Protein AF-A0A940R1S7-F1 (afdb_monomer)

Mean predicted aligned error: 17.96 Å

Secondary structure (DSSP, 8-state):
-PEEEEEE-TT--EEEES-GGGS-GGGGGG-EEEETT-----PPPPPP-----------S-S-PPPPSSPP--BHHHHHHHHHHHTTS---SSHHHHHHHHHHTT-S-TT---TTSB--HHHHHHHHHHHHHHHHTT-SSS-HHHHHHHHHHHHHHTT--EEE---------TT--PPPHHHHHHHHHHT---SEESSPPPTTTGGGEEEEEEEEEETTEEEEEEEEESS-EEEEEETTTEEEEEESEEE-TTT--EEE--TTTGGGT-------S-------SSHHHHHHHHHHHHHHHHHHHHS-------------------------------------------------------------------------------------------------------------

Structure (mmCIF, N/CA/C/O backbone):
data_AF-A0A940R1S7-F1
#
_entry.id   AF-A0A940R1S7-F1
#
loop_
_atom_site.group_PDB
_atom_site.id
_atom_site.type_symbol
_atom_site.label_atom_id
_atom_site.label_alt_id
_atom_site.label_comp_id
_atom_site.label_asym_id
_atom_site.label_entity_id
_atom_site.label_seq_id
_atom_site.pdbx_PDB_ins_code
_atom_site.Cartn_x
_atom_site.Cartn_y
_atom_site.Cartn_z
_atom_site.occupancy
_atom_site.B_iso_or_equiv
_atom_site.auth_seq_id
_atom_site.auth_comp_id
_atom_site.auth_asym_id
_atom_site.auth_atom_id
_atom_site.pdbx_PDB_model_num
ATOM 1 N N . SER A 1 1 ? 12.625 7.498 -39.202 1.00 64.38 1 SER A N 1
ATOM 2 C CA . SER A 1 1 ? 12.743 7.818 -37.768 1.00 64.38 1 SER A CA 1
ATOM 3 C C . SER A 1 1 ? 12.506 9.302 -37.598 1.00 64.38 1 SER A C 1
ATOM 5 O O . SER A 1 1 ? 13.060 10.049 -38.393 1.00 64.38 1 SER A O 1
ATOM 7 N N . ALA A 1 2 ? 11.648 9.717 -36.664 1.00 83.19 2 ALA A N 1
ATOM 8 C CA . ALA A 1 2 ? 11.456 11.137 -36.363 1.00 83.19 2 ALA A CA 1
ATOM 9 C C . ALA A 1 2 ? 12.654 11.660 -35.552 1.00 83.19 2 ALA A C 1
ATOM 11 O O . ALA A 1 2 ? 13.192 10.926 -34.719 1.00 83.19 2 ALA A O 1
ATOM 12 N N . ALA A 1 3 ? 13.099 12.883 -35.837 1.00 92.44 3 ALA A N 1
ATOM 13 C CA . ALA A 1 3 ? 14.117 13.566 -35.046 1.00 92.44 3 ALA A CA 1
ATOM 14 C C . ALA A 1 3 ? 13.487 14.053 -33.731 1.00 92.44 3 ALA A C 1
ATOM 16 O O . ALA A 1 3 ? 12.384 14.591 -33.754 1.00 92.44 3 ALA A O 1
ATOM 17 N N . ILE A 1 4 ? 14.166 13.857 -32.596 1.00 93.62 4 ILE A N 1
ATOM 18 C CA . ILE A 1 4 ? 13.761 14.451 -31.316 1.00 93.62 4 ILE A CA 1
ATOM 19 C C . ILE A 1 4 ? 14.668 15.650 -31.059 1.00 93.62 4 ILE A C 1
ATOM 21 O O . ILE A 1 4 ? 15.890 15.517 -31.023 1.00 93.62 4 ILE A O 1
ATOM 25 N N . TYR A 1 5 ? 14.074 16.821 -30.879 1.00 95.50 5 TYR A N 1
ATOM 26 C CA . TYR A 1 5 ? 14.761 18.073 -30.600 1.00 95.50 5 TYR A CA 1
ATOM 27 C C . TYR A 1 5 ? 14.784 18.315 -29.093 1.00 95.50 5 TYR A C 1
ATOM 29 O O . TYR A 1 5 ? 13.734 18.327 -28.451 1.00 95.50 5 TYR A O 1
ATOM 37 N N . LYS A 1 6 ? 15.976 18.523 -28.536 1.00 95.94 6 LYS A N 1
ATOM 38 C CA . LYS A 1 6 ? 16.219 18.826 -27.121 1.00 95.94 6 LYS A CA 1
ATOM 39 C C . LYS A 1 6 ? 16.739 20.257 -26.982 1.00 95.94 6 LYS A C 1
ATOM 41 O O . LYS A 1 6 ? 17.629 20.650 -27.732 1.00 95.94 6 LYS A O 1
ATOM 46 N N . TRP A 1 7 ? 16.236 21.036 -26.028 1.00 97.56 7 TRP A N 1
ATOM 47 C CA . TRP A 1 7 ? 16.788 22.360 -25.695 1.00 97.56 7 TRP A CA 1
ATOM 48 C C . TRP A 1 7 ? 16.700 22.646 -24.197 1.00 97.56 7 TRP A C 1
ATOM 50 O O . TRP A 1 7 ? 15.928 22.009 -23.487 1.00 97.56 7 TRP A O 1
ATOM 60 N N . VAL A 1 8 ? 17.495 23.603 -23.718 1.00 95.06 8 VAL A N 1
ATOM 61 C CA . VAL A 1 8 ? 17.467 24.078 -22.327 1.00 95.06 8 VAL A CA 1
ATOM 62 C C . VAL A 1 8 ? 16.943 25.508 -22.320 1.00 95.06 8 VAL A C 1
ATOM 64 O O . VAL A 1 8 ? 17.440 26.344 -23.083 1.00 95.06 8 VAL A O 1
ATOM 67 N N . ASP A 1 9 ? 15.918 25.785 -21.517 1.00 93.81 9 ASP A N 1
ATOM 68 C CA . ASP A 1 9 ? 15.365 27.134 -21.398 1.00 93.81 9 ASP A CA 1
ATOM 69 C C . ASP A 1 9 ? 16.216 28.046 -20.493 1.00 93.81 9 ASP A C 1
ATOM 71 O O . ASP A 1 9 ? 17.330 27.706 -20.088 1.00 93.81 9 ASP A O 1
ATOM 75 N N . LYS A 1 10 ? 15.742 29.273 -20.247 1.00 92.12 10 LYS A N 1
ATOM 76 C CA . LYS A 1 10 ? 16.499 30.265 -19.463 1.00 92.12 10 LYS A CA 1
ATOM 77 C C . LYS A 1 10 ? 16.500 29.931 -17.963 1.00 92.12 10 LYS A C 1
ATOM 79 O O . LYS A 1 10 ? 17.351 30.442 -17.242 1.00 92.12 10 LYS A O 1
ATOM 84 N N . GLU A 1 11 ? 15.579 29.082 -17.518 1.00 87.69 11 GLU A N 1
ATOM 85 C CA . GLU A 1 11 ? 15.464 28.543 -16.166 1.00 87.69 11 GLU A CA 1
ATOM 86 C C . GLU A 1 11 ? 16.314 27.276 -15.962 1.00 87.69 11 GLU A C 1
ATOM 88 O O . GLU A 1 11 ? 16.427 26.792 -14.839 1.00 87.69 11 GLU A O 1
ATOM 93 N N . GLY A 1 12 ? 16.946 26.756 -17.021 1.00 87.06 12 GLY A N 1
ATOM 94 C CA . GLY A 1 12 ? 17.761 25.543 -16.964 1.00 87.06 12 GLY A CA 1
ATOM 95 C C . GLY A 1 12 ? 16.967 24.249 -17.161 1.00 87.06 12 GLY A C 1
ATOM 96 O O . GLY A 1 12 ? 17.533 23.168 -17.002 1.00 87.06 12 GLY A O 1
ATOM 97 N N . VAL A 1 13 ? 15.685 24.322 -17.527 1.00 81.38 13 VAL A N 1
ATOM 98 C CA . VAL A 1 13 ? 14.833 23.145 -17.728 1.00 81.38 13 VAL A CA 1
ATOM 99 C C . VAL A 1 13 ? 15.082 22.552 -19.112 1.00 81.38 13 VAL A C 1
ATOM 101 O O . VAL A 1 13 ? 15.040 23.243 -20.136 1.00 81.38 13 VAL A O 1
ATOM 104 N N . VAL A 1 14 ? 15.337 21.242 -19.150 1.00 87.56 14 VAL A N 1
ATOM 105 C CA . VAL A 1 14 ? 15.517 20.484 -20.394 1.00 87.56 14 VAL A CA 1
ATOM 106 C C . VAL A 1 14 ? 14.151 20.124 -20.975 1.00 87.56 14 VAL A C 1
ATOM 108 O O . VAL A 1 14 ? 13.344 19.458 -20.332 1.00 87.56 14 VAL A O 1
ATOM 111 N N . ASN A 1 15 ? 13.912 20.528 -22.215 1.00 92.75 15 ASN A N 1
ATOM 112 C CA . ASN A 1 15 ? 12.675 20.304 -22.949 1.00 92.75 15 ASN A CA 1
ATOM 113 C C . ASN A 1 15 ? 12.929 19.415 -24.178 1.00 92.75 15 ASN A C 1
ATOM 115 O O . ASN A 1 15 ? 14.012 19.465 -24.766 1.00 92.75 15 ASN A O 1
ATOM 119 N N . PHE A 1 16 ? 11.923 18.628 -24.577 1.00 95.00 16 PHE A N 1
ATOM 120 C CA . PHE A 1 16 ? 11.973 17.727 -25.734 1.00 95.00 16 PHE A CA 1
ATOM 121 C C . PHE A 1 16 ? 10.726 17.890 -26.615 1.00 95.00 16 PHE A C 1
ATOM 123 O O . PHE A 1 16 ? 9.620 18.051 -26.103 1.00 95.00 16 PHE A O 1
ATOM 130 N N . THR A 1 17 ? 10.884 17.815 -27.935 1.00 93.94 17 THR A N 1
ATOM 131 C CA . THR A 1 17 ? 9.775 17.793 -28.905 1.00 93.94 17 THR A CA 1
ATOM 132 C C . THR A 1 17 ? 10.160 16.968 -30.129 1.00 93.94 17 THR A C 1
ATOM 134 O O . THR A 1 17 ? 11.325 16.942 -30.516 1.00 93.94 17 THR A O 1
ATOM 137 N N . ASP A 1 18 ? 9.201 16.296 -30.752 1.00 94.31 18 ASP A N 1
ATOM 138 C CA . ASP A 1 18 ? 9.349 15.635 -32.056 1.00 94.31 18 ASP A CA 1
ATOM 139 C C . ASP A 1 18 ? 8.996 16.563 -33.237 1.00 94.31 18 ASP A C 1
ATOM 141 O O . ASP A 1 18 ? 9.161 16.195 -34.399 1.00 94.31 18 ASP A O 1
ATOM 145 N N . ASP A 1 19 ? 8.551 17.786 -32.938 1.00 95.44 19 ASP A N 1
ATOM 146 C CA . ASP A 1 19 ? 8.187 18.831 -33.894 1.00 95.44 19 ASP A CA 1
ATOM 147 C C . ASP A 1 19 ? 9.028 20.095 -33.653 1.00 95.44 19 ASP A C 1
ATOM 149 O O . ASP A 1 19 ? 8.842 20.800 -32.655 1.00 95.44 19 ASP A O 1
ATOM 153 N N . GLU A 1 20 ? 9.944 20.397 -34.581 1.00 96.69 20 GLU A N 1
ATOM 154 C CA . GLU A 1 20 ? 10.841 21.562 -34.530 1.00 96.69 20 GLU A CA 1
ATOM 155 C C . GLU A 1 20 ? 10.083 22.888 -34.423 1.00 96.69 20 GLU A C 1
ATOM 157 O O . GLU A 1 20 ? 10.556 23.848 -33.807 1.00 96.69 20 GLU A O 1
ATOM 162 N N . SER A 1 21 ? 8.877 22.957 -34.995 1.00 96.25 21 SER A N 1
ATOM 163 C CA . SER A 1 21 ? 8.082 24.182 -34.996 1.00 96.25 21 SER A CA 1
ATOM 164 C C . SER A 1 21 ? 7.643 24.587 -33.586 1.00 96.25 21 SER A C 1
ATOM 166 O O . SER A 1 21 ? 7.491 25.784 -33.324 1.00 96.25 21 SER A O 1
ATOM 168 N N . ARG A 1 22 ? 7.542 23.618 -32.665 1.00 95.56 22 ARG A N 1
ATOM 169 C CA . ARG A 1 22 ? 7.209 23.828 -31.248 1.00 95.56 22 ARG A CA 1
ATOM 170 C C . ARG A 1 22 ? 8.381 24.338 -30.416 1.00 95.56 22 ARG A C 1
ATOM 172 O O . ARG A 1 22 ? 8.152 24.811 -29.306 1.00 95.5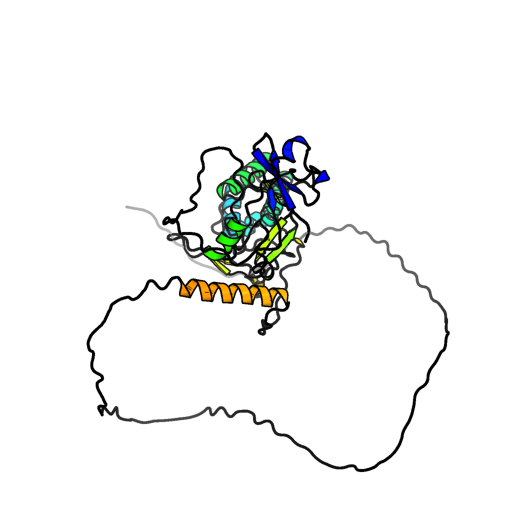6 22 ARG A O 1
ATOM 179 N N . VAL A 1 23 ? 9.613 24.289 -30.930 1.00 96.31 23 VAL A N 1
ATOM 180 C CA . VAL A 1 23 ? 10.763 24.896 -30.249 1.00 96.31 23 VAL A CA 1
ATOM 181 C C . VAL A 1 23 ? 10.624 26.421 -30.327 1.00 96.31 23 VAL A C 1
ATOM 183 O O . VAL A 1 23 ? 10.573 26.968 -31.442 1.00 96.31 23 VAL A O 1
ATOM 186 N N . PRO A 1 24 ? 10.597 27.140 -29.186 1.00 97.06 24 PRO A N 1
ATOM 187 C CA . PRO A 1 24 ? 10.529 28.594 -29.203 1.00 97.06 24 PRO A CA 1
ATOM 188 C C . PRO A 1 24 ? 11.715 29.174 -29.976 1.00 97.06 24 PRO A C 1
ATOM 190 O O . PRO A 1 24 ? 12.848 28.709 -29.845 1.00 97.06 24 PRO A O 1
ATOM 193 N N . SER A 1 25 ? 11.467 30.210 -30.778 1.00 96.88 25 SER A N 1
ATOM 194 C CA . SER A 1 25 ? 12.464 30.782 -31.698 1.00 96.88 25 SER A CA 1
ATOM 195 C C . SER A 1 25 ? 13.781 31.169 -31.013 1.00 96.88 25 SER A C 1
ATOM 197 O O . SER A 1 25 ? 14.843 30.978 -31.599 1.00 96.88 25 SER A O 1
ATOM 199 N N . ALA A 1 26 ? 13.725 31.619 -29.755 1.00 97.19 26 ALA A N 1
ATOM 200 C CA . ALA A 1 26 ? 14.891 31.965 -28.939 1.00 97.19 26 ALA A CA 1
ATOM 201 C C . ALA A 1 26 ? 15.851 30.788 -28.658 1.00 97.19 26 ALA A C 1
ATOM 203 O O . ALA A 1 26 ? 17.020 31.020 -28.348 1.00 97.19 26 ALA A O 1
ATOM 204 N N . TYR A 1 27 ? 15.379 29.542 -28.771 1.00 97.25 27 TYR A N 1
ATOM 205 C CA . TYR A 1 27 ? 16.156 28.332 -28.485 1.00 97.25 27 TYR A CA 1
ATOM 206 C C . TYR A 1 27 ? 16.488 27.511 -29.731 1.00 97.25 27 TYR A C 1
ATOM 208 O O . TYR A 1 27 ? 17.293 26.591 -29.636 1.00 97.25 27 TYR A O 1
ATOM 216 N N . ARG A 1 28 ? 15.944 27.854 -30.908 1.00 96.62 28 ARG A N 1
ATOM 217 C CA . ARG A 1 28 ? 16.184 27.102 -32.156 1.00 96.62 28 ARG A CA 1
ATOM 218 C C . ARG A 1 28 ? 17.660 27.033 -32.556 1.00 96.62 28 ARG A C 1
ATOM 220 O O . ARG A 1 28 ? 18.083 26.045 -33.136 1.00 96.62 28 ARG A O 1
ATOM 227 N N . SER A 1 29 ? 18.465 28.034 -32.202 1.00 95.81 29 SER A N 1
ATOM 228 C CA . SER A 1 29 ? 19.920 28.022 -32.429 1.00 95.81 29 SER A CA 1
ATOM 229 C C . SER A 1 29 ? 20.711 27.187 -31.412 1.00 95.81 29 SER A C 1
ATOM 231 O O . SER A 1 29 ? 21.921 27.038 -31.560 1.00 95.81 29 SER A O 1
ATOM 233 N N . LYS A 1 30 ? 20.047 26.662 -30.376 1.00 95.94 30 LYS A N 1
ATOM 234 C CA . LYS A 1 30 ? 20.634 25.896 -29.265 1.00 95.94 30 LYS A CA 1
ATOM 235 C C . LYS A 1 30 ? 20.020 24.496 -29.129 1.00 95.94 30 LYS A C 1
ATOM 237 O O . LYS A 1 30 ? 20.126 23.890 -28.065 1.00 95.94 30 LYS A O 1
ATOM 242 N N . ILE A 1 31 ? 19.348 24.005 -30.171 1.00 96.19 31 ILE A N 1
ATOM 243 C CA . ILE A 1 31 ? 18.761 22.663 -30.167 1.00 96.19 31 ILE A CA 1
ATOM 244 C C . ILE A 1 31 ? 19.835 21.596 -30.376 1.00 96.19 31 ILE A C 1
ATOM 246 O O . ILE A 1 31 ? 20.718 21.730 -31.221 1.00 96.19 31 ILE A O 1
ATOM 250 N N . GLU A 1 32 ? 19.715 20.507 -29.631 1.00 96.31 32 GLU A N 1
ATOM 251 C CA . GLU A 1 32 ? 20.452 19.266 -29.830 1.00 96.31 32 GLU A CA 1
ATOM 252 C C . GLU A 1 32 ? 19.500 18.254 -30.486 1.00 96.31 32 GLU A C 1
ATOM 254 O O . GLU A 1 32 ? 18.430 17.959 -29.949 1.00 96.31 32 GLU A O 1
ATOM 259 N N . ILE A 1 33 ? 19.855 17.743 -31.670 1.00 94.38 33 ILE A N 1
ATOM 260 C CA . ILE A 1 33 ? 19.050 16.735 -32.373 1.00 94.38 33 ILE A CA 1
ATOM 261 C C . ILE A 1 33 ? 19.456 15.349 -31.872 1.00 94.38 33 ILE A C 1
ATOM 263 O O . ILE A 1 33 ? 20.546 14.857 -32.166 1.00 94.38 33 ILE A O 1
ATOM 267 N N . VAL A 1 34 ? 18.554 14.696 -31.147 1.00 91.69 34 VAL A N 1
ATOM 268 C CA . VAL A 1 34 ? 18.724 13.335 -30.643 1.00 91.69 34 VAL A CA 1
ATOM 269 C C . VAL A 1 34 ? 18.133 12.368 -31.670 1.00 91.69 34 VAL A C 1
ATOM 271 O O . VAL A 1 34 ? 16.926 12.128 -31.727 1.00 91.69 34 VAL A O 1
ATOM 274 N N . ASN A 1 35 ? 18.987 11.818 -32.534 1.00 81.69 35 ASN A N 1
ATOM 275 C CA . ASN A 1 35 ? 18.565 10.831 -33.526 1.00 81.69 35 ASN A CA 1
ATOM 276 C C . ASN A 1 35 ? 18.336 9.468 -32.856 1.00 81.69 35 ASN A C 1
ATOM 278 O O . ASN A 1 35 ? 19.285 8.761 -32.523 1.00 81.69 35 ASN A O 1
ATOM 282 N N . GLY A 1 36 ? 17.072 9.055 -32.725 1.00 57.25 36 GLY A N 1
ATOM 283 C CA . GLY A 1 36 ? 16.658 7.779 -32.117 1.00 57.25 36 GLY A CA 1
ATOM 284 C C . GLY A 1 36 ? 17.054 6.500 -32.877 1.00 57.25 36 GLY A C 1
ATOM 285 O O . GLY A 1 36 ? 16.431 5.463 -32.679 1.00 57.25 36 GLY A O 1
ATOM 286 N N . ALA A 1 37 ? 18.048 6.546 -33.771 1.00 45.53 37 ALA A N 1
ATOM 287 C CA . ALA A 1 37 ? 18.448 5.424 -34.625 1.00 45.53 37 ALA A CA 1
ATOM 288 C C . ALA A 1 37 ? 19.779 4.757 -34.230 1.00 45.53 37 ALA A C 1
ATOM 290 O O . ALA A 1 37 ? 20.223 3.846 -34.926 1.00 45.53 37 ALA A O 1
ATOM 291 N N . GLN A 1 38 ? 20.415 5.148 -33.121 1.00 41.28 38 GLN A N 1
ATOM 292 C CA . GLN A 1 38 ? 21.671 4.521 -32.697 1.00 41.28 38 GLN A CA 1
ATOM 293 C C . GLN A 1 38 ? 21.779 4.364 -31.173 1.00 41.28 38 GLN A C 1
ATOM 295 O O . GLN A 1 38 ? 22.704 4.859 -30.542 1.00 41.28 38 GLN A O 1
ATOM 300 N N . MET A 1 39 ? 20.865 3.591 -30.576 1.00 38.31 39 MET A N 1
ATOM 301 C CA . MET A 1 39 ? 21.194 2.838 -29.356 1.00 38.31 39 MET A CA 1
ATOM 302 C C . MET A 1 39 ? 21.985 1.582 -29.763 1.00 38.31 39 MET A C 1
ATOM 304 O O . MET A 1 39 ? 21.460 0.471 -29.798 1.00 38.31 39 MET A O 1
ATOM 308 N N . GLY A 1 40 ? 23.240 1.783 -30.176 1.00 38.50 40 GLY A N 1
ATOM 309 C CA . GLY A 1 40 ? 24.247 0.718 -30.216 1.00 38.50 40 GLY A CA 1
ATOM 310 C C . GLY A 1 40 ? 24.702 0.366 -28.793 1.00 38.50 40 GLY A C 1
ATOM 311 O O . GLY A 1 40 ? 24.428 1.136 -27.872 1.00 38.50 40 GLY A O 1
ATOM 312 N N . PRO A 1 41 ? 25.357 -0.791 -28.583 1.00 37.25 41 PRO A N 1
ATOM 313 C CA . PRO A 1 41 ? 25.673 -1.290 -27.251 1.00 37.25 41 PRO A CA 1
ATOM 314 C C . PRO A 1 41 ? 26.508 -0.265 -26.487 1.00 37.25 41 PRO A C 1
ATOM 316 O O . PRO A 1 41 ? 27.511 0.241 -26.989 1.00 37.25 41 PRO A O 1
ATOM 319 N N . SER A 1 42 ? 26.048 0.027 -25.279 1.00 33.25 42 SER A N 1
ATOM 320 C CA . SER A 1 42 ? 26.663 0.909 -24.302 1.00 33.25 42 SER A CA 1
ATOM 321 C C . SER A 1 42 ? 28.178 0.705 -24.260 1.00 33.25 42 SER A C 1
ATOM 323 O O . SER A 1 42 ? 28.660 -0.405 -24.025 1.00 33.25 42 SER A O 1
ATOM 325 N N . ILE A 1 43 ? 28.930 1.785 -24.464 1.00 30.56 43 ILE A N 1
ATOM 326 C CA . ILE A 1 43 ? 30.335 1.855 -24.057 1.00 30.56 43 ILE A CA 1
ATOM 327 C C . ILE A 1 43 ? 30.365 1.545 -22.548 1.00 30.56 43 ILE A C 1
ATOM 329 O O . ILE A 1 43 ? 29.539 2.101 -21.818 1.00 30.56 43 ILE A O 1
ATOM 333 N N . PRO A 1 44 ? 31.244 0.648 -22.063 1.00 32.81 44 PRO A N 1
ATOM 334 C CA . PRO A 1 44 ? 31.298 0.306 -20.650 1.00 32.81 44 PRO A CA 1
ATOM 335 C C . PRO A 1 44 ? 31.621 1.562 -19.844 1.00 32.81 44 PRO A C 1
ATOM 337 O O . PRO A 1 44 ? 32.678 2.173 -20.011 1.00 32.81 44 PRO A O 1
ATOM 340 N N . SER A 1 45 ? 30.673 1.940 -18.989 1.00 33.34 45 SER A N 1
ATOM 341 C CA . SER A 1 45 ? 30.846 2.981 -17.987 1.00 33.34 45 SER A CA 1
ATOM 342 C C . SER A 1 45 ? 32.070 2.632 -17.142 1.00 33.34 45 SER A C 1
ATOM 344 O O . SER A 1 45 ? 32.144 1.548 -16.556 1.00 33.34 45 SER A O 1
ATOM 346 N N . GLN A 1 46 ? 33.064 3.519 -17.140 1.00 32.69 46 GLN A N 1
ATOM 347 C CA . GLN A 1 46 ? 34.191 3.422 -16.225 1.00 32.69 46 GLN A CA 1
ATOM 348 C C . GLN A 1 46 ? 33.645 3.445 -14.799 1.00 32.69 46 GLN A C 1
ATOM 350 O O . GLN A 1 46 ? 32.923 4.358 -14.411 1.00 32.69 46 GLN A O 1
ATOM 355 N N . THR A 1 47 ? 33.980 2.410 -14.038 1.00 32.16 47 THR A N 1
ATOM 356 C CA . THR A 1 47 ? 33.555 2.210 -12.655 1.00 32.16 47 THR A CA 1
ATOM 357 C C . THR A 1 47 ? 34.106 3.327 -11.762 1.00 32.16 47 THR A C 1
ATOM 359 O O . THR A 1 47 ? 35.329 3.425 -11.627 1.00 32.16 47 THR A O 1
ATOM 362 N N . PRO A 1 48 ? 33.269 4.133 -11.084 1.00 36.75 48 PRO A N 1
ATOM 363 C CA . PRO A 1 48 ? 33.717 4.855 -9.906 1.00 36.75 48 PRO A CA 1
ATOM 364 C C . PRO A 1 48 ? 33.856 3.836 -8.763 1.00 36.75 48 PRO A C 1
ATOM 366 O O . PRO A 1 48 ? 32.916 3.082 -8.492 1.00 36.75 48 PRO A O 1
ATOM 369 N N . PRO A 1 49 ? 35.001 3.765 -8.069 1.00 36.28 49 PRO A N 1
ATOM 370 C CA . PRO A 1 49 ? 35.125 2.935 -6.887 1.00 36.28 49 PRO A CA 1
ATOM 371 C C . PRO A 1 49 ? 34.441 3.658 -5.728 1.00 36.28 49 PRO A C 1
ATOM 373 O O . PRO A 1 49 ? 34.978 4.603 -5.158 1.00 36.28 49 PRO A O 1
ATOM 376 N N . GLY A 1 50 ? 33.244 3.213 -5.367 1.00 32.03 50 GLY A N 1
ATOM 377 C CA . GLY A 1 50 ? 32.585 3.701 -4.166 1.00 32.03 50 GLY A CA 1
ATOM 378 C C . GLY A 1 50 ? 31.187 3.139 -4.032 1.00 32.03 50 GLY A C 1
ATOM 379 O O . GLY A 1 50 ? 30.273 3.594 -4.705 1.00 32.03 50 GLY A O 1
ATOM 380 N N . LYS A 1 51 ? 31.017 2.163 -3.134 1.00 43.28 51 LYS A N 1
ATOM 381 C CA . LYS A 1 51 ? 29.707 1.816 -2.581 1.00 43.28 51 LYS A CA 1
ATOM 382 C C . LYS A 1 51 ? 29.131 3.073 -1.936 1.00 43.28 51 LYS A C 1
ATOM 384 O O . LYS A 1 51 ? 29.491 3.398 -0.805 1.00 43.28 51 LYS A O 1
ATOM 389 N N . VAL A 1 52 ? 28.265 3.784 -2.646 1.00 33.19 52 VAL A N 1
ATOM 390 C CA . VAL A 1 52 ? 27.429 4.803 -2.026 1.00 33.19 52 VAL A CA 1
ATOM 391 C C . VAL A 1 52 ? 26.271 4.042 -1.404 1.00 33.19 52 VAL A C 1
ATOM 393 O O . VAL A 1 52 ? 25.342 3.626 -2.086 1.00 33.19 52 VAL A O 1
ATOM 396 N N . ALA A 1 53 ? 26.367 3.793 -0.100 1.00 35.81 53 ALA A N 1
ATOM 397 C CA . ALA A 1 53 ? 25.177 3.513 0.678 1.00 35.81 53 ALA A CA 1
ATOM 398 C C . ALA A 1 53 ? 24.241 4.710 0.476 1.00 35.81 53 ALA A C 1
ATOM 400 O O . ALA A 1 53 ? 24.568 5.824 0.889 1.00 35.81 53 ALA A O 1
ATOM 401 N N . VAL A 1 54 ? 23.113 4.489 -0.199 1.00 39.66 54 VAL A N 1
ATOM 402 C CA . VAL A 1 54 ? 21.999 5.438 -0.248 1.00 39.66 54 VAL A CA 1
ATOM 403 C C . VAL A 1 54 ? 21.414 5.479 1.160 1.00 39.66 54 VAL A C 1
ATOM 405 O O . VAL A 1 54 ? 20.466 4.775 1.488 1.00 39.66 54 VAL A O 1
ATOM 408 N N . ASN A 1 55 ? 22.062 6.245 2.033 1.00 34.91 55 ASN A N 1
ATOM 409 C CA . ASN A 1 55 ? 21.585 6.549 3.368 1.00 34.91 55 ASN A CA 1
ATOM 410 C C . ASN A 1 55 ? 21.042 7.978 3.345 1.00 34.91 55 ASN A C 1
ATOM 412 O O . ASN A 1 55 ? 21.791 8.944 3.223 1.00 34.91 55 ASN A O 1
ATOM 416 N N . THR A 1 56 ? 19.717 8.054 3.410 1.00 43.59 56 THR A N 1
ATOM 417 C CA . THR A 1 56 ? 18.888 9.070 4.067 1.00 43.59 56 THR A CA 1
ATOM 418 C C . THR A 1 56 ? 19.611 10.367 4.456 1.00 43.59 56 THR A C 1
ATOM 420 O O . THR A 1 56 ? 20.023 10.546 5.601 1.00 43.59 56 THR A O 1
ATOM 423 N N . GLN A 1 57 ? 19.712 11.314 3.521 1.00 35.50 57 GLN A N 1
ATOM 424 C CA . GLN A 1 57 ? 19.979 12.716 3.848 1.00 35.50 57 GLN A CA 1
ATOM 425 C C . GLN A 1 57 ? 18.656 13.408 4.198 1.00 35.50 57 GLN A C 1
ATOM 427 O O . GLN A 1 57 ? 17.964 13.950 3.344 1.00 35.50 57 GLN A O 1
ATOM 432 N N . GLN A 1 58 ? 18.303 13.390 5.484 1.00 42.44 58 GLN A N 1
ATOM 433 C CA . GLN A 1 58 ? 17.382 14.371 6.059 1.00 42.44 58 GLN A CA 1
ATOM 434 C C . GLN A 1 58 ? 18.162 15.672 6.281 1.00 42.44 58 GLN A C 1
ATOM 436 O O . GLN A 1 58 ? 18.849 15.819 7.288 1.00 42.44 58 GLN A O 1
ATOM 441 N N . GLY A 1 59 ? 18.100 16.604 5.329 1.00 38.28 59 GLY A N 1
ATOM 442 C CA . GLY A 1 59 ? 18.785 17.887 5.482 1.00 38.28 59 GLY A CA 1
ATOM 443 C C . GLY A 1 59 ? 18.774 18.762 4.238 1.00 38.28 59 GLY A C 1
ATOM 444 O O . GLY A 1 59 ? 19.830 18.992 3.677 1.00 38.28 59 GLY A O 1
ATOM 445 N N . GLU A 1 60 ? 17.580 19.184 3.820 1.00 41.41 60 GLU A N 1
ATOM 446 C CA . GLU A 1 60 ? 17.215 20.410 3.079 1.00 41.41 60 GLU A CA 1
ATOM 447 C C . GLU A 1 60 ? 15.939 20.108 2.288 1.00 41.41 60 GLU A C 1
ATOM 449 O O . GLU A 1 60 ? 15.845 19.116 1.572 1.00 41.41 60 GLU A O 1
ATOM 454 N N . THR A 1 61 ? 14.910 20.935 2.472 1.00 45.97 61 THR A N 1
ATOM 455 C CA . THR A 1 61 ? 13.529 20.738 1.996 1.00 45.97 61 THR A CA 1
ATOM 456 C C . THR A 1 61 ? 13.375 20.957 0.485 1.00 45.97 61 THR A C 1
ATOM 458 O O . THR A 1 61 ? 12.473 21.661 0.034 1.00 45.97 61 THR A O 1
ATOM 461 N N . GLY A 1 62 ? 14.256 20.365 -0.318 1.00 57.66 62 GLY A N 1
ATOM 462 C CA . GLY A 1 62 ? 13.939 20.014 -1.694 1.00 57.66 62 GLY A CA 1
ATOM 463 C C . GLY A 1 62 ? 12.958 18.843 -1.681 1.00 57.66 62 GLY A C 1
ATOM 464 O O . GLY A 1 62 ? 13.046 17.960 -0.828 1.00 57.66 62 GLY A O 1
ATOM 465 N N . LYS A 1 63 ? 11.988 18.831 -2.598 1.00 69.81 63 LYS A N 1
ATOM 466 C CA . LYS A 1 63 ? 11.093 17.681 -2.791 1.00 69.81 63 LYS A CA 1
ATOM 467 C C . LYS A 1 63 ? 11.919 16.495 -3.299 1.00 69.81 63 LYS A C 1
ATOM 469 O O . LYS A 1 63 ? 12.017 16.287 -4.504 1.00 69.81 63 LYS A O 1
ATOM 474 N N . GLN A 1 64 ? 12.558 15.751 -2.400 1.00 80.25 64 GLN A N 1
ATOM 475 C CA . GLN A 1 64 ? 13.266 14.531 -2.764 1.00 80.25 64 GLN A CA 1
ATOM 476 C C . GLN A 1 64 ? 12.243 13.525 -3.295 1.00 80.25 64 GLN A C 1
ATOM 478 O O . GLN A 1 64 ? 11.217 13.275 -2.654 1.00 80.25 64 GLN A O 1
ATOM 483 N N . ALA A 1 65 ? 12.511 12.979 -4.481 1.00 84.00 65 ALA A N 1
ATOM 484 C CA . ALA A 1 65 ? 11.670 11.949 -5.070 1.00 84.00 65 ALA A CA 1
ATOM 485 C C . ALA A 1 65 ? 11.538 10.758 -4.098 1.00 84.00 65 ALA A C 1
ATOM 487 O O . ALA A 1 65 ? 12.526 10.397 -3.446 1.00 84.00 65 ALA A O 1
ATOM 488 N N . PRO A 1 66 ? 10.349 10.137 -3.981 1.00 88.44 66 PRO A N 1
ATOM 489 C CA . PRO A 1 66 ? 10.185 8.925 -3.188 1.00 88.44 66 PRO A CA 1
ATOM 490 C C . PRO A 1 66 ? 11.181 7.844 -3.608 1.00 88.44 66 PRO A C 1
ATOM 492 O O . PRO A 1 66 ? 11.520 7.731 -4.789 1.00 88.44 66 PRO A O 1
ATOM 495 N N . SER A 1 67 ? 11.620 7.025 -2.655 1.00 91.81 67 SER A N 1
ATOM 496 C CA . SER A 1 67 ? 12.483 5.879 -2.939 1.00 91.81 67 SER A CA 1
ATOM 497 C C . SER A 1 67 ? 11.841 4.932 -3.960 1.00 91.81 67 SER A C 1
ATOM 499 O O . SER A 1 67 ? 10.619 4.778 -4.008 1.00 91.81 67 SER A O 1
ATOM 501 N N . ILE A 1 68 ? 12.670 4.279 -4.784 1.00 92.62 68 ILE A N 1
ATOM 502 C CA . ILE A 1 68 ? 12.189 3.335 -5.810 1.00 92.62 68 ILE A CA 1
ATOM 503 C C . ILE A 1 68 ? 11.462 2.154 -5.161 1.00 92.62 68 ILE A C 1
ATOM 505 O O . ILE A 1 68 ? 10.390 1.765 -5.626 1.00 92.62 68 ILE A O 1
ATOM 509 N N . ALA A 1 69 ? 12.013 1.620 -4.071 1.00 93.62 69 ALA A N 1
ATOM 510 C CA . ALA A 1 69 ? 11.338 0.651 -3.222 1.00 93.62 69 ALA A CA 1
ATOM 511 C C . ALA A 1 69 ? 10.670 1.341 -2.039 1.00 93.62 69 ALA A C 1
ATOM 513 O O . ALA A 1 69 ? 11.297 2.134 -1.331 1.00 93.62 69 ALA A O 1
ATOM 514 N N . GLN A 1 70 ? 9.406 1.005 -1.803 1.00 93.38 70 GLN A N 1
ATOM 515 C CA . GLN A 1 70 ? 8.710 1.417 -0.593 1.00 93.38 70 GLN A CA 1
ATOM 516 C C . GLN A 1 70 ? 9.260 0.649 0.618 1.00 93.38 70 GLN A C 1
ATOM 518 O O . GLN A 1 70 ? 9.533 -0.550 0.528 1.00 93.38 70 GLN A O 1
ATOM 523 N N . THR A 1 71 ? 9.351 1.315 1.771 1.00 93.25 71 THR A N 1
ATOM 524 C CA . THR A 1 71 ? 9.561 0.641 3.057 1.00 93.25 71 THR A CA 1
ATOM 525 C C . THR A 1 71 ? 8.474 -0.412 3.270 1.00 93.25 71 THR A C 1
ATOM 527 O O . THR A 1 71 ? 7.279 -0.107 3.238 1.00 93.25 71 THR A O 1
ATOM 530 N N . LEU A 1 72 ? 8.882 -1.664 3.478 1.00 94.75 72 LEU A N 1
ATOM 531 C CA . LEU A 1 72 ? 7.956 -2.777 3.657 1.00 94.75 72 LEU A CA 1
ATOM 532 C C . LEU A 1 72 ? 7.638 -2.958 5.138 1.00 94.75 72 LEU A C 1
ATOM 534 O O . LEU A 1 72 ? 8.434 -3.514 5.889 1.00 94.75 72 LEU A O 1
ATOM 538 N N . ILE A 1 73 ? 6.452 -2.505 5.534 1.00 95.75 73 ILE A N 1
ATOM 539 C CA . ILE A 1 73 ? 5.900 -2.706 6.875 1.00 95.75 73 ILE A CA 1
ATOM 540 C C . ILE A 1 73 ? 4.763 -3.713 6.782 1.00 95.75 73 ILE A C 1
ATOM 542 O O . ILE A 1 73 ? 3.897 -3.577 5.917 1.00 95.75 73 ILE A O 1
ATOM 546 N N . ARG A 1 74 ? 4.763 -4.717 7.658 1.00 96.44 74 ARG A N 1
ATOM 547 C CA . ARG A 1 74 ? 3.676 -5.694 7.765 1.00 96.44 74 ARG A CA 1
ATOM 548 C C . ARG A 1 74 ? 2.412 -5.046 8.317 1.00 96.44 74 ARG A C 1
ATOM 550 O O . ARG A 1 74 ? 2.476 -4.195 9.203 1.00 96.44 74 ARG A O 1
ATOM 557 N N . GLU A 1 75 ? 1.260 -5.480 7.826 1.00 96.94 75 GLU A N 1
ATOM 558 C CA . GLU A 1 75 ? -0.041 -5.078 8.359 1.00 96.94 75 GLU A CA 1
ATOM 559 C C . GLU A 1 75 ? -0.171 -5.390 9.853 1.00 96.94 75 GLU A C 1
ATOM 561 O O . GLU A 1 75 ? -0.697 -4.553 10.580 1.00 96.94 75 GLU A O 1
ATOM 566 N N . GLY A 1 76 ? 0.349 -6.532 10.317 1.00 96.81 76 GLY A N 1
ATOM 567 C CA . GLY A 1 76 ? 0.287 -6.930 11.729 1.00 96.81 76 GLY A CA 1
ATOM 568 C C . GLY A 1 76 ? 1.080 -5.990 12.643 1.00 96.81 76 GLY A C 1
ATOM 569 O O . GLY A 1 76 ? 0.558 -5.510 13.651 1.00 96.81 76 GLY A O 1
ATOM 570 N N . ASP A 1 77 ? 2.309 -5.639 12.242 1.00 96.75 77 ASP A N 1
ATOM 571 C CA . ASP A 1 77 ? 3.160 -4.682 12.968 1.00 96.75 77 ASP A CA 1
ATOM 572 C C . ASP A 1 77 ? 2.505 -3.291 13.022 1.00 96.75 77 ASP A C 1
ATOM 574 O O . ASP A 1 77 ? 2.476 -2.631 14.067 1.00 96.75 77 ASP A O 1
ATOM 578 N N . PHE A 1 78 ? 1.923 -2.859 11.899 1.00 97.81 78 PHE A N 1
ATOM 579 C CA . PHE A 1 78 ? 1.207 -1.591 11.817 1.00 97.81 78 PHE A CA 1
ATOM 580 C C . PHE A 1 78 ? -0.061 -1.595 12.678 1.00 97.81 78 PHE A C 1
ATOM 582 O O . PHE A 1 78 ? -0.306 -0.635 13.407 1.00 97.81 78 PHE A O 1
ATOM 589 N N . ALA A 1 79 ? -0.854 -2.669 12.639 1.00 98.12 79 ALA A N 1
ATOM 590 C CA . ALA A 1 79 ? -2.059 -2.834 13.448 1.00 98.12 79 ALA A CA 1
ATOM 591 C C . ALA A 1 79 ? -1.734 -2.802 14.947 1.00 98.12 79 ALA A C 1
ATOM 593 O O . ALA A 1 79 ? -2.412 -2.115 15.713 1.00 98.12 79 ALA A O 1
ATOM 594 N N . PHE A 1 80 ? -0.658 -3.474 15.364 1.00 97.50 80 PHE A N 1
ATOM 595 C CA . PHE A 1 80 ? -0.195 -3.459 16.749 1.00 97.50 80 PHE A CA 1
ATOM 596 C C . PHE A 1 80 ? 0.070 -2.036 17.252 1.00 97.50 80 PHE A C 1
ATOM 598 O O . PHE A 1 80 ? -0.469 -1.627 18.283 1.00 97.50 80 PHE A O 1
ATOM 605 N N . LYS A 1 81 ? 0.825 -1.242 16.483 1.00 97.81 81 LYS A N 1
ATOM 606 C CA . LYS A 1 81 ? 1.121 0.152 16.836 1.00 97.81 81 LYS A CA 1
ATOM 607 C C . LYS A 1 81 ? -0.075 1.085 16.710 1.00 97.81 81 LYS A C 1
ATOM 609 O O . LYS A 1 81 ? -0.241 1.988 17.528 1.00 97.81 81 LYS A O 1
ATOM 614 N N . LEU A 1 82 ? -0.950 0.847 15.739 1.00 98.31 82 LEU A N 1
ATOM 615 C CA . LEU A 1 82 ? -2.160 1.638 15.569 1.00 98.31 82 LEU A CA 1
ATOM 616 C C . LEU A 1 82 ? -3.114 1.483 16.759 1.00 98.31 82 LEU A C 1
ATOM 618 O O . LEU A 1 82 ? -3.679 2.476 17.215 1.00 98.31 82 LEU A O 1
ATOM 622 N N . ALA A 1 83 ? -3.276 0.271 17.295 1.00 98.31 83 ALA A N 1
ATOM 623 C CA . ALA A 1 83 ? -4.117 0.034 18.468 1.00 98.31 83 ALA A CA 1
ATOM 624 C C . ALA A 1 83 ? -3.626 0.808 19.708 1.00 98.31 83 ALA A C 1
ATOM 626 O O . ALA A 1 83 ? -4.442 1.379 20.440 1.00 98.31 83 ALA A O 1
ATOM 627 N N . GLU A 1 84 ? -2.302 0.861 19.900 1.00 97.88 84 GLU A N 1
ATOM 628 C CA . GLU A 1 84 ? -1.630 1.624 20.960 1.00 97.88 84 GLU A CA 1
ATOM 629 C C . GLU A 1 84 ? -1.900 3.130 20.806 1.00 97.88 84 GLU A C 1
ATOM 631 O O . GLU A 1 84 ? -2.420 3.774 21.720 1.00 97.88 84 GLU A O 1
ATOM 636 N N . VAL A 1 85 ? -1.625 3.679 19.619 1.00 98.12 85 VAL A N 1
ATOM 637 C CA . VAL A 1 85 ? -1.763 5.113 19.315 1.00 98.12 85 VAL A CA 1
ATOM 638 C C . VAL A 1 85 ? -3.218 5.590 19.397 1.00 98.12 85 VAL A C 1
ATOM 640 O O . VAL A 1 85 ? -3.477 6.689 19.887 1.00 98.12 85 VAL A O 1
ATOM 643 N N . LEU A 1 86 ? -4.183 4.760 18.991 1.00 98.38 86 LEU A N 1
ATOM 644 C CA . LEU A 1 86 ? -5.616 5.067 19.085 1.00 98.38 86 LEU A CA 1
ATOM 645 C C . LEU A 1 86 ? -6.212 4.832 20.482 1.00 98.38 86 LEU A C 1
ATOM 647 O O . LEU A 1 86 ? -7.413 5.038 20.668 1.00 98.38 86 LEU A O 1
ATOM 651 N N . LYS A 1 87 ? -5.407 4.413 21.469 1.00 97.94 87 LYS A N 1
ATOM 652 C CA . LYS A 1 87 ? -5.838 4.171 22.858 1.00 97.94 87 LYS A CA 1
ATOM 653 C C . LYS A 1 87 ? -7.037 3.209 22.953 1.00 97.94 87 LYS A C 1
ATOM 655 O O . LYS A 1 87 ? -7.904 3.383 23.809 1.00 97.94 87 LYS A O 1
ATOM 660 N N . ILE A 1 88 ? -7.099 2.200 22.077 1.00 97.31 88 ILE A N 1
ATOM 661 C CA . ILE A 1 88 ? -8.173 1.182 22.083 1.00 97.31 88 ILE A CA 1
ATOM 662 C C . ILE A 1 88 ? -7.946 0.173 23.224 1.00 97.31 88 ILE A C 1
ATOM 664 O O . ILE A 1 88 ? -8.889 -0.418 23.746 1.00 97.31 88 ILE A O 1
ATOM 668 N N . GLY A 1 89 ? -6.691 0.017 23.651 1.00 95.62 89 GLY A N 1
ATOM 669 C CA . GLY A 1 89 ? -6.253 -0.772 24.799 1.00 95.62 89 GLY A CA 1
ATOM 670 C C . GLY A 1 89 ? -4.825 -1.279 24.588 1.00 95.62 89 GLY A C 1
ATOM 671 O O . GLY A 1 89 ? -4.166 -0.890 23.625 1.00 95.62 89 GLY A O 1
ATOM 672 N N . GLN A 1 90 ? -4.338 -2.143 25.480 1.00 96.00 90 GLN A N 1
ATOM 673 C CA . GLN A 1 90 ? -3.018 -2.764 25.339 1.00 96.00 90 GLN A CA 1
ATOM 674 C C . GLN A 1 90 ? -3.152 -4.190 24.809 1.00 96.00 90 GLN A C 1
ATOM 676 O O . GLN A 1 90 ? -3.491 -5.104 25.558 1.00 96.00 90 GLN A O 1
ATOM 681 N N . ALA A 1 91 ? -2.887 -4.365 23.515 1.00 97.19 91 ALA A N 1
ATOM 682 C CA . ALA A 1 91 ? -2.804 -5.681 22.899 1.00 97.19 91 ALA A CA 1
ATOM 683 C C . ALA A 1 91 ? -1.509 -6.394 23.321 1.00 97.19 91 ALA A C 1
ATOM 685 O O . ALA A 1 91 ? -0.453 -5.770 23.431 1.00 97.19 91 ALA A O 1
ATOM 686 N N . LYS A 1 92 ? -1.561 -7.713 23.516 1.00 97.19 92 LYS A N 1
ATOM 687 C CA . LYS A 1 92 ? -0.387 -8.551 23.819 1.00 97.19 92 LYS A CA 1
ATOM 688 C C . LYS A 1 92 ? 0.337 -9.038 22.563 1.00 97.19 92 LYS A C 1
ATOM 690 O O . LYS A 1 92 ? 1.413 -9.617 22.676 1.00 97.19 92 LYS A O 1
ATOM 695 N N . GLY A 1 93 ? -0.245 -8.829 21.383 1.00 96.31 93 GLY A N 1
ATOM 696 C CA . GLY A 1 93 ? 0.355 -9.180 20.098 1.00 96.31 93 GLY A CA 1
ATOM 697 C C . GLY A 1 93 ? -0.486 -8.736 18.902 1.00 96.31 93 GLY A C 1
ATOM 698 O O . GLY A 1 93 ? -1.586 -8.209 19.071 1.00 96.31 93 GLY A O 1
ATOM 699 N N . GLU A 1 94 ? 0.039 -8.977 17.698 1.00 96.06 94 GLU A N 1
ATOM 700 C CA . GLU A 1 94 ? -0.542 -8.551 16.412 1.00 96.06 94 GLU A CA 1
ATOM 701 C C . GLU A 1 94 ? -2.003 -9.005 16.260 1.00 96.06 94 GLU A C 1
ATOM 703 O O . GLU A 1 94 ? -2.891 -8.177 16.091 1.00 96.06 94 GLU A O 1
ATOM 708 N N . ALA A 1 95 ? -2.283 -10.300 16.443 1.00 96.00 95 ALA A N 1
ATOM 709 C CA . ALA A 1 95 ? -3.633 -10.852 16.282 1.00 96.00 95 ALA A CA 1
ATOM 710 C C . ALA A 1 95 ? -4.669 -10.247 17.253 1.00 96.00 95 ALA A C 1
ATOM 712 O O . ALA A 1 95 ? -5.836 -10.067 16.899 1.00 96.00 95 ALA A O 1
ATOM 713 N N . GLU A 1 96 ? -4.258 -9.921 18.484 1.00 97.56 96 GLU A N 1
ATOM 714 C CA . GLU A 1 96 ? -5.140 -9.256 19.449 1.00 97.56 96 GLU A CA 1
ATOM 715 C C . GLU A 1 96 ? -5.397 -7.804 19.030 1.00 97.56 96 GLU A C 1
ATOM 717 O O . GLU A 1 96 ? -6.546 -7.364 19.039 1.00 97.56 96 GLU A O 1
ATOM 722 N N . ALA A 1 97 ? -4.362 -7.087 18.580 1.00 98.00 97 ALA A N 1
ATOM 723 C CA . ALA A 1 97 ? -4.495 -5.721 18.083 1.00 98.00 97 ALA A CA 1
ATOM 724 C C . ALA A 1 97 ? -5.406 -5.637 16.850 1.00 98.00 97 ALA A C 1
ATOM 726 O O . ALA A 1 97 ? -6.302 -4.795 16.805 1.00 98.00 97 ALA A O 1
ATOM 727 N N . GLU A 1 98 ? -5.233 -6.543 15.884 1.00 97.44 98 GLU A N 1
ATOM 728 C CA . GLU A 1 98 ? -6.090 -6.665 14.701 1.00 97.44 98 GLU A CA 1
ATOM 729 C C . GLU A 1 98 ? -7.559 -6.881 15.094 1.00 97.44 98 GLU A C 1
ATOM 731 O O . GLU A 1 98 ? -8.450 -6.208 14.570 1.00 97.44 98 GLU A O 1
ATOM 736 N N . SER A 1 99 ? -7.821 -7.772 16.058 1.00 97.38 99 SER A N 1
ATOM 737 C CA . SER A 1 99 ? -9.172 -8.038 16.566 1.00 97.38 99 SER A CA 1
ATOM 738 C C . SER A 1 99 ? -9.769 -6.829 17.296 1.00 97.38 99 SER A C 1
ATOM 740 O O . SER A 1 99 ? -10.954 -6.523 17.126 1.00 97.38 99 SER A O 1
ATOM 742 N N . MET A 1 100 ? -8.976 -6.122 18.104 1.00 98.06 100 MET A N 1
ATOM 743 C CA . MET A 1 100 ? -9.409 -4.912 18.813 1.00 98.06 100 MET A CA 1
ATOM 744 C C . MET A 1 100 ? -9.761 -3.787 17.834 1.00 98.06 100 MET A C 1
ATOM 746 O O . MET A 1 100 ? -10.832 -3.187 17.940 1.00 98.06 100 MET A O 1
ATOM 750 N N . LEU A 1 101 ? -8.906 -3.549 16.838 1.00 98.44 101 LEU A N 1
ATOM 751 C CA . LEU A 1 101 ? -9.139 -2.577 15.770 1.00 98.44 101 LEU A CA 1
ATOM 752 C C . LEU A 1 101 ? -10.383 -2.936 14.949 1.00 98.44 101 LEU A C 1
ATOM 754 O O . LEU A 1 101 ? -11.256 -2.091 14.741 1.00 98.44 101 LEU A O 1
ATOM 758 N N . ALA A 1 102 ? -10.533 -4.202 14.558 1.00 97.56 102 ALA A N 1
ATOM 759 C CA . ALA A 1 102 ? -11.716 -4.669 13.840 1.00 97.56 102 ALA A CA 1
ATOM 760 C C . ALA A 1 102 ? -13.009 -4.474 14.655 1.00 97.56 102 ALA A C 1
ATOM 762 O O . ALA A 1 102 ? -14.031 -4.080 14.092 1.00 97.56 102 ALA A O 1
ATOM 763 N N . THR A 1 103 ? -12.962 -4.665 15.979 1.00 98.06 103 THR A N 1
ATOM 764 C CA . THR A 1 103 ? -14.115 -4.475 16.883 1.00 98.06 103 THR A CA 1
ATOM 765 C C . THR A 1 103 ? -14.630 -3.033 16.866 1.00 98.06 103 THR A C 1
ATOM 767 O O . THR A 1 103 ? -15.841 -2.804 16.874 1.00 98.06 103 THR A O 1
ATOM 770 N N . VAL A 1 104 ? -13.734 -2.047 16.770 1.00 98.19 104 VAL A N 1
ATOM 771 C CA . VAL A 1 104 ? -14.114 -0.628 16.637 1.00 98.19 104 VAL A CA 1
ATOM 772 C C . VAL A 1 104 ? -14.386 -0.208 15.187 1.00 98.19 104 VAL A C 1
ATOM 774 O O . VAL A 1 104 ? -14.736 0.942 14.929 1.00 98.19 104 VAL A O 1
ATOM 777 N N . GLY A 1 105 ? -14.308 -1.139 14.233 1.00 97.75 105 GLY A N 1
ATOM 778 C CA . GLY A 1 105 ? -14.541 -0.891 12.811 1.00 97.75 105 GLY A CA 1
ATOM 779 C C . GLY A 1 105 ? -13.339 -0.308 12.067 1.00 97.75 105 GLY A C 1
ATOM 780 O O . GLY A 1 105 ? -13.516 0.223 10.975 1.00 97.75 105 GLY A O 1
ATOM 781 N N . VAL A 1 106 ? -12.134 -0.403 12.632 1.00 98.31 106 VAL A N 1
ATOM 782 C CA . VAL A 1 106 ? -10.879 0.011 11.996 1.00 98.31 106 VAL A CA 1
ATOM 783 C C . VAL A 1 106 ? -10.212 -1.215 11.376 1.00 98.31 106 VAL A C 1
ATOM 785 O O . VAL A 1 106 ? -9.466 -1.943 12.021 1.00 98.31 106 VAL A O 1
ATOM 788 N N . ALA A 1 107 ? -10.503 -1.478 10.107 1.00 97.38 107 ALA A N 1
ATOM 789 C CA . ALA A 1 107 ? -9.855 -2.547 9.352 1.00 97.38 107 ALA A CA 1
ATOM 790 C C . ALA A 1 107 ? -9.864 -2.232 7.849 1.00 97.38 107 ALA A C 1
ATOM 792 O O . ALA A 1 107 ? -10.755 -1.514 7.376 1.00 97.38 107 ALA A O 1
ATOM 793 N N . PRO A 1 108 ? -8.921 -2.791 7.068 1.00 96.06 108 PRO A N 1
ATOM 794 C CA . PRO A 1 108 ? -9.052 -2.837 5.617 1.00 96.06 108 PRO A CA 1
ATOM 795 C C . PRO A 1 108 ? -10.353 -3.544 5.211 1.00 96.06 108 PRO A C 1
ATOM 797 O O . PRO A 1 108 ? -10.878 -4.386 5.941 1.00 96.06 108 PRO A O 1
ATOM 800 N N . LYS A 1 109 ? -10.865 -3.264 4.007 1.00 92.62 109 LYS A N 1
ATOM 801 C CA . LYS A 1 109 ? -12.136 -3.846 3.524 1.00 92.62 109 LYS A CA 1
ATOM 802 C C . LYS A 1 109 ? -12.135 -5.376 3.494 1.00 92.62 109 LYS A C 1
ATOM 804 O O . LYS A 1 109 ? -13.190 -5.991 3.587 1.00 92.62 109 LYS A O 1
ATOM 809 N N . ASN A 1 110 ? -10.963 -5.977 3.315 1.00 90.81 110 ASN A N 1
ATOM 810 C CA . ASN A 1 110 ? -10.765 -7.420 3.261 1.00 90.81 110 ASN A CA 1
ATOM 811 C C . ASN A 1 110 ? -10.261 -8.012 4.590 1.00 90.81 110 ASN A C 1
ATOM 813 O O . ASN A 1 110 ? -9.833 -9.164 4.602 1.00 90.81 110 ASN A O 1
ATOM 817 N N . GLY A 1 111 ? -10.290 -7.234 5.675 1.00 94.31 111 GLY A N 1
ATOM 818 C CA . GLY A 1 111 ? -9.673 -7.589 6.947 1.00 94.31 111 GLY A CA 1
ATOM 819 C C . GLY A 1 111 ? -8.155 -7.403 6.952 1.00 94.31 111 GLY A C 1
ATOM 820 O O . GLY A 1 111 ? -7.543 -7.053 5.938 1.00 94.31 111 GLY A O 1
ATOM 821 N N . TRP A 1 112 ? -7.576 -7.623 8.128 1.00 96.00 112 TRP A N 1
ATOM 822 C CA . TRP A 1 112 ? -6.134 -7.619 8.351 1.00 96.00 112 TRP A CA 1
ATOM 823 C C . TRP A 1 112 ? -5.501 -8.907 7.819 1.00 96.00 112 TRP A C 1
ATOM 825 O O . TRP A 1 112 ? -6.060 -9.995 7.975 1.00 96.00 112 TRP A O 1
ATOM 835 N N . ILE A 1 113 ? -4.343 -8.781 7.171 1.00 95.00 113 ILE A N 1
ATOM 836 C CA . ILE A 1 113 ? -3.507 -9.907 6.748 1.00 95.00 113 ILE A CA 1
ATOM 837 C C . ILE A 1 113 ? -2.095 -9.644 7.264 1.00 95.00 113 ILE A C 1
ATOM 839 O O . ILE A 1 113 ? -1.314 -9.010 6.562 1.00 95.00 113 ILE A O 1
ATOM 843 N N . ALA A 1 114 ? -1.783 -10.129 8.471 1.00 95.38 114 ALA A N 1
ATOM 844 C CA . ALA A 1 114 ? -0.573 -9.793 9.227 1.00 95.38 114 ALA A CA 1
ATOM 845 C C . ALA A 1 114 ? 0.710 -9.708 8.378 1.00 95.38 114 ALA A C 1
ATOM 847 O O . ALA A 1 114 ? 1.388 -8.686 8.396 1.00 95.38 114 ALA A O 1
ATOM 848 N N . ASP A 1 115 ? 1.001 -10.733 7.571 1.00 95.38 115 ASP A N 1
ATOM 849 C CA . ASP A 1 115 ? 2.239 -10.831 6.783 1.00 95.38 115 ASP A CA 1
ATOM 850 C C . ASP A 1 115 ? 2.216 -10.064 5.447 1.00 95.38 115 ASP A C 1
ATOM 852 O O . ASP A 1 115 ? 3.170 -10.124 4.670 1.00 95.38 115 ASP A O 1
ATOM 856 N N . TYR A 1 116 ? 1.149 -9.333 5.141 1.00 96.06 116 TYR A N 1
ATOM 857 C CA . TYR A 1 116 ? 1.041 -8.559 3.908 1.00 96.06 116 TYR A CA 1
ATOM 858 C C . TYR A 1 116 ? 1.568 -7.126 4.104 1.00 96.06 116 TYR A C 1
ATOM 860 O O . TYR A 1 116 ? 1.448 -6.571 5.197 1.00 96.06 116 TYR A O 1
ATOM 868 N N . PRO A 1 117 ? 2.164 -6.490 3.076 1.00 96.81 117 PRO A N 1
ATOM 869 C CA . PRO A 1 117 ? 2.700 -5.138 3.215 1.00 96.81 117 PRO A CA 1
ATOM 870 C C . PRO A 1 117 ? 1.613 -4.052 3.297 1.00 96.81 117 PRO A C 1
ATOM 872 O O . PRO A 1 117 ? 0.617 -4.080 2.570 1.00 96.81 117 PRO A O 1
ATOM 875 N N . MET A 1 118 ? 1.872 -3.009 4.087 1.00 97.12 118 MET A N 1
ATOM 876 C CA . MET A 1 118 ? 1.097 -1.765 4.143 1.00 97.12 118 MET A CA 1
ATOM 877 C C . MET A 1 118 ? 1.235 -0.957 2.841 1.00 97.12 118 MET A C 1
ATOM 879 O O . MET A 1 118 ? 2.032 -0.028 2.715 1.00 97.12 118 MET A O 1
ATOM 883 N N . THR A 1 119 ? 0.441 -1.326 1.838 1.00 96.69 119 THR A N 1
ATOM 884 C CA . THR A 1 119 ? 0.383 -0.630 0.539 1.00 96.69 119 THR A CA 1
ATOM 885 C C . THR A 1 119 ? -0.380 0.704 0.621 1.00 96.69 119 THR A C 1
ATOM 887 O O . THR A 1 119 ? -1.232 0.865 1.503 1.00 96.69 119 THR A O 1
ATOM 890 N N . PRO A 1 120 ? -0.178 1.638 -0.336 1.00 96.19 120 PRO A N 1
ATOM 891 C CA . PRO A 1 120 ? -0.885 2.925 -0.372 1.00 96.19 120 PRO A CA 1
ATOM 892 C C . PRO A 1 120 ? -2.408 2.809 -0.245 1.00 96.19 120 PRO A C 1
ATOM 894 O O . PRO A 1 120 ? -3.056 3.585 0.461 1.00 96.19 120 PRO A O 1
ATOM 897 N N . ILE A 1 121 ? -2.993 1.800 -0.893 1.00 95.06 121 ILE A N 1
ATOM 898 C CA . ILE A 1 121 ? -4.440 1.594 -0.870 1.00 95.06 121 ILE A CA 1
ATOM 899 C C . ILE A 1 121 ? -4.951 1.081 0.484 1.00 95.06 121 ILE A C 1
ATOM 901 O O . ILE A 1 121 ? -6.058 1.431 0.889 1.00 95.06 121 ILE A O 1
ATOM 905 N N . ILE A 1 122 ? -4.154 0.284 1.202 1.00 96.06 122 ILE A N 1
ATOM 906 C CA . ILE A 1 122 ? -4.487 -0.188 2.553 1.00 96.06 122 ILE A CA 1
ATOM 907 C C . ILE A 1 122 ? -4.415 0.981 3.532 1.00 96.06 122 ILE A C 1
ATOM 909 O O . ILE A 1 122 ? -5.358 1.186 4.291 1.00 96.06 122 ILE A O 1
ATOM 913 N N . ILE A 1 123 ? -3.364 1.801 3.446 1.00 96.81 123 ILE A N 1
ATOM 914 C CA . ILE A 1 123 ? -3.204 3.019 4.256 1.00 96.81 123 ILE A CA 1
ATOM 915 C C . ILE A 1 123 ? -4.435 3.921 4.104 1.00 96.81 123 ILE A C 1
ATOM 917 O O . ILE A 1 123 ? -5.029 4.331 5.099 1.00 96.81 123 ILE A O 1
ATOM 921 N N . GLY A 1 124 ? -4.889 4.159 2.871 1.00 95.38 124 GLY A N 1
ATOM 922 C CA . GLY A 1 124 ? -6.098 4.943 2.618 1.00 95.38 124 GLY A CA 1
ATOM 923 C C . GLY A 1 124 ? -7.381 4.342 3.195 1.00 95.38 124 GLY A C 1
ATOM 924 O O . GLY A 1 124 ? -8.219 5.068 3.729 1.00 95.38 124 GLY A O 1
ATOM 925 N N . GLN A 1 125 ? -7.546 3.018 3.117 1.00 95.44 125 GLN A N 1
ATOM 926 C CA . GLN A 1 125 ? -8.700 2.338 3.713 1.00 95.44 125 GLN A CA 1
ATOM 927 C C . GLN A 1 125 ? -8.704 2.459 5.235 1.00 95.44 125 GLN A C 1
ATOM 929 O O . GLN A 1 125 ? -9.738 2.797 5.808 1.00 95.44 125 GLN A O 1
ATOM 934 N N . VAL A 1 126 ? -7.557 2.226 5.875 1.00 97.44 126 VAL A N 1
ATOM 935 C CA . VAL A 1 126 ? -7.424 2.320 7.331 1.00 97.44 126 VAL A CA 1
ATOM 936 C C . VAL A 1 126 ? -7.641 3.761 7.789 1.00 97.44 126 VAL A C 1
ATOM 938 O O . VAL A 1 126 ? -8.416 3.967 8.716 1.00 97.44 126 VAL A O 1
ATOM 941 N N . ARG A 1 127 ? -7.084 4.763 7.094 1.00 97.38 127 ARG A N 1
ATOM 942 C CA . ARG A 1 127 ? -7.336 6.191 7.369 1.00 97.38 127 ARG A CA 1
ATOM 943 C C . ARG A 1 127 ? -8.830 6.507 7.414 1.00 97.38 127 ARG A C 1
ATOM 945 O O . ARG A 1 127 ? -9.320 7.081 8.383 1.00 97.38 127 ARG A O 1
ATOM 952 N N . ASN A 1 128 ? -9.564 6.095 6.380 1.00 96.31 128 ASN A N 1
ATOM 953 C CA . ASN A 1 128 ? -11.007 6.323 6.298 1.00 96.31 128 ASN A CA 1
ATOM 954 C C . ASN A 1 128 ? -11.765 5.577 7.408 1.00 96.31 128 ASN A C 1
ATOM 956 O O . ASN A 1 128 ? -12.731 6.107 7.952 1.00 96.31 128 ASN A O 1
ATOM 960 N N . ALA A 1 129 ? -11.325 4.367 7.761 1.00 97.69 129 ALA A N 1
ATOM 961 C CA . ALA A 1 129 ? -11.917 3.583 8.839 1.00 97.69 129 ALA A CA 1
ATOM 962 C C . ALA A 1 129 ? -11.676 4.216 10.223 1.00 97.69 129 ALA A C 1
ATOM 964 O O . ALA A 1 129 ? -12.593 4.243 11.040 1.00 97.69 129 ALA A O 1
ATOM 965 N N . VAL A 1 130 ? -10.490 4.787 10.470 1.00 98.25 130 VAL A N 1
ATOM 966 C CA . VAL A 1 130 ? -10.164 5.542 11.695 1.00 98.25 130 VAL A CA 1
ATOM 967 C C . VAL A 1 130 ? -11.067 6.764 11.836 1.00 98.25 130 VAL A C 1
ATOM 969 O O . VAL A 1 130 ? -11.707 6.931 12.874 1.00 98.25 130 VAL A O 1
ATOM 972 N N . VAL A 1 131 ? -11.182 7.570 10.777 1.00 97.94 131 VAL A N 1
ATOM 973 C CA . VAL A 1 131 ? -12.072 8.742 10.736 1.00 97.94 131 VAL A CA 1
ATOM 974 C C . VAL A 1 131 ? -13.521 8.332 11.017 1.00 97.94 131 VAL A C 1
ATOM 976 O O . VAL A 1 131 ? -14.171 8.895 11.896 1.00 97.94 131 VAL A O 1
ATOM 979 N N . ALA A 1 132 ? -14.014 7.287 10.346 1.00 98.06 132 ALA A N 1
ATOM 980 C CA . ALA A 1 132 ? -15.373 6.792 10.548 1.00 98.06 132 ALA A CA 1
ATOM 981 C C . ALA A 1 132 ? -15.616 6.260 11.974 1.00 98.06 132 ALA A C 1
ATOM 983 O O . ALA A 1 132 ? -16.689 6.484 12.544 1.00 98.06 132 ALA A O 1
ATOM 984 N N . ALA A 1 133 ? -14.640 5.570 12.570 1.00 98.31 133 ALA A N 1
ATOM 985 C CA . ALA A 1 133 ? -14.724 5.065 13.938 1.00 98.31 133 ALA A CA 1
ATOM 986 C C . ALA A 1 133 ? -14.743 6.206 14.970 1.00 98.31 133 ALA A C 1
ATOM 988 O O . ALA A 1 133 ? -15.553 6.166 15.901 1.00 98.31 133 ALA A O 1
ATOM 989 N N . ALA A 1 134 ? -13.921 7.242 14.774 1.00 98.44 134 ALA A N 1
ATOM 990 C CA . ALA A 1 134 ? -13.913 8.444 15.605 1.00 98.44 134 ALA A CA 1
ATOM 991 C C . ALA A 1 134 ? -15.242 9.209 15.511 1.00 98.44 134 ALA A C 1
ATOM 993 O O . ALA A 1 134 ? -15.873 9.480 16.534 1.00 98.44 134 ALA A O 1
ATOM 994 N N . ALA A 1 135 ? -15.733 9.465 14.293 1.00 98.00 135 ALA A N 1
ATOM 995 C CA . ALA A 1 135 ? -17.020 10.125 14.057 1.00 98.00 135 ALA A CA 1
ATOM 996 C C . ALA A 1 135 ? -18.197 9.350 14.681 1.00 98.00 135 ALA A C 1
ATOM 998 O O . ALA A 1 135 ? -19.147 9.936 15.201 1.00 98.00 135 ALA A O 1
ATOM 999 N N . SER A 1 136 ? -18.105 8.017 14.701 1.00 98.19 136 SER A N 1
ATOM 1000 C CA . SER A 1 136 ? -19.090 7.129 15.331 1.00 98.19 136 SER A CA 1
ATOM 1001 C C . SER A 1 136 ? -18.927 6.992 16.852 1.00 98.19 136 SER A C 1
ATOM 1003 O O . SER A 1 136 ? -19.625 6.176 17.454 1.00 98.19 136 SER A O 1
ATOM 1005 N N . LYS A 1 137 ? -18.003 7.735 17.483 1.00 98.00 137 LYS A N 1
ATOM 1006 C CA . LYS A 1 137 ? -17.666 7.649 18.918 1.00 98.00 137 LYS A CA 1
ATOM 1007 C C . LYS A 1 137 ? -17.277 6.237 19.377 1.00 98.00 137 LYS A C 1
ATOM 1009 O O . LYS A 1 137 ? -17.489 5.873 20.531 1.00 98.00 137 LYS A O 1
ATOM 1014 N N . LYS A 1 138 ? -16.728 5.425 18.468 1.00 98.25 138 LYS A N 1
ATOM 1015 C CA . LYS A 1 138 ? -16.166 4.101 18.787 1.00 98.25 138 LYS A CA 1
ATOM 1016 C C . LYS A 1 138 ? -14.728 4.194 19.295 1.00 98.25 138 LYS A C 1
ATOM 1018 O O . LYS A 1 138 ? -14.228 3.234 19.870 1.00 98.25 138 LYS A O 1
ATOM 1023 N N . LEU A 1 139 ? -14.079 5.337 19.077 1.00 98.50 139 LEU A N 1
ATOM 1024 C CA . LEU A 1 139 ? -12.788 5.688 19.658 1.00 98.50 139 LEU A CA 1
ATOM 1025 C C . LEU A 1 139 ? -12.997 6.663 20.823 1.00 98.50 139 LEU A C 1
ATOM 1027 O O . LEU A 1 139 ? -13.956 7.434 20.834 1.00 98.50 139 LEU A O 1
ATOM 1031 N N . SER A 1 140 ? -12.089 6.633 21.798 1.00 97.81 140 SER A N 1
ATOM 1032 C CA . SER A 1 140 ? -12.101 7.535 22.961 1.00 97.81 140 SER A CA 1
ATOM 1033 C C . SER A 1 140 ? -11.677 8.972 22.625 1.00 97.81 140 SER A C 1
ATOM 1035 O O . SER A 1 140 ? -11.841 9.870 23.449 1.00 97.81 140 SER A O 1
ATOM 1037 N N . MET A 1 141 ? -11.147 9.181 21.420 1.00 98.25 141 MET A N 1
ATOM 1038 C CA . MET A 1 141 ? -10.655 10.452 20.894 1.00 98.25 141 MET A CA 1
ATOM 1039 C C . MET A 1 141 ? -11.535 10.971 19.749 1.00 98.25 141 MET A C 1
ATOM 1041 O O . MET A 1 141 ? -12.239 10.202 19.091 1.00 98.25 141 MET A O 1
ATOM 1045 N N . GLY A 1 142 ? -11.490 12.286 19.518 1.00 98.19 142 GLY A N 1
ATOM 1046 C CA . GLY A 1 142 ? -12.213 12.941 18.422 1.00 98.19 142 GLY A CA 1
ATOM 1047 C C . GLY A 1 142 ? -11.604 12.664 17.043 1.00 98.19 142 GLY A C 1
ATOM 1048 O O . GLY A 1 142 ? -10.494 12.148 16.939 1.00 98.19 142 GLY A O 1
ATOM 1049 N N . GLU A 1 143 ? -12.321 13.040 15.981 1.00 98.31 143 GLU A N 1
ATOM 1050 C CA . GLU A 1 143 ? -11.910 12.811 14.585 1.00 98.31 143 GLU A CA 1
ATOM 1051 C C . GLU A 1 143 ? -10.538 13.419 14.257 1.00 98.31 143 GLU A C 1
ATOM 1053 O O . GLU A 1 143 ? -9.660 12.707 13.771 1.00 98.31 143 GLU A O 1
ATOM 1058 N N . ASP A 1 144 ? -10.314 14.689 14.607 1.00 97.88 144 ASP A N 1
ATOM 1059 C CA . ASP A 1 144 ? -9.044 15.383 14.347 1.00 97.88 144 ASP A CA 1
ATOM 1060 C C . ASP A 1 144 ? -7.864 14.781 15.126 1.00 97.88 144 ASP A C 1
ATOM 1062 O O . ASP A 1 144 ? -6.749 14.695 14.608 1.00 97.88 144 ASP A O 1
ATOM 1066 N N . GLU A 1 145 ? -8.094 14.362 16.377 1.00 98.31 145 GLU A N 1
ATOM 1067 C CA . GLU A 1 145 ? -7.068 13.707 17.199 1.00 98.31 145 GLU A CA 1
ATOM 1068 C C . GLU A 1 145 ? -6.729 12.329 16.619 1.00 98.31 145 GLU A C 1
ATOM 1070 O O . GLU A 1 145 ? -5.551 12.028 16.435 1.00 98.31 145 GLU A O 1
ATOM 1075 N N . ALA A 1 146 ? -7.740 11.533 16.255 1.00 98.19 146 ALA A N 1
ATOM 1076 C CA . ALA A 1 146 ? -7.560 10.215 15.652 1.00 98.19 146 ALA A CA 1
ATOM 1077 C C . ALA A 1 146 ? -6.820 10.290 14.314 1.00 98.19 146 ALA A C 1
ATOM 1079 O O . ALA A 1 146 ? -5.905 9.503 14.061 1.00 98.19 146 ALA A O 1
ATOM 1080 N N . LEU A 1 147 ? -7.185 11.257 13.469 1.00 97.56 147 LEU A N 1
ATOM 1081 C CA . LEU A 1 147 ? -6.538 11.464 12.183 1.00 97.56 147 LEU A CA 1
ATOM 1082 C C . LEU A 1 147 ? -5.078 11.892 12.356 1.00 97.56 147 LEU A C 1
ATOM 1084 O O . LEU A 1 147 ? -4.202 11.314 11.719 1.00 97.56 147 LEU A O 1
ATOM 1088 N N . ARG A 1 148 ? -4.796 12.840 13.258 1.00 97.69 148 ARG A N 1
ATOM 1089 C CA . ARG A 1 148 ? -3.423 1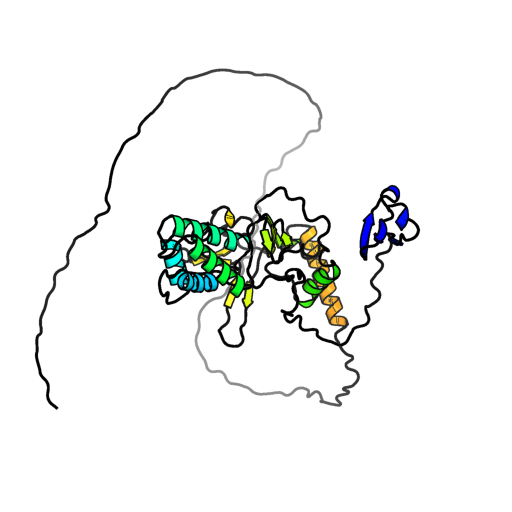3.274 13.553 1.00 97.69 148 ARG A CA 1
ATOM 1090 C C . ARG A 1 148 ? -2.572 12.138 14.114 1.00 97.69 148 ARG A C 1
ATOM 1092 O O . ARG A 1 148 ? -1.404 12.018 13.757 1.00 97.69 148 ARG A O 1
ATOM 1099 N N . ALA A 1 149 ? -3.151 11.308 14.977 1.00 98.00 149 ALA A N 1
ATOM 1100 C CA . ALA A 1 149 ? -2.483 10.151 15.557 1.00 98.00 149 ALA A CA 1
ATOM 1101 C C . ALA A 1 149 ? -2.140 9.108 14.475 1.00 98.00 149 ALA A C 1
ATOM 1103 O O . ALA A 1 149 ? -1.008 8.629 14.407 1.00 98.00 149 ALA A O 1
ATOM 1104 N N . PHE A 1 150 ? -3.080 8.829 13.565 1.00 97.69 150 PHE A N 1
ATOM 1105 C CA . PHE A 1 150 ? -2.848 7.973 12.400 1.00 97.69 150 PHE A CA 1
ATOM 1106 C C . PHE A 1 150 ? -1.768 8.541 11.465 1.00 97.69 150 PHE A C 1
ATOM 1108 O O . PHE A 1 150 ? -0.851 7.822 11.075 1.00 97.69 150 PHE A O 1
ATOM 1115 N N . GLU A 1 151 ? -1.845 9.827 11.118 1.00 96.12 151 GLU A N 1
ATOM 1116 C CA . GLU A 1 151 ? -0.882 10.482 10.225 1.00 96.12 151 GLU A CA 1
ATOM 1117 C C . GLU A 1 151 ? 0.526 10.500 10.839 1.00 96.12 151 GLU A C 1
ATOM 1119 O O . GLU A 1 151 ? 1.494 10.170 10.151 1.00 96.12 151 GLU A O 1
ATOM 1124 N N . GLY A 1 152 ? 0.637 10.764 12.146 1.00 96.75 152 GLY A N 1
ATOM 1125 C CA . GLY A 1 152 ? 1.889 10.653 12.896 1.00 96.75 152 GLY A CA 1
ATOM 1126 C C . GLY A 1 152 ? 2.502 9.254 12.816 1.00 96.75 152 GLY A C 1
ATOM 1127 O O . GLY A 1 152 ? 3.685 9.127 12.506 1.00 96.75 152 GLY A O 1
ATOM 1128 N N . LEU A 1 153 ? 1.688 8.207 12.985 1.00 97.06 153 LEU A N 1
ATOM 1129 C CA . LEU A 1 153 ? 2.146 6.822 12.859 1.00 97.06 153 LEU A CA 1
ATOM 1130 C C . LEU A 1 153 ? 2.602 6.488 11.431 1.00 97.06 153 LEU A C 1
ATOM 1132 O O . LEU A 1 153 ? 3.636 5.854 11.232 1.00 97.06 153 LEU A O 1
ATOM 1136 N N . THR A 1 154 ? 1.863 6.927 10.407 1.00 95.81 154 THR A N 1
ATOM 1137 C CA . THR A 1 154 ? 2.297 6.710 9.017 1.00 95.81 154 THR A CA 1
ATOM 1138 C C . THR A 1 154 ? 3.604 7.434 8.707 1.00 95.81 154 THR A C 1
ATOM 1140 O O . THR A 1 154 ? 4.436 6.885 7.991 1.00 95.81 154 THR A O 1
ATOM 1143 N N . ALA A 1 155 ? 3.824 8.627 9.265 1.00 94.31 155 ALA A N 1
ATOM 1144 C CA . ALA A 1 155 ? 5.078 9.354 9.111 1.00 94.31 155 ALA A CA 1
ATOM 1145 C C . ALA A 1 155 ? 6.246 8.641 9.809 1.00 94.31 155 ALA A C 1
ATOM 1147 O O . ALA A 1 155 ? 7.314 8.530 9.211 1.00 94.31 155 ALA A O 1
ATOM 1148 N N . GLU A 1 156 ? 6.030 8.100 11.013 1.00 95.06 156 GLU A N 1
ATOM 1149 C CA . GLU A 1 156 ? 7.021 7.300 11.752 1.00 95.06 156 GLU A CA 1
ATOM 1150 C C . GLU A 1 156 ? 7.514 6.101 10.929 1.00 95.06 156 GLU A C 1
ATOM 1152 O O . GLU A 1 156 ? 8.713 5.842 10.856 1.00 95.06 156 GLU A O 1
ATOM 1157 N N . PHE A 1 157 ? 6.606 5.423 10.226 1.00 94.75 157 PHE A N 1
ATOM 1158 C CA . PHE A 1 157 ? 6.945 4.299 9.351 1.00 94.75 157 PHE A CA 1
ATOM 1159 C C . PHE A 1 157 ? 7.481 4.700 7.962 1.00 94.75 157 PHE A C 1
ATOM 1161 O O . PHE A 1 157 ? 7.774 3.825 7.144 1.00 94.75 157 PHE A O 1
ATOM 1168 N N . GLY A 1 158 ? 7.587 5.995 7.645 1.00 93.31 158 GLY A N 1
ATOM 1169 C CA . GLY A 1 158 ? 7.950 6.457 6.297 1.00 93.31 158 GLY A CA 1
ATOM 1170 C C . GLY A 1 158 ? 6.881 6.143 5.239 1.00 93.31 158 GLY A C 1
ATOM 1171 O O . GLY A 1 158 ? 7.180 6.018 4.055 1.00 93.31 158 GLY A O 1
ATOM 1172 N N . LEU A 1 159 ? 5.629 6.001 5.670 1.00 94.00 159 LEU A N 1
ATOM 1173 C CA . LEU A 1 159 ? 4.444 5.667 4.876 1.00 94.00 159 LEU A CA 1
ATOM 1174 C C . LEU A 1 159 ? 3.497 6.865 4.712 1.00 94.00 159 LEU A C 1
ATOM 1176 O O . LEU A 1 159 ? 2.307 6.680 4.458 1.00 94.00 159 LEU A O 1
ATOM 1180 N N . ALA A 1 160 ? 4.000 8.090 4.890 1.00 90.31 160 ALA A N 1
ATOM 1181 C CA . ALA A 1 160 ? 3.211 9.311 4.779 1.00 90.31 160 ALA A CA 1
ATOM 1182 C C . ALA A 1 160 ? 2.645 9.461 3.355 1.00 90.31 160 ALA A C 1
ATOM 1184 O O . ALA A 1 160 ? 3.320 9.909 2.423 1.00 90.31 160 ALA A O 1
ATOM 1185 N N . ILE A 1 161 ? 1.386 9.055 3.200 1.00 88.50 161 ILE A N 1
ATOM 1186 C CA . ILE A 1 161 ? 0.640 9.073 1.948 1.00 88.50 161 ILE A CA 1
ATOM 1187 C C . ILE A 1 161 ? -0.656 9.832 2.189 1.00 88.50 161 ILE A C 1
ATOM 1189 O O . ILE A 1 161 ? -1.458 9.460 3.046 1.00 88.50 161 ILE A O 1
ATOM 1193 N N . ALA A 1 162 ? -0.886 10.874 1.395 1.00 87.62 162 ALA A N 1
ATOM 1194 C CA . ALA A 1 162 ? -2.160 11.574 1.385 1.00 87.62 162 ALA A CA 1
ATOM 1195 C C . ALA A 1 162 ? -3.022 11.031 0.234 1.00 87.62 162 ALA A C 1
ATOM 1197 O O . ALA A 1 162 ? -2.536 10.943 -0.898 1.00 87.62 162 ALA A O 1
ATOM 1198 N N . PRO A 1 163 ? -4.291 10.653 0.476 1.00 83.56 163 PRO A N 1
ATOM 1199 C CA . PRO A 1 163 ? -5.176 10.237 -0.603 1.00 83.56 163 PRO A CA 1
ATOM 1200 C C . PRO A 1 163 ? -5.309 11.373 -1.617 1.00 83.56 163 PRO A C 1
ATOM 1202 O O . PRO A 1 163 ? -5.583 12.520 -1.262 1.00 83.56 163 PRO A O 1
ATOM 1205 N N . GLY A 1 164 ? -5.105 11.050 -2.891 1.00 76.75 164 GLY A N 1
ATOM 1206 C CA . GLY A 1 164 ? -5.338 11.986 -3.971 1.00 76.75 164 GLY A CA 1
ATOM 1207 C C . GLY A 1 164 ? -6.838 12.101 -4.141 1.00 76.75 164 GLY A C 1
ATOM 1208 O O . GLY A 1 164 ? -7.486 11.162 -4.600 1.00 76.75 164 GLY A O 1
ATOM 1209 N N . GLN A 1 165 ? -7.417 13.242 -3.777 1.00 67.25 165 GLN A N 1
ATOM 1210 C CA . GLN A 1 165 ? -8.683 13.598 -4.399 1.00 67.25 165 GLN A CA 1
ATOM 1211 C C . GLN A 1 165 ? -8.392 13.706 -5.900 1.00 67.25 165 GLN A C 1
ATOM 1213 O O . GLN A 1 165 ? -7.371 14.284 -6.274 1.00 67.25 165 GLN A O 1
ATOM 1218 N N . TYR A 1 166 ? -9.264 13.163 -6.756 1.00 52.78 166 TYR A N 1
ATOM 1219 C CA . TYR A 1 166 ? -9.297 13.488 -8.190 1.00 52.78 166 TYR A CA 1
ATOM 1220 C C . TYR A 1 166 ? -9.692 14.964 -8.376 1.00 52.78 166 TYR A C 1
ATOM 1222 O O . TYR A 1 166 ? -10.576 15.292 -9.162 1.00 52.78 166 TYR A O 1
ATOM 1230 N N . ALA A 1 167 ? -9.090 15.875 -7.610 1.00 45.34 167 ALA A N 1
ATOM 1231 C CA . ALA A 1 167 ? -9.040 17.251 -8.009 1.00 45.34 167 ALA A CA 1
ATOM 1232 C C . ALA A 1 167 ? -8.381 17.211 -9.382 1.00 45.34 167 ALA A C 1
ATOM 1234 O O . ALA A 1 167 ? -7.263 16.726 -9.547 1.00 45.34 167 ALA A O 1
ATOM 1235 N N . GLU A 1 168 ? -9.120 17.680 -10.371 1.00 49.53 168 GLU A N 1
ATOM 1236 C CA . GLU A 1 168 ? -8.733 17.890 -11.761 1.00 49.53 168 GLU A CA 1
ATOM 1237 C C . GLU A 1 168 ? -7.579 18.911 -11.887 1.00 49.53 168 GLU A C 1
ATOM 1239 O O . GLU A 1 168 ? -7.406 19.568 -12.907 1.00 49.53 168 GLU A O 1
ATOM 1244 N N . SER A 1 169 ? -6.778 19.081 -10.829 1.00 50.41 169 SER A N 1
ATOM 1245 C CA . SER A 1 169 ? -5.469 19.694 -10.885 1.00 50.41 169 SER A CA 1
ATOM 1246 C C . SER A 1 169 ? -4.669 18.936 -11.929 1.00 50.41 169 SER A C 1
ATOM 1248 O O . SER A 1 169 ? -4.342 17.760 -11.745 1.00 50.41 169 SER A O 1
ATOM 1250 N N . GLN A 1 170 ? -4.425 19.621 -13.047 1.00 51.81 170 GLN A N 1
ATOM 1251 C CA . GLN A 1 170 ? -3.572 19.155 -14.125 1.00 51.81 170 GLN A CA 1
ATOM 1252 C C . GLN A 1 170 ? -2.325 18.497 -13.523 1.00 51.81 170 GLN A C 1
ATOM 1254 O O . GLN A 1 170 ? -1.750 19.062 -12.583 1.00 51.81 170 GLN A O 1
ATOM 1259 N N . PRO A 1 171 ? -1.920 17.309 -14.014 1.00 54.84 171 PRO A N 1
ATOM 1260 C CA . PRO A 1 171 ? -0.683 16.693 -13.561 1.00 54.84 171 PRO A CA 1
ATOM 1261 C C . PRO A 1 171 ? 0.423 17.751 -13.649 1.00 54.84 171 PRO A C 1
ATOM 1263 O O . PRO A 1 171 ? 0.462 18.471 -14.653 1.00 54.84 171 PRO A O 1
ATOM 1266 N N . PRO A 1 172 ? 1.262 17.916 -12.608 1.00 53.12 172 PRO A N 1
ATOM 1267 C CA . PRO A 1 172 ? 2.317 18.920 -12.627 1.00 53.12 172 PRO A CA 1
ATOM 1268 C C . PRO A 1 172 ? 3.092 18.789 -13.939 1.00 53.12 172 PRO A C 1
ATOM 1270 O O . PRO A 1 172 ? 3.549 17.700 -14.282 1.00 53.12 172 PRO A O 1
ATOM 1273 N N . THR A 1 173 ? 3.177 19.888 -14.693 1.00 51.31 173 THR A N 1
ATOM 1274 C CA . THR A 1 173 ? 3.566 19.906 -16.115 1.00 51.31 173 THR A CA 1
ATOM 1275 C C . THR A 1 173 ? 4.992 19.416 -16.378 1.00 51.31 173 THR A C 1
ATOM 1277 O O . THR A 1 173 ? 5.371 19.203 -17.523 1.00 51.31 173 THR A O 1
ATOM 1280 N N . SER A 1 174 ? 5.778 19.190 -15.331 1.00 49.12 174 SER A N 1
ATOM 1281 C CA . SER A 1 174 ? 7.087 18.556 -15.395 1.00 49.12 174 SER A CA 1
ATOM 1282 C C . SER A 1 174 ? 7.506 18.122 -13.991 1.00 49.12 174 SER A C 1
ATOM 1284 O O . SER A 1 174 ? 8.298 18.778 -13.320 1.00 49.12 174 SER A O 1
ATOM 1286 N N . SER A 1 175 ? 6.987 16.995 -13.497 1.00 51.72 175 SER A N 1
ATOM 1287 C CA . SER A 1 175 ? 7.804 16.257 -12.532 1.00 51.72 175 SER A CA 1
ATOM 1288 C C . SER A 1 175 ? 9.010 15.763 -13.318 1.00 51.72 175 SER A C 1
ATOM 1290 O O . SER A 1 175 ? 8.838 14.957 -14.234 1.00 51.72 175 SER A O 1
ATOM 1292 N N . GLU A 1 176 ? 10.188 16.296 -13.011 1.00 61.69 176 GLU A N 1
ATOM 1293 C CA . GLU A 1 176 ? 11.478 15.739 -13.401 1.00 61.69 176 GLU A CA 1
ATOM 1294 C C . GLU A 1 176 ? 11.485 14.282 -12.931 1.00 61.69 176 GLU A C 1
ATOM 1296 O O . GLU A 1 176 ? 11.715 13.959 -11.766 1.00 61.69 176 GLU A O 1
ATOM 1301 N N . PHE A 1 177 ? 10.999 13.413 -13.811 1.00 66.75 177 PHE A N 1
ATOM 1302 C CA . PHE A 1 177 ? 10.764 12.021 -13.500 1.00 66.75 177 PHE A CA 1
ATOM 1303 C C . PHE A 1 177 ? 12.133 11.397 -13.275 1.00 66.75 177 PHE A C 1
ATOM 1305 O O . PHE A 1 177 ? 13.060 11.692 -14.032 1.00 66.75 177 PHE A O 1
ATOM 1312 N N . VAL A 1 178 ? 12.264 10.567 -12.236 1.00 75.44 178 VAL A N 1
ATOM 1313 C CA . VAL A 1 178 ? 13.523 9.880 -11.928 1.00 75.44 178 VAL A CA 1
ATOM 1314 C C . VAL A 1 178 ? 14.069 9.292 -13.233 1.00 75.44 178 VAL A C 1
ATOM 1316 O O . VAL A 1 178 ? 13.339 8.549 -13.901 1.00 75.44 178 VAL A O 1
ATOM 1319 N N . PRO A 1 179 ? 15.292 9.666 -13.655 1.00 80.50 179 PRO A N 1
ATOM 1320 C CA . PRO A 1 179 ? 15.804 9.246 -14.945 1.00 80.50 179 PRO A CA 1
ATOM 1321 C C . PRO A 1 179 ? 15.770 7.723 -15.016 1.00 80.50 179 PRO A C 1
ATOM 1323 O O . PRO A 1 179 ? 16.171 7.041 -14.073 1.00 80.50 179 PRO A O 1
ATOM 1326 N N . SER A 1 180 ? 15.266 7.198 -16.136 1.00 83.88 180 SER A N 1
ATOM 1327 C CA . SER A 1 180 ? 15.051 5.754 -16.324 1.00 83.88 180 SER A CA 1
ATOM 1328 C C . SER A 1 180 ? 16.278 4.902 -15.979 1.00 83.88 180 SER A C 1
ATOM 1330 O O . SER A 1 180 ? 16.117 3.797 -15.477 1.00 83.88 180 SER A O 1
ATOM 1332 N N . THR A 1 181 ? 17.491 5.439 -16.146 1.00 87.94 181 THR A N 1
ATOM 1333 C CA . THR A 1 181 ? 18.751 4.776 -15.786 1.00 87.94 181 THR A CA 1
ATOM 1334 C C . THR A 1 181 ? 18.850 4.427 -14.303 1.00 87.94 181 THR A C 1
ATOM 1336 O O . THR A 1 181 ? 19.303 3.339 -13.980 1.00 87.94 181 THR A O 1
ATOM 1339 N N . VAL A 1 182 ? 18.378 5.291 -13.401 1.00 88.56 182 VAL A N 1
ATOM 1340 C CA . VAL A 1 182 ? 18.432 5.051 -11.946 1.00 88.56 182 VAL A CA 1
ATOM 1341 C C . VAL A 1 182 ? 17.438 3.960 -11.539 1.00 88.56 182 VAL A C 1
ATOM 1343 O O . VAL A 1 182 ? 17.731 3.138 -10.673 1.00 88.56 182 VAL A O 1
ATOM 1346 N N . ILE A 1 183 ? 16.268 3.925 -12.186 1.00 90.25 183 ILE A N 1
ATOM 1347 C CA . ILE A 1 183 ? 15.271 2.863 -11.981 1.00 90.25 183 ILE A CA 1
ATOM 1348 C C . ILE A 1 183 ? 15.834 1.532 -12.476 1.00 90.25 183 ILE A C 1
ATOM 1350 O O . ILE A 1 183 ? 15.807 0.541 -11.753 1.00 90.25 183 ILE A O 1
ATOM 1354 N N . ASP A 1 184 ? 16.379 1.520 -13.687 1.00 90.44 184 ASP A N 1
ATOM 1355 C CA . ASP A 1 184 ? 17.004 0.349 -14.285 1.00 90.44 184 ASP A CA 1
ATOM 1356 C C . ASP A 1 184 ? 18.127 -0.210 -13.393 1.00 90.44 184 ASP A C 1
ATOM 1358 O O . ASP A 1 184 ? 18.104 -1.396 -13.065 1.00 90.44 184 ASP A O 1
ATOM 1362 N N . GLU A 1 185 ? 19.061 0.637 -12.946 1.00 91.44 185 GLU A N 1
ATOM 1363 C CA . GLU A 1 185 ? 20.168 0.270 -12.047 1.00 91.44 185 GLU A CA 1
ATOM 1364 C C . GLU A 1 185 ? 19.667 -0.363 -10.746 1.00 91.44 185 GLU A C 1
ATOM 1366 O O . GLU A 1 185 ? 20.119 -1.451 -10.384 1.00 91.44 185 GLU A O 1
ATOM 1371 N N . TYR A 1 186 ? 18.657 0.234 -10.104 1.00 93.81 186 TYR A N 1
ATOM 1372 C CA . TYR A 1 186 ? 18.054 -0.326 -8.892 1.00 93.81 186 TYR A CA 1
ATOM 1373 C C . TYR A 1 186 ? 17.555 -1.762 -9.105 1.00 93.81 186 TYR A C 1
ATOM 1375 O O . TYR A 1 186 ? 17.859 -2.659 -8.320 1.00 93.81 186 TYR A O 1
ATOM 1383 N N . PHE A 1 187 ? 16.815 -2.010 -10.189 1.00 94.00 187 PHE A N 1
ATOM 1384 C CA . PHE A 1 187 ? 16.273 -3.340 -10.484 1.00 94.00 187 PHE A CA 1
ATOM 1385 C C . PHE A 1 187 ? 17.358 -4.379 -10.787 1.00 94.00 187 PHE A C 1
ATOM 1387 O O . PHE A 1 187 ? 17.109 -5.577 -10.634 1.00 94.00 187 PHE A O 1
ATOM 1394 N N . TYR A 1 188 ? 18.540 -3.961 -11.242 1.00 88.62 188 TYR A N 1
ATOM 1395 C CA . TYR A 1 188 ? 19.653 -4.876 -11.489 1.00 88.62 188 TYR A CA 1
ATOM 1396 C C . TYR A 1 188 ? 20.452 -5.184 -10.228 1.00 88.62 188 TYR A C 1
ATOM 1398 O O . TYR A 1 188 ? 20.835 -6.342 -10.046 1.00 88.62 188 TYR A O 1
ATOM 1406 N N . ASP A 1 189 ? 20.678 -4.185 -9.380 1.00 90.62 189 ASP A N 1
ATOM 1407 C CA . ASP A 1 189 ? 21.538 -4.319 -8.205 1.00 90.62 189 ASP A CA 1
ATOM 1408 C C . ASP A 1 189 ? 20.780 -4.885 -6.998 1.00 90.62 189 ASP A C 1
ATOM 1410 O O . ASP A 1 189 ? 21.257 -5.815 -6.347 1.00 90.62 189 ASP A O 1
ATOM 1414 N N . GLU A 1 190 ? 19.572 -4.382 -6.743 1.00 92.12 190 GLU A N 1
ATOM 1415 C CA . GLU A 1 190 ? 18.745 -4.761 -5.588 1.00 92.12 190 GLU A CA 1
ATOM 1416 C C . GLU A 1 190 ? 17.674 -5.803 -5.949 1.00 92.12 190 GLU A C 1
ATOM 1418 O O . GLU A 1 190 ? 17.138 -6.507 -5.088 1.00 92.12 190 GLU A O 1
ATOM 1423 N N . GLY A 1 191 ? 17.376 -5.943 -7.242 1.00 93.00 191 GLY A N 1
ATOM 1424 C CA . GLY A 1 191 ? 16.302 -6.794 -7.740 1.00 93.00 191 GLY A CA 1
ATOM 1425 C C . GLY A 1 191 ? 14.931 -6.104 -7.736 1.00 93.00 191 GLY A C 1
ATOM 1426 O O . GLY A 1 191 ? 14.802 -4.923 -7.410 1.00 93.00 191 GLY A O 1
ATOM 1427 N N . PRO A 1 192 ? 13.871 -6.827 -8.138 1.00 95.56 192 PRO A N 1
ATOM 1428 C CA . PRO A 1 192 ? 12.535 -6.257 -8.243 1.00 95.56 192 PRO A CA 1
ATOM 1429 C C . PRO A 1 192 ? 11.959 -5.928 -6.849 1.00 95.56 192 PRO A C 1
ATOM 1431 O O . PRO A 1 192 ? 11.751 -6.848 -6.049 1.00 95.56 192 PRO A O 1
ATOM 1434 N N . PRO A 1 193 ? 11.643 -4.654 -6.537 1.00 96.56 193 PRO A N 1
ATOM 1435 C CA . PRO A 1 193 ? 11.036 -4.287 -5.260 1.00 96.56 193 PRO A CA 1
ATOM 1436 C C . PRO A 1 193 ? 9.618 -4.850 -5.123 1.00 96.56 193 PRO A C 1
ATOM 1438 O O . PRO A 1 193 ? 8.878 -4.923 -6.102 1.00 96.56 193 PRO A O 1
ATOM 1441 N N . VAL A 1 194 ? 9.188 -5.195 -3.904 1.00 96.69 194 VAL A N 1
ATOM 1442 C CA . VAL A 1 194 ? 7.824 -5.719 -3.679 1.00 96.69 194 VAL A CA 1
ATOM 1443 C C . VAL A 1 194 ? 6.759 -4.691 -4.063 1.00 96.69 194 VAL A C 1
ATOM 1445 O O . VAL A 1 194 ? 5.781 -5.057 -4.712 1.00 96.69 194 VAL A O 1
ATOM 1448 N N . VAL A 1 195 ? 6.962 -3.418 -3.704 1.00 96.75 195 VAL A N 1
ATOM 1449 C CA . VAL A 1 195 ? 6.091 -2.291 -4.067 1.00 96.75 195 VAL A CA 1
ATOM 1450 C C . VAL A 1 195 ? 6.942 -1.145 -4.608 1.00 96.75 195 VAL A C 1
ATOM 1452 O O . VAL A 1 195 ? 7.952 -0.785 -4.001 1.00 96.75 195 VAL A O 1
ATOM 1455 N N . THR A 1 196 ? 6.528 -0.565 -5.734 1.00 96.25 196 THR A N 1
ATOM 1456 C CA . THR A 1 196 ? 7.167 0.612 -6.334 1.00 96.25 196 THR A CA 1
ATOM 1457 C C . THR A 1 196 ? 6.139 1.557 -6.950 1.00 96.25 196 THR A C 1
ATOM 1459 O O . THR A 1 196 ? 5.082 1.138 -7.426 1.00 96.25 196 THR A O 1
ATOM 1462 N N . TYR A 1 197 ? 6.443 2.853 -6.937 1.00 94.75 197 TYR A N 1
ATOM 1463 C CA . TYR A 1 197 ? 5.610 3.888 -7.556 1.00 94.75 197 TYR A CA 1
ATOM 1464 C C . TYR A 1 197 ? 6.021 4.191 -9.000 1.00 94.75 197 TYR A C 1
ATOM 1466 O O . TYR A 1 197 ? 5.314 4.899 -9.717 1.00 94.75 197 TYR A O 1
ATOM 1474 N N . TYR A 1 198 ? 7.154 3.642 -9.433 1.00 94.50 198 TYR A N 1
ATOM 1475 C CA . TYR A 1 198 ? 7.721 3.869 -10.752 1.00 94.50 198 TYR A CA 1
ATOM 1476 C C . TYR A 1 198 ? 7.401 2.686 -11.672 1.00 94.50 198 TYR A C 1
ATOM 1478 O O . TYR A 1 198 ? 7.375 1.544 -11.207 1.00 94.50 198 TYR A O 1
ATOM 1486 N N . PRO A 1 199 ? 7.154 2.917 -12.974 1.00 94.81 199 PRO A N 1
ATOM 1487 C CA . PRO A 1 199 ? 7.013 1.838 -13.935 1.00 94.81 199 PRO A CA 1
ATOM 1488 C C . PRO A 1 199 ? 8.256 0.942 -13.911 1.00 94.81 199 PRO A C 1
ATOM 1490 O O . PRO A 1 199 ? 9.366 1.457 -14.068 1.00 94.81 199 PRO A O 1
ATOM 1493 N N . PRO A 1 200 ? 8.094 -0.377 -13.710 1.00 94.94 200 PRO A N 1
ATOM 1494 C CA . PRO A 1 200 ? 9.222 -1.291 -13.742 1.00 94.94 200 PRO A CA 1
ATOM 1495 C C . PRO A 1 200 ? 9.842 -1.304 -15.146 1.00 94.94 200 PRO A C 1
ATOM 1497 O O . PRO A 1 200 ? 9.117 -1.119 -16.137 1.00 94.94 200 PRO A O 1
ATOM 1500 N N . PRO A 1 201 ? 11.149 -1.596 -15.266 1.00 94.62 201 PRO A N 1
ATOM 1501 C CA . PRO A 1 201 ? 11.761 -1.831 -16.562 1.00 94.62 201 PRO A CA 1
ATOM 1502 C C . PRO A 1 201 ? 10.995 -2.927 -17.316 1.00 94.62 201 PRO A C 1
ATOM 1504 O O . PRO A 1 201 ? 10.383 -3.825 -16.722 1.00 94.62 201 PRO A O 1
ATOM 1507 N N . TRP A 1 202 ? 10.971 -2.837 -18.646 1.00 91.88 202 TRP A N 1
ATOM 1508 C CA . TRP A 1 202 ? 10.079 -3.654 -19.478 1.00 91.88 202 TRP A CA 1
ATOM 1509 C C . TRP A 1 202 ? 10.256 -5.165 -19.249 1.00 91.88 202 TRP A C 1
ATOM 1511 O O . TRP A 1 202 ? 9.293 -5.927 -19.362 1.00 91.88 202 TRP A O 1
ATOM 1521 N N . ASP A 1 203 ? 11.472 -5.596 -18.912 1.00 92.62 203 ASP A N 1
ATOM 1522 C CA . ASP A 1 203 ? 11.829 -6.981 -18.634 1.00 92.62 203 ASP A CA 1
ATOM 1523 C C . ASP A 1 203 ? 11.289 -7.482 -17.297 1.00 92.62 203 ASP A C 1
ATOM 1525 O O . ASP A 1 203 ? 11.089 -8.683 -17.163 1.00 92.62 203 ASP A O 1
ATOM 1529 N N . TYR A 1 204 ? 10.961 -6.599 -16.355 1.00 95.06 204 TYR A N 1
ATOM 1530 C CA . TYR A 1 204 ? 10.328 -6.946 -15.081 1.00 95.06 204 TYR A CA 1
ATOM 1531 C C . TYR A 1 204 ? 8.815 -6.726 -15.073 1.00 95.06 204 TYR A C 1
ATOM 1533 O O . TYR A 1 204 ? 8.134 -7.271 -14.210 1.00 95.06 204 TYR A O 1
ATOM 1541 N N . ASN A 1 205 ? 8.259 -5.988 -16.036 1.00 94.19 205 ASN A N 1
ATOM 1542 C CA . ASN A 1 205 ? 6.848 -5.581 -16.038 1.00 94.19 205 ASN A CA 1
ATOM 1543 C C . ASN A 1 205 ? 5.856 -6.751 -15.855 1.00 94.19 205 ASN A C 1
ATOM 1545 O O . ASN A 1 205 ? 4.871 -6.633 -15.135 1.00 94.19 205 ASN A O 1
ATOM 1549 N N . TYR A 1 206 ? 6.142 -7.929 -16.421 1.00 93.94 206 TYR A N 1
ATOM 1550 C CA . TYR A 1 206 ? 5.267 -9.104 -16.287 1.00 93.94 206 TYR A CA 1
ATOM 1551 C C . TYR A 1 206 ? 5.184 -9.688 -14.861 1.00 93.94 206 TYR A C 1
ATOM 1553 O O . TYR A 1 206 ? 4.303 -10.506 -14.586 1.00 93.94 206 TYR A O 1
ATOM 1561 N N . LEU A 1 207 ? 6.105 -9.313 -13.969 1.00 95.12 207 LEU A N 1
ATOM 1562 C CA . LEU A 1 207 ? 6.115 -9.734 -12.567 1.00 95.12 207 LEU A CA 1
ATOM 1563 C C . LEU A 1 207 ? 5.167 -8.899 -11.704 1.00 95.12 207 LEU A C 1
ATOM 1565 O O . LEU A 1 207 ? 4.812 -9.340 -10.612 1.00 95.12 207 LEU A O 1
ATOM 1569 N N . TYR A 1 208 ? 4.737 -7.734 -12.187 1.00 96.56 208 TYR A N 1
ATOM 1570 C CA . TYR A 1 208 ? 3.947 -6.774 -11.427 1.00 96.56 208 TYR A CA 1
ATOM 1571 C C . TYR A 1 208 ? 2.478 -6.760 -11.844 1.00 96.56 208 TYR A C 1
ATOM 1573 O O . TYR A 1 208 ? 2.115 -7.056 -12.985 1.00 96.56 208 TYR A O 1
ATOM 1581 N N . GLY A 1 209 ? 1.628 -6.390 -10.894 1.00 95.62 209 GLY A N 1
ATOM 1582 C CA . GLY A 1 209 ? 0.271 -5.920 -11.123 1.00 95.62 209 GLY A CA 1
ATOM 1583 C C . GLY A 1 209 ? 0.213 -4.409 -10.910 1.00 95.62 209 GLY A C 1
ATOM 1584 O O . GLY A 1 209 ? 0.768 -3.894 -9.938 1.00 95.62 209 GLY A O 1
ATOM 1585 N N . TRP A 1 210 ? -0.463 -3.697 -11.814 1.00 96.31 210 TRP A N 1
ATOM 1586 C CA . TRP A 1 210 ? -0.765 -2.274 -11.648 1.00 96.31 210 TRP A CA 1
ATOM 1587 C C . TRP A 1 210 ? -2.032 -2.095 -10.808 1.00 96.31 210 TRP A C 1
ATOM 1589 O O . TRP A 1 210 ? -3.086 -2.640 -11.147 1.00 96.31 210 TRP A O 1
ATOM 1599 N N . VAL A 1 211 ? -1.943 -1.308 -9.736 1.00 95.12 211 VAL A N 1
ATOM 1600 C CA . VAL A 1 211 ? -3.072 -0.985 -8.859 1.00 95.12 211 VAL A CA 1
ATOM 1601 C C . VAL A 1 211 ? -3.416 0.500 -9.016 1.00 95.12 211 VAL A C 1
ATOM 1603 O O . VAL A 1 211 ? -2.667 1.347 -8.524 1.00 95.12 211 VAL A O 1
ATOM 1606 N N . PRO A 1 212 ? -4.537 0.848 -9.680 1.00 94.31 212 PRO A N 1
ATOM 1607 C CA . PRO A 1 212 ? -4.952 2.236 -9.828 1.00 94.31 212 PRO A CA 1
ATOM 1608 C C . PRO A 1 212 ? -5.457 2.768 -8.485 1.00 94.31 212 PRO A C 1
ATOM 1610 O O . PRO A 1 212 ? -6.497 2.347 -7.974 1.00 94.31 212 PRO A O 1
ATOM 1613 N N . TYR A 1 213 ? -4.702 3.690 -7.908 1.00 93.50 213 TYR A N 1
ATOM 1614 C CA . TYR A 1 213 ? -5.020 4.336 -6.646 1.00 93.50 213 TYR A CA 1
ATOM 1615 C C . TYR A 1 213 ? -4.313 5.690 -6.639 1.00 93.50 213 TYR A C 1
ATOM 1617 O O . TYR A 1 213 ? -3.102 5.707 -6.466 1.00 93.50 213 TYR A O 1
ATOM 1625 N N . PRO A 1 214 ? -5.001 6.811 -6.893 1.00 92.94 214 PRO A N 1
ATOM 1626 C CA . PRO A 1 214 ? -4.350 8.112 -6.917 1.00 92.94 214 PRO A CA 1
ATOM 1627 C C . PRO A 1 214 ? -3.963 8.557 -5.502 1.00 92.94 214 PRO A C 1
ATOM 1629 O O . PRO A 1 214 ? -4.797 8.583 -4.592 1.00 92.94 214 PRO A O 1
ATOM 1632 N N . PHE A 1 215 ? -2.705 8.939 -5.304 1.00 93.44 215 PHE A N 1
ATOM 1633 C CA . PHE A 1 215 ? -2.213 9.445 -4.023 1.00 93.44 215 PHE A CA 1
ATOM 1634 C C . PHE A 1 215 ? -1.049 10.418 -4.181 1.00 93.44 215 PHE A C 1
ATOM 1636 O O . PHE A 1 215 ? -0.413 10.501 -5.230 1.00 93.44 215 PHE A O 1
ATOM 1643 N N . TRP A 1 216 ? -0.773 11.149 -3.106 1.00 91.44 216 TRP A N 1
ATOM 1644 C CA . TRP A 1 216 ? 0.403 11.991 -2.962 1.00 91.44 216 TRP A CA 1
ATOM 1645 C C . TRP A 1 216 ? 1.391 11.350 -1.989 1.00 91.44 216 TRP A C 1
ATOM 1647 O O . TRP A 1 216 ? 1.005 10.935 -0.896 1.00 91.44 216 TRP A O 1
ATOM 1657 N N . CYS A 1 217 ? 2.665 11.302 -2.364 1.00 90.44 217 CYS A N 1
ATOM 1658 C CA . CYS A 1 217 ? 3.767 10.857 -1.513 1.00 90.44 217 CYS A CA 1
ATOM 1659 C 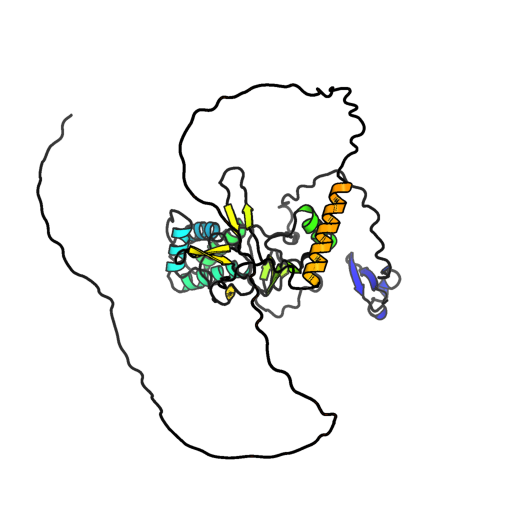C . CYS A 1 217 ? 4.956 11.805 -1.698 1.00 90.44 217 CYS A C 1
ATOM 1661 O O . CYS A 1 217 ? 5.340 12.101 -2.828 1.00 90.44 217 CYS A O 1
ATOM 1663 N N . SER A 1 218 ? 5.492 12.343 -0.599 1.00 87.12 218 SER A N 1
ATOM 1664 C CA . SER A 1 218 ? 6.596 13.325 -0.607 1.00 87.12 218 SER A CA 1
ATOM 1665 C C . SER A 1 218 ? 6.375 14.532 -1.537 1.00 87.12 218 SER A C 1
ATOM 1667 O O . SER A 1 218 ? 7.314 15.088 -2.099 1.00 87.12 218 SER A O 1
ATOM 1669 N N . GLY A 1 219 ? 5.117 14.945 -1.729 1.00 86.69 219 GLY A N 1
ATOM 1670 C CA . GLY A 1 219 ? 4.759 16.052 -2.624 1.00 86.69 219 GLY A CA 1
ATOM 1671 C C . GLY A 1 219 ? 4.709 15.699 -4.116 1.00 86.69 219 GLY A C 1
ATOM 1672 O O . GLY A 1 219 ? 4.549 16.609 -4.932 1.00 86.69 219 GLY A O 1
ATOM 1673 N N . PHE A 1 220 ? 4.806 14.414 -4.468 1.00 88.44 220 PHE A N 1
ATOM 1674 C CA . PHE A 1 220 ? 4.625 13.881 -5.818 1.00 88.44 220 PHE A CA 1
ATOM 1675 C C . PHE A 1 220 ? 3.285 13.162 -5.932 1.00 88.44 220 PHE A C 1
ATOM 1677 O O . PHE A 1 220 ? 2.881 12.448 -5.013 1.00 88.44 220 PHE A O 1
ATOM 1684 N N . PHE A 1 221 ? 2.608 13.352 -7.062 1.00 90.25 221 PHE A N 1
ATOM 1685 C CA . PHE A 1 221 ? 1.364 12.663 -7.379 1.00 90.25 221 PHE A CA 1
ATOM 1686 C C . PHE A 1 221 ? 1.650 11.362 -8.127 1.00 90.25 221 PHE A C 1
ATOM 1688 O O . PHE A 1 221 ? 2.389 11.359 -9.111 1.00 90.25 221 PHE A O 1
ATOM 1695 N N . PHE A 1 222 ? 0.997 10.284 -7.708 1.00 91.88 222 PHE A N 1
ATOM 1696 C CA . PHE A 1 222 ? 1.041 8.989 -8.372 1.00 91.88 222 PHE A CA 1
ATOM 1697 C C . PHE A 1 222 ? -0.383 8.536 -8.702 1.00 91.88 222 PHE A C 1
ATOM 1699 O O . PHE A 1 222 ? -1.235 8.545 -7.814 1.00 91.88 222 PHE A O 1
ATOM 1706 N N . PRO A 1 223 ? -0.670 8.100 -9.943 1.00 93.38 223 PRO A N 1
ATOM 1707 C CA . PRO A 1 223 ? -1.995 7.596 -10.317 1.00 93.38 223 PRO A CA 1
ATOM 1708 C C . PRO A 1 223 ? -2.281 6.179 -9.778 1.00 93.38 223 PRO A C 1
ATOM 1710 O O . PRO A 1 223 ? -3.386 5.655 -9.933 1.00 93.38 223 PRO A O 1
ATOM 1713 N N . GLY A 1 224 ? -1.280 5.536 -9.183 1.00 94.94 224 GLY A N 1
ATOM 1714 C CA . GLY A 1 224 ? -1.312 4.163 -8.703 1.00 94.94 224 GLY A CA 1
ATOM 1715 C C . GLY A 1 224 ? 0.085 3.692 -8.333 1.00 94.94 224 GLY A C 1
ATOM 1716 O O . GLY A 1 224 ? 1.013 4.491 -8.214 1.00 94.94 224 GLY A O 1
ATOM 1717 N N . PHE A 1 225 ? 0.233 2.389 -8.152 1.00 96.88 225 PHE A N 1
ATOM 1718 C CA . PHE A 1 225 ? 1.513 1.765 -7.839 1.00 96.88 225 PHE A CA 1
ATOM 1719 C C . PHE A 1 225 ? 1.603 0.369 -8.459 1.00 96.88 225 PHE A C 1
ATOM 1721 O O . PHE A 1 225 ? 0.592 -0.248 -8.810 1.00 96.88 225 PHE A O 1
ATOM 1728 N N . PHE A 1 226 ? 2.826 -0.132 -8.580 1.00 97.31 226 PHE A N 1
ATOM 1729 C CA . PHE A 1 226 ? 3.121 -1.494 -8.994 1.00 97.31 226 PHE A CA 1
ATOM 1730 C C . PHE A 1 226 ? 3.453 -2.337 -7.767 1.00 97.31 226 PHE A C 1
ATOM 1732 O O . PHE A 1 226 ? 4.173 -1.905 -6.867 1.00 97.31 226 PHE A O 1
ATOM 1739 N N . ILE A 1 227 ? 2.940 -3.559 -7.740 1.00 97.38 227 ILE A N 1
ATOM 1740 C CA . ILE A 1 227 ? 3.232 -4.548 -6.700 1.00 97.38 227 ILE A CA 1
ATOM 1741 C C . ILE A 1 227 ? 3.452 -5.913 -7.340 1.00 97.38 227 ILE A C 1
ATOM 1743 O O . ILE A 1 227 ? 2.786 -6.253 -8.319 1.00 97.38 227 ILE A O 1
ATOM 1747 N N . LEU A 1 228 ? 4.408 -6.682 -6.822 1.00 96.50 228 LEU A N 1
ATOM 1748 C CA . LEU A 1 228 ? 4.688 -8.021 -7.332 1.00 96.50 228 LEU A CA 1
ATOM 1749 C C . LEU A 1 228 ? 3.443 -8.914 -7.244 1.00 96.50 228 LEU A C 1
ATOM 1751 O O . LEU A 1 228 ? 2.759 -8.971 -6.223 1.00 96.50 228 LEU A O 1
ATOM 1755 N N . ASN A 1 229 ? 3.172 -9.651 -8.322 1.00 94.25 229 ASN A N 1
ATOM 1756 C CA . ASN A 1 229 ? 2.063 -10.606 -8.401 1.00 94.25 229 ASN A CA 1
ATOM 1757 C C . ASN A 1 229 ? 2.253 -11.799 -7.448 1.00 94.25 229 ASN A C 1
ATOM 1759 O O . ASN A 1 229 ? 1.291 -12.494 -7.114 1.00 94.25 229 ASN A O 1
ATOM 1763 N N . ASP A 1 230 ? 3.496 -12.074 -7.056 1.00 93.62 230 ASP A N 1
ATOM 1764 C CA . ASP A 1 230 ? 3.891 -13.203 -6.222 1.00 93.62 230 ASP A CA 1
ATOM 1765 C C . ASP A 1 230 ? 5.197 -12.867 -5.493 1.00 93.62 230 ASP A C 1
ATOM 1767 O O . ASP A 1 230 ? 6.181 -12.513 -6.147 1.00 93.62 230 ASP A O 1
ATOM 1771 N N . PHE A 1 231 ? 5.210 -12.920 -4.160 1.00 95.12 231 PHE A N 1
ATOM 1772 C CA . PHE A 1 231 ? 6.411 -12.637 -3.379 1.00 95.12 231 PHE A CA 1
ATOM 1773 C C . PHE A 1 231 ? 6.423 -13.310 -2.000 1.00 95.12 231 PHE A C 1
ATOM 1775 O O . PHE A 1 231 ? 5.412 -13.441 -1.303 1.00 95.12 231 PHE A O 1
ATOM 1782 N N . HIS A 1 232 ? 7.638 -13.655 -1.580 1.00 94.19 232 HIS A N 1
ATOM 1783 C CA . HIS A 1 232 ? 8.003 -14.026 -0.219 1.00 94.19 232 HIS A CA 1
ATOM 1784 C C . HIS A 1 232 ? 9.310 -13.305 0.102 1.00 94.19 232 HIS A C 1
ATOM 1786 O O . HIS A 1 232 ? 10.356 -13.627 -0.461 1.00 94.19 232 HIS A O 1
ATOM 1792 N N . HIS A 1 233 ? 9.251 -12.294 0.958 1.00 91.00 233 HIS A N 1
ATOM 1793 C CA . HIS A 1 233 ? 10.400 -11.489 1.330 1.00 91.00 233 HIS A CA 1
ATOM 1794 C C . HIS A 1 233 ? 10.702 -11.699 2.811 1.00 91.00 233 HIS A C 1
ATOM 1796 O O . HIS A 1 233 ? 9.890 -11.377 3.676 1.00 91.00 233 HIS A O 1
ATOM 1802 N N . HIS A 1 234 ? 11.867 -12.271 3.103 1.00 88.25 234 HIS A N 1
ATOM 1803 C CA . HIS A 1 234 ? 12.345 -12.412 4.471 1.00 88.25 234 HIS A CA 1
ATOM 1804 C C . HIS A 1 234 ? 13.013 -11.108 4.885 1.00 88.25 234 HIS A C 1
ATOM 1806 O O . HIS A 1 234 ? 14.127 -10.816 4.455 1.00 88.25 234 HIS A O 1
ATOM 1812 N N . HIS A 1 235 ? 12.339 -10.332 5.727 1.00 81.31 235 HIS A N 1
ATOM 1813 C CA . HIS A 1 235 ? 12.942 -9.153 6.320 1.00 81.31 235 HIS A CA 1
ATOM 1814 C C . HIS A 1 235 ? 13.699 -9.578 7.582 1.00 81.31 235 HIS A C 1
ATOM 1816 O O . HIS A 1 235 ? 13.111 -9.924 8.609 1.00 81.31 235 HIS A O 1
ATOM 1822 N N . GLY A 1 236 ? 15.026 -9.643 7.472 1.00 70.44 236 GLY A N 1
ATOM 1823 C CA . GLY A 1 236 ? 15.909 -9.928 8.596 1.00 70.44 236 GLY A CA 1
ATOM 1824 C C . GLY A 1 236 ? 16.343 -8.634 9.268 1.00 70.44 236 GLY A C 1
ATOM 1825 O O . GLY A 1 236 ? 17.244 -7.965 8.772 1.00 70.44 236 GLY A O 1
ATOM 1826 N N . HIS A 1 237 ? 15.761 -8.303 10.419 1.00 63.47 237 HIS A N 1
ATOM 1827 C CA . HIS A 1 237 ? 16.400 -7.359 11.330 1.00 63.47 237 HIS A CA 1
ATOM 1828 C C . HIS A 1 237 ? 17.356 -8.127 12.237 1.00 63.47 237 HIS A C 1
ATOM 1830 O O . HIS A 1 237 ? 16.953 -9.072 12.913 1.00 63.47 237 HIS A O 1
ATOM 1836 N N . HIS A 1 238 ? 18.626 -7.710 12.254 1.00 57.72 238 HIS A N 1
ATOM 1837 C 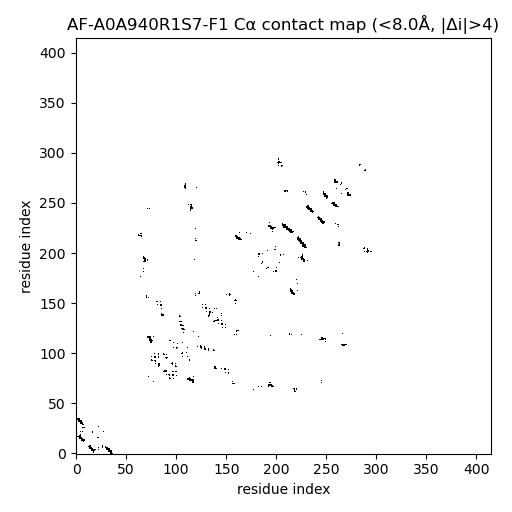CA . HIS A 1 238 ? 19.743 -8.401 12.909 1.00 57.72 238 HIS A CA 1
ATOM 1838 C C . HIS A 1 238 ? 19.541 -8.722 14.407 1.00 57.72 238 HIS A C 1
ATOM 1840 O O . HIS A 1 238 ? 20.326 -9.493 14.956 1.00 57.72 238 HIS A O 1
ATOM 1846 N N . HIS A 1 239 ? 18.493 -8.199 15.062 1.00 69.88 239 HIS A N 1
ATOM 1847 C CA . HIS A 1 239 ? 18.255 -8.379 16.498 1.00 69.88 239 HIS A CA 1
ATOM 1848 C C . HIS A 1 239 ? 16.807 -8.700 16.924 1.00 69.88 239 HIS A C 1
ATOM 1850 O O . HIS A 1 239 ? 16.608 -9.016 18.094 1.00 69.88 239 HIS A O 1
ATOM 1856 N N . HIS A 1 240 ? 15.805 -8.667 16.032 1.00 61.97 240 HIS A N 1
ATOM 1857 C CA . HIS A 1 240 ? 14.383 -8.704 16.445 1.00 61.97 240 HIS A CA 1
ATOM 1858 C C . HIS A 1 240 ? 13.538 -9.842 15.859 1.00 61.97 240 HIS A C 1
ATOM 1860 O O . HIS A 1 240 ? 12.331 -9.886 16.065 1.00 61.97 240 HIS A O 1
ATOM 1866 N N . GLY A 1 241 ? 14.181 -10.826 15.233 1.00 76.94 241 GLY A N 1
ATOM 1867 C CA . GLY A 1 241 ? 13.496 -11.962 14.627 1.00 76.94 241 GLY A CA 1
ATOM 1868 C C . GLY A 1 241 ? 13.335 -11.799 13.121 1.00 76.94 241 GLY A C 1
ATOM 1869 O O . GLY A 1 241 ? 13.518 -10.725 12.548 1.00 76.94 241 GLY A O 1
ATOM 1870 N N . HIS A 1 242 ? 13.075 -12.923 12.461 1.00 83.88 242 HIS A N 1
ATOM 1871 C CA . HIS A 1 242 ? 12.838 -12.958 11.026 1.00 83.88 242 HIS A CA 1
ATOM 1872 C C . HIS A 1 242 ? 11.347 -12.783 10.780 1.00 83.88 242 HIS A C 1
ATOM 1874 O O . HIS A 1 242 ? 10.555 -13.633 11.186 1.00 83.88 242 HIS A O 1
ATOM 1880 N N . HIS A 1 243 ? 10.982 -11.710 10.087 1.00 89.12 243 HIS A N 1
ATOM 1881 C CA . HIS A 1 243 ? 9.607 -11.477 9.676 1.00 89.12 243 HIS A CA 1
ATOM 1882 C C . HIS A 1 243 ? 9.453 -11.845 8.201 1.00 89.12 243 HIS A C 1
ATOM 1884 O O . HIS A 1 243 ? 10.324 -11.558 7.373 1.00 89.12 243 HIS A O 1
ATOM 1890 N N . LEU A 1 244 ? 8.358 -12.525 7.872 1.00 92.88 244 LEU A N 1
ATOM 1891 C CA . LEU A 1 244 ? 8.004 -12.851 6.498 1.00 92.88 244 LEU A CA 1
ATOM 1892 C C . LEU A 1 244 ? 7.008 -11.809 5.997 1.00 92.88 244 LEU A C 1
ATOM 1894 O O . LEU A 1 244 ? 5.971 -11.599 6.612 1.00 92.88 244 LEU A O 1
ATOM 1898 N N . ILE A 1 245 ? 7.322 -11.183 4.869 1.00 94.94 245 ILE A N 1
ATOM 1899 C CA . ILE A 1 245 ? 6.395 -10.330 4.131 1.00 94.94 245 ILE A CA 1
ATOM 1900 C C . ILE A 1 245 ? 6.004 -11.085 2.869 1.00 94.94 245 ILE A C 1
ATOM 1902 O O . ILE A 1 245 ? 6.851 -11.376 2.023 1.00 94.94 245 ILE A O 1
ATOM 1906 N N . SER A 1 246 ? 4.736 -11.452 2.736 1.00 95.62 246 SER A N 1
ATOM 1907 C CA . SER A 1 246 ? 4.266 -12.276 1.629 1.00 95.62 246 SER A CA 1
ATOM 1908 C C . SER A 1 246 ? 2.845 -11.930 1.210 1.00 95.62 246 SER A C 1
ATOM 1910 O O . SER A 1 246 ? 2.003 -11.566 2.025 1.00 95.62 246 SER A O 1
ATOM 1912 N N . ASN A 1 247 ? 2.550 -12.103 -0.079 1.00 94.69 247 ASN A N 1
ATOM 1913 C CA . ASN A 1 247 ? 1.169 -12.137 -0.550 1.00 94.69 247 ASN A CA 1
ATOM 1914 C C . ASN A 1 247 ? 0.510 -13.511 -0.411 1.00 94.69 247 ASN A C 1
ATOM 1916 O O . ASN A 1 247 ? -0.604 -13.694 -0.895 1.00 94.69 247 ASN A O 1
ATOM 1920 N N . HIS A 1 248 ? 1.156 -14.469 0.246 1.00 92.50 248 HIS A N 1
ATOM 1921 C CA . HIS A 1 248 ? 0.548 -15.737 0.618 1.00 92.50 248 HIS A CA 1
ATOM 1922 C C . HIS A 1 248 ? 0.184 -15.691 2.089 1.00 92.50 248 HIS A C 1
ATOM 1924 O O . HIS A 1 248 ? 1.034 -15.423 2.932 1.00 92.50 248 HIS A O 1
ATOM 1930 N N . PHE A 1 249 ? -1.069 -15.992 2.400 1.00 89.19 249 PHE A N 1
ATOM 1931 C CA . PHE A 1 249 ? -1.517 -16.136 3.777 1.00 89.19 249 PHE A CA 1
ATOM 1932 C C . PHE A 1 249 ? -2.160 -17.500 3.973 1.00 89.19 249 PHE A C 1
ATOM 1934 O O . PHE A 1 249 ? -2.654 -18.130 3.034 1.00 89.19 249 PHE A O 1
ATOM 1941 N N . ILE A 1 250 ? -2.132 -17.966 5.213 1.00 88.50 250 ILE A N 1
ATOM 1942 C CA . ILE A 1 250 ? -2.813 -19.188 5.616 1.00 88.50 250 ILE A CA 1
ATOM 1943 C C . ILE A 1 250 ? -4.148 -18.765 6.212 1.00 88.50 250 ILE A C 1
ATOM 1945 O O . ILE A 1 250 ? -4.183 -18.101 7.245 1.00 88.50 250 ILE A O 1
ATOM 1949 N N . ASP A 1 251 ? -5.245 -19.150 5.567 1.00 84.31 251 ASP A N 1
ATOM 1950 C CA . ASP A 1 251 ? -6.586 -18.944 6.108 1.00 84.31 251 ASP A CA 1
ATOM 1951 C C . ASP A 1 251 ? -6.687 -19.662 7.470 1.00 84.31 251 ASP A C 1
ATOM 1953 O O . ASP A 1 251 ? -6.509 -20.884 7.525 1.00 84.31 251 ASP A O 1
ATOM 1957 N N . PRO A 1 252 ? -6.954 -18.955 8.582 1.00 82.12 252 PRO A N 1
ATOM 1958 C CA . PRO A 1 252 ? -6.976 -19.568 9.906 1.00 82.12 252 PRO A CA 1
ATOM 1959 C C . PRO A 1 252 ? -8.108 -20.591 10.064 1.00 82.12 252 PRO A C 1
ATOM 1961 O O . PRO A 1 252 ? -7.961 -21.544 10.831 1.00 82.12 252 PRO A O 1
ATOM 1964 N N . THR A 1 253 ? -9.217 -20.430 9.334 1.00 84.75 253 THR A N 1
ATOM 1965 C CA . THR A 1 253 ? -10.378 -21.322 9.397 1.00 84.75 253 THR A CA 1
ATOM 1966 C C . THR A 1 253 ? -10.142 -22.593 8.595 1.00 84.75 253 THR A C 1
ATOM 1968 O O . THR A 1 253 ? -10.389 -23.690 9.089 1.00 84.75 253 THR A O 1
ATOM 1971 N N . THR A 1 254 ? -9.658 -22.469 7.357 1.00 88.69 254 THR A N 1
ATOM 1972 C CA . THR A 1 254 ? -9.498 -23.629 6.462 1.00 88.69 254 THR A CA 1
ATOM 1973 C C . THR A 1 254 ? -8.092 -24.217 6.448 1.00 88.69 254 THR A C 1
ATOM 1975 O O . THR A 1 254 ? -7.894 -25.296 5.893 1.00 88.69 254 THR A O 1
ATOM 1978 N N . ARG A 1 255 ? -7.111 -23.518 7.034 1.00 88.25 255 ARG A N 1
ATOM 1979 C CA . ARG A 1 255 ? -5.667 -23.794 6.930 1.00 88.25 255 ARG A CA 1
ATOM 1980 C C . ARG A 1 255 ? -5.154 -23.854 5.488 1.00 88.25 255 ARG A C 1
ATOM 1982 O O . ARG A 1 255 ? -4.049 -24.336 5.248 1.00 88.25 255 ARG A O 1
ATOM 1989 N N . ALA A 1 256 ? -5.931 -23.366 4.522 1.00 87.38 256 ALA A N 1
ATOM 1990 C CA . ALA A 1 256 ? -5.517 -23.309 3.132 1.00 87.38 256 ALA A CA 1
ATOM 1991 C C . ALA A 1 256 ? -4.530 -22.156 2.929 1.00 87.38 256 ALA A C 1
ATOM 1993 O O . ALA A 1 256 ? -4.750 -21.051 3.421 1.00 87.38 256 ALA A O 1
ATOM 1994 N N . SER A 1 257 ? -3.461 -22.408 2.175 1.00 86.62 257 SER A N 1
ATOM 1995 C CA . SER A 1 257 ? -2.601 -21.340 1.669 1.00 86.62 257 SER A CA 1
ATOM 1996 C C . SER A 1 257 ? -3.300 -20.664 0.492 1.00 86.62 257 SER A C 1
ATOM 1998 O O . SER A 1 257 ? -3.702 -21.324 -0.471 1.00 86.62 257 SER A O 1
ATOM 2000 N N . LEU A 1 258 ? -3.493 -19.356 0.601 1.00 89.69 258 LEU A N 1
ATOM 2001 C CA . LEU A 1 258 ? -4.175 -18.524 -0.377 1.00 89.69 258 LEU A CA 1
ATOM 2002 C C . LEU A 1 258 ? -3.233 -17.411 -0.820 1.00 89.69 258 LEU A C 1
ATOM 2004 O O . LEU A 1 258 ? -2.555 -16.801 0.006 1.00 89.69 258 LEU A O 1
ATOM 2008 N N . ARG A 1 259 ? -3.231 -17.118 -2.123 1.00 91.75 259 ARG A N 1
ATOM 2009 C CA . ARG A 1 259 ? -2.495 -15.980 -2.670 1.00 91.75 259 ARG A CA 1
ATOM 2010 C C . ARG A 1 259 ? -3.427 -14.783 -2.793 1.00 91.75 259 ARG A C 1
ATOM 2012 O O . ARG A 1 259 ? -4.470 -14.858 -3.444 1.00 91.75 259 ARG A O 1
ATOM 2019 N N . VAL A 1 260 ? -3.037 -13.671 -2.193 1.00 91.44 260 VAL A N 1
ATOM 2020 C CA . VAL A 1 260 ? -3.699 -12.381 -2.345 1.00 91.44 260 VAL A CA 1
ATOM 2021 C C . VAL A 1 260 ? -3.353 -11.829 -3.723 1.00 91.44 260 VAL A C 1
ATOM 2023 O O . VAL A 1 260 ? -2.185 -11.598 -4.037 1.00 91.44 260 VAL A O 1
ATOM 2026 N N . ASP A 1 261 ? -4.378 -11.620 -4.547 1.00 91.94 261 ASP A N 1
ATOM 2027 C CA . ASP A 1 261 ? -4.241 -10.851 -5.780 1.00 91.94 261 ASP A CA 1
ATOM 2028 C C . ASP A 1 261 ? -4.245 -9.355 -5.422 1.00 91.94 261 ASP A C 1
ATOM 2030 O O . ASP A 1 261 ? -5.265 -8.840 -4.938 1.00 91.94 261 ASP A O 1
ATOM 2034 N N . PRO A 1 262 ? -3.126 -8.643 -5.631 1.00 89.50 262 PRO A N 1
ATOM 2035 C CA . PRO A 1 262 ? -3.021 -7.246 -5.237 1.00 89.50 262 PRO A CA 1
ATOM 2036 C C . PRO A 1 262 ? -4.012 -6.337 -5.973 1.00 89.50 262 PRO A C 1
ATOM 2038 O O . PRO A 1 262 ? -4.468 -5.342 -5.409 1.00 89.50 262 PRO A O 1
ATOM 2041 N N . THR A 1 263 ? -4.373 -6.671 -7.214 1.00 89.94 263 THR A N 1
ATOM 2042 C CA . THR A 1 263 ? -5.233 -5.834 -8.063 1.00 89.94 263 THR A CA 1
ATOM 2043 C C . THR A 1 263 ? -6.703 -5.921 -7.671 1.00 89.94 263 THR A C 1
ATOM 2045 O O . THR A 1 263 ? -7.464 -4.971 -7.868 1.00 89.94 263 THR A O 1
ATOM 2048 N N . THR A 1 264 ? -7.116 -7.041 -7.073 1.00 89.31 264 THR A N 1
ATOM 2049 C CA . THR A 1 264 ? -8.503 -7.267 -6.654 1.00 89.31 264 THR A CA 1
ATOM 2050 C C . THR A 1 264 ? -8.706 -7.192 -5.149 1.00 89.31 264 THR A C 1
ATOM 2052 O O . THR A 1 264 ? -9.859 -7.188 -4.714 1.00 89.31 264 THR A O 1
ATOM 2055 N N . ARG A 1 265 ? -7.634 -7.078 -4.349 1.00 88.06 265 ARG A N 1
ATOM 2056 C CA . ARG A 1 265 ? -7.689 -7.037 -2.876 1.00 88.06 265 ARG A CA 1
ATOM 2057 C C . ARG A 1 265 ? -8.760 -6.081 -2.337 1.00 88.06 265 ARG A C 1
ATOM 2059 O O . ARG A 1 265 ? -9.415 -6.354 -1.337 1.00 88.06 265 ARG A O 1
ATOM 2066 N N . THR A 1 266 ? -8.970 -4.956 -3.007 1.00 79.69 266 THR A N 1
ATOM 2067 C CA . THR A 1 266 ? -9.809 -3.855 -2.510 1.00 79.69 266 THR A CA 1
ATOM 2068 C C . THR A 1 266 ? -11.288 -3.985 -2.828 1.00 79.69 266 THR A C 1
ATOM 2070 O O . THR A 1 266 ? -12.101 -3.232 -2.286 1.00 79.69 266 THR A O 1
ATOM 2073 N N . ARG A 1 267 ? -11.657 -4.965 -3.657 1.00 82.44 267 ARG A N 1
ATOM 2074 C CA . ARG A 1 267 ? -13.051 -5.248 -4.018 1.00 82.44 267 ARG A CA 1
ATOM 2075 C C . ARG A 1 267 ? -13.812 -6.003 -2.925 1.00 82.44 267 ARG A C 1
ATOM 2077 O O . ARG A 1 267 ? -14.976 -6.326 -3.124 1.00 82.44 267 ARG A O 1
ATOM 2084 N N . GLY A 1 268 ? -13.170 -6.315 -1.795 1.00 70.25 268 GLY A N 1
ATOM 2085 C CA . GLY A 1 268 ? -13.769 -7.117 -0.722 1.00 70.25 268 GLY A CA 1
ATOM 2086 C C . GLY A 1 268 ? -14.034 -8.571 -1.127 1.00 70.25 268 GLY A C 1
ATOM 2087 O O . GLY A 1 268 ? -14.554 -9.351 -0.337 1.00 70.25 268 GLY A O 1
ATOM 2088 N N . THR A 1 269 ? -13.667 -8.960 -2.351 1.00 64.38 269 THR A N 1
ATOM 2089 C CA . THR A 1 269 ? -13.675 -10.351 -2.782 1.00 64.38 269 THR A CA 1
ATOM 2090 C C . THR A 1 269 ? -12.469 -11.009 -2.131 1.00 64.38 269 THR A C 1
ATOM 2092 O O . THR A 1 269 ? -11.330 -10.763 -2.529 1.00 64.38 269 THR A O 1
ATOM 2095 N N . ALA A 1 270 ? -12.731 -11.762 -1.060 1.00 54.34 270 ALA A N 1
ATOM 2096 C CA . ALA A 1 270 ? -11.716 -12.509 -0.336 1.00 54.34 270 ALA A CA 1
ATOM 2097 C C . ALA A 1 270 ? -10.871 -13.336 -1.313 1.00 54.34 270 ALA A C 1
ATOM 2099 O O . ALA A 1 270 ? -11.377 -13.816 -2.330 1.00 54.34 270 ALA A O 1
ATOM 2100 N N . ALA A 1 271 ? -9.583 -13.433 -0.985 1.00 59.91 271 ALA A N 1
ATOM 2101 C CA . ALA A 1 271 ? -8.523 -14.028 -1.778 1.00 59.91 271 ALA A CA 1
ATOM 2102 C C . ALA A 1 271 ? -8.982 -15.164 -2.691 1.00 59.91 271 ALA A C 1
ATOM 2104 O O . ALA A 1 271 ? -9.646 -16.113 -2.264 1.00 59.91 271 ALA A O 1
ATOM 2105 N N . THR A 1 272 ? -8.592 -15.073 -3.960 1.00 57.25 272 THR A N 1
ATOM 2106 C CA . THR A 1 272 ? -8.858 -16.123 -4.929 1.00 57.25 272 THR A CA 1
ATOM 2107 C C . THR A 1 272 ? -8.285 -17.416 -4.370 1.00 57.25 272 THR A C 1
ATOM 2109 O O . THR A 1 272 ? -7.075 -17.532 -4.180 1.00 57.25 272 THR A O 1
ATOM 2112 N N . ARG A 1 273 ? -9.151 -18.399 -4.090 1.00 57.28 273 ARG A N 1
ATOM 2113 C CA . ARG A 1 273 ? -8.704 -19.764 -3.822 1.00 57.28 273 ARG A CA 1
ATOM 2114 C C . ARG A 1 273 ? -7.992 -20.248 -5.070 1.00 57.28 273 ARG A C 1
ATOM 2116 O O . ARG A 1 273 ? -8.619 -20.808 -5.970 1.00 57.28 273 ARG A O 1
ATOM 2123 N N . THR A 1 274 ? -6.679 -20.076 -5.117 1.00 54.94 274 THR A N 1
ATOM 2124 C CA . THR A 1 274 ? -5.784 -20.832 -5.985 1.00 54.94 274 THR A CA 1
ATOM 2125 C C . THR A 1 274 ? -5.785 -22.280 -5.495 1.00 54.94 274 THR A C 1
ATOM 2127 O O . THR A 1 274 ? -4.808 -22.814 -4.998 1.00 54.94 274 THR A O 1
ATOM 2130 N N . SER A 1 275 ? -6.942 -22.933 -5.629 1.00 47.53 275 SER A N 1
ATOM 2131 C CA . SER A 1 275 ? -7.152 -24.364 -5.401 1.00 47.53 275 SER A CA 1
ATOM 2132 C C . SER A 1 275 ? -6.500 -25.216 -6.496 1.00 47.53 275 SER A C 1
ATOM 2134 O O . SER A 1 275 ? -6.470 -26.442 -6.416 1.00 47.53 275 SER A O 1
ATOM 2136 N N . GLY A 1 276 ? -5.943 -24.584 -7.528 1.00 47.44 276 GLY A N 1
ATOM 2137 C CA . GLY A 1 276 ? -5.228 -25.261 -8.590 1.00 47.44 276 GLY A CA 1
ATOM 2138 C C . GLY A 1 276 ? -3.759 -25.395 -8.239 1.00 47.44 276 GLY A C 1
ATOM 2139 O O . GLY A 1 276 ? -3.055 -24.390 -8.210 1.00 47.44 276 GLY A O 1
ATOM 2140 N N . ARG A 1 277 ? -3.305 -26.645 -8.063 1.00 48.16 277 ARG A N 1
ATOM 2141 C CA . ARG A 1 277 ?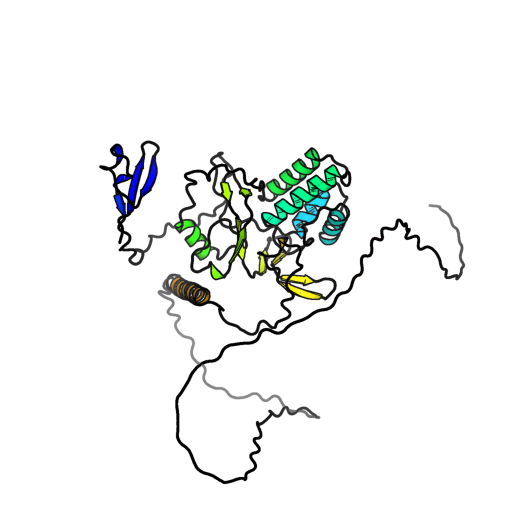 -1.939 -27.092 -8.378 1.00 48.16 277 ARG A CA 1
ATOM 2142 C C . ARG A 1 277 ? -1.282 -26.092 -9.328 1.00 48.16 277 ARG A C 1
ATOM 2144 O O . ARG A 1 277 ? -1.708 -25.987 -10.482 1.00 48.16 277 ARG A O 1
ATOM 2151 N N . THR A 1 278 ? -0.242 -25.409 -8.868 1.00 52.22 278 THR A N 1
ATOM 2152 C CA . THR A 1 278 ? 0.756 -24.754 -9.714 1.00 52.22 278 THR A CA 1
ATOM 2153 C C . THR A 1 278 ? 1.487 -25.841 -10.505 1.00 52.22 278 THR A C 1
ATOM 2155 O O . THR A 1 278 ? 2.676 -26.087 -10.346 1.00 52.22 278 THR A O 1
ATOM 2158 N N . GLY A 1 279 ? 0.762 -26.562 -11.368 1.00 46.12 279 GLY A N 1
ATOM 2159 C CA . GLY A 1 279 ? 1.385 -27.263 -12.473 1.00 46.12 279 GLY A CA 1
ATOM 2160 C C . GLY A 1 279 ? 2.230 -26.223 -13.183 1.00 46.12 279 GLY A C 1
ATOM 2161 O O . GLY A 1 279 ? 1.767 -25.092 -13.336 1.00 46.12 279 GLY A O 1
ATOM 2162 N N . SER A 1 280 ? 3.462 -26.586 -13.525 1.00 53.22 280 SER A N 1
ATOM 2163 C CA . SER A 1 280 ? 4.488 -25.734 -14.123 1.00 53.22 280 SER A CA 1
ATOM 2164 C C . SER A 1 280 ? 4.054 -25.174 -15.486 1.00 53.22 280 SER A C 1
ATOM 2166 O O . SER A 1 280 ? 4.653 -25.451 -16.527 1.00 53.22 280 SER A O 1
ATOM 2168 N N . ARG A 1 281 ? 2.973 -24.400 -15.521 1.00 58.69 281 ARG A N 1
ATOM 2169 C CA . ARG A 1 281 ? 2.628 -23.550 -16.638 1.00 58.69 281 ARG A CA 1
ATOM 2170 C C . ARG A 1 281 ? 3.712 -22.499 -16.628 1.00 58.69 281 ARG A C 1
ATOM 2172 O O . ARG A 1 281 ? 3.684 -21.571 -15.827 1.00 58.69 281 ARG A O 1
ATOM 2179 N N . GLY A 1 282 ? 4.705 -22.719 -17.485 1.00 72.94 282 GLY A N 1
ATOM 2180 C CA . GLY A 1 282 ? 5.668 -21.693 -17.833 1.00 72.94 282 GLY A CA 1
ATOM 2181 C C . GLY A 1 282 ? 4.951 -20.401 -18.226 1.00 72.94 282 GLY A C 1
ATOM 2182 O O . GLY A 1 282 ? 3.735 -20.374 -18.413 1.00 72.94 282 GLY A O 1
ATOM 2183 N N . PHE A 1 283 ? 5.723 -19.327 -18.341 1.00 83.69 283 PHE A N 1
ATOM 2184 C CA . PHE A 1 283 ? 5.260 -17.986 -18.693 1.00 83.69 283 PHE A CA 1
ATOM 2185 C C . PHE A 1 283 ? 4.069 -17.991 -19.666 1.00 83.69 283 PHE A C 1
ATOM 2187 O O . PHE A 1 283 ? 4.195 -18.373 -20.833 1.00 83.69 283 PHE A O 1
ATOM 2194 N N . ALA A 1 284 ? 2.908 -17.569 -19.159 1.00 81.56 284 ALA A N 1
ATOM 2195 C CA . ALA A 1 284 ? 1.646 -17.630 -19.891 1.00 81.56 284 ALA A CA 1
ATOM 2196 C C . ALA A 1 284 ? 1.609 -16.674 -21.096 1.00 81.56 284 ALA A C 1
ATOM 2198 O O . ALA A 1 284 ? 0.819 -16.881 -22.014 1.00 81.56 284 ALA A O 1
ATOM 2199 N N . SER A 1 285 ? 2.469 -15.647 -21.118 1.00 87.00 285 SER A N 1
ATOM 2200 C CA . SER A 1 285 ? 2.531 -14.657 -22.192 1.00 87.00 285 SER A CA 1
ATOM 2201 C C . SER A 1 285 ? 3.891 -14.648 -22.911 1.00 87.00 285 SER A C 1
ATOM 2203 O O . SER A 1 285 ? 4.934 -14.909 -22.300 1.00 87.00 285 SER A O 1
ATOM 2205 N N . PRO A 1 286 ? 3.923 -14.321 -24.220 1.00 89.62 286 PRO A N 1
ATOM 2206 C CA . PRO A 1 286 ? 5.168 -14.056 -24.938 1.00 89.62 286 PRO A CA 1
ATOM 2207 C C . PRO A 1 286 ? 6.029 -12.986 -24.259 1.00 89.62 286 PRO A C 1
ATOM 2209 O O . PRO A 1 286 ? 7.224 -13.203 -24.104 1.00 89.62 286 PRO A O 1
ATOM 2212 N N . ALA A 1 287 ? 5.427 -11.889 -23.788 1.00 84.88 287 ALA A N 1
ATOM 2213 C CA . ALA A 1 287 ? 6.144 -10.813 -23.102 1.00 84.88 287 ALA A CA 1
ATOM 2214 C C . ALA A 1 287 ? 6.862 -11.312 -21.839 1.00 84.88 287 ALA A C 1
ATOM 2216 O O . ALA A 1 287 ? 8.038 -11.019 -21.649 1.00 84.88 287 ALA A O 1
ATOM 2217 N N . ALA A 1 288 ? 6.198 -12.150 -21.035 1.00 89.94 288 ALA A N 1
ATOM 2218 C CA . ALA A 1 28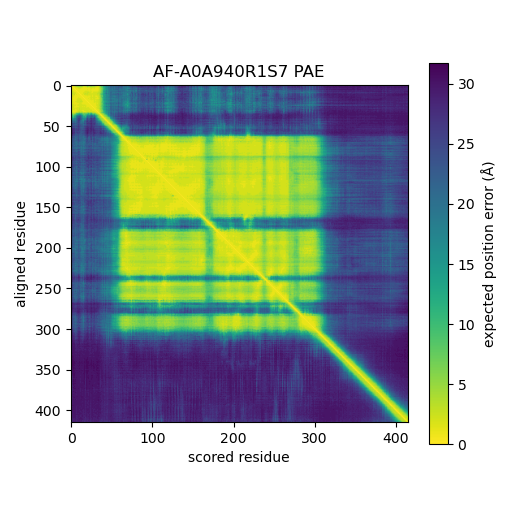8 ? 6.807 -12.744 -19.851 1.00 89.94 288 ALA A CA 1
ATOM 2219 C C . ALA A 1 288 ? 7.984 -13.669 -20.200 1.00 89.94 288 ALA A C 1
ATOM 2221 O O . ALA A 1 288 ? 9.009 -13.637 -19.528 1.00 89.94 288 ALA A O 1
ATOM 2222 N N . ARG A 1 289 ? 7.893 -14.441 -21.295 1.00 92.31 289 ARG A N 1
ATOM 2223 C CA . ARG A 1 289 ? 9.024 -15.254 -21.788 1.00 92.31 289 ARG A CA 1
ATOM 2224 C C . ARG A 1 289 ? 10.210 -14.394 -22.207 1.00 92.31 289 ARG A C 1
ATOM 2226 O O . ARG A 1 289 ? 11.347 -14.735 -21.886 1.00 92.31 289 ARG A O 1
ATOM 2233 N N . VAL A 1 290 ? 9.953 -13.309 -22.936 1.00 92.44 290 VAL A N 1
ATOM 2234 C CA . VAL A 1 290 ? 11.003 -12.404 -23.416 1.00 92.44 290 VAL A CA 1
ATOM 2235 C C . VAL A 1 290 ? 11.674 -11.701 -22.234 1.00 92.44 290 VAL A C 1
ATOM 2237 O O . VAL A 1 290 ? 12.898 -11.759 -22.144 1.00 92.44 290 VAL A O 1
ATOM 2240 N N . GLY A 1 291 ? 10.895 -11.144 -21.299 1.00 90.12 291 GLY A N 1
ATOM 2241 C CA . GLY A 1 291 ? 11.414 -10.498 -20.088 1.00 90.12 291 GLY A CA 1
ATOM 2242 C C . GLY A 1 291 ? 12.188 -11.459 -19.180 1.00 90.12 291 GLY A C 1
ATOM 2243 O O . GLY A 1 291 ? 13.296 -11.170 -18.742 1.00 90.12 291 GLY A O 1
ATOM 2244 N N . ALA A 1 292 ? 11.683 -12.676 -18.966 1.00 91.56 292 ALA A N 1
ATOM 2245 C CA . ALA A 1 292 ? 12.423 -13.690 -18.215 1.00 91.56 292 ALA A CA 1
ATOM 2246 C C . ALA A 1 292 ? 13.753 -14.060 -18.889 1.00 91.56 292 ALA A C 1
ATOM 2248 O O . ALA A 1 292 ? 14.781 -14.210 -18.229 1.00 91.56 292 ALA A O 1
ATOM 2249 N N . THR A 1 293 ? 13.752 -14.180 -20.219 1.00 91.44 293 THR A N 1
ATOM 2250 C CA . THR A 1 293 ? 14.960 -14.507 -20.983 1.00 91.44 293 THR A CA 1
ATOM 2251 C C . THR A 1 293 ? 15.993 -13.381 -20.916 1.00 91.44 293 THR A C 1
ATOM 2253 O O . THR A 1 293 ? 17.187 -13.672 -20.823 1.00 91.44 293 THR A O 1
ATOM 2256 N N . SER A 1 294 ? 15.577 -12.110 -20.956 1.00 90.69 294 SER A N 1
ATOM 2257 C CA . SER A 1 294 ? 16.505 -10.978 -20.836 1.00 90.69 294 SER A CA 1
ATOM 2258 C C . SER A 1 294 ? 17.140 -10.909 -19.450 1.00 90.69 294 SER A C 1
ATOM 2260 O O . SER A 1 294 ? 18.357 -10.738 -19.374 1.00 90.69 294 SER A O 1
ATOM 2262 N N . ILE A 1 295 ? 16.376 -11.146 -18.379 1.00 89.12 295 ILE A N 1
ATOM 2263 C CA . ILE A 1 295 ? 16.905 -11.212 -17.006 1.00 89.12 295 ILE A CA 1
ATOM 2264 C C . ILE A 1 295 ? 17.962 -12.321 -16.889 1.00 89.12 295 ILE A C 1
ATOM 2266 O O . ILE A 1 295 ? 19.079 -12.074 -16.430 1.00 89.12 295 ILE A O 1
ATOM 2270 N N . VAL A 1 296 ? 17.666 -13.532 -17.381 1.00 90.94 296 VAL A N 1
ATOM 2271 C CA . VAL A 1 296 ? 18.610 -14.664 -17.333 1.00 90.94 296 VAL A CA 1
ATOM 2272 C C . VAL A 1 296 ? 19.891 -14.357 -18.109 1.00 90.94 296 VAL A C 1
ATOM 2274 O O . VAL A 1 296 ? 20.983 -14.513 -17.562 1.00 90.94 296 VAL A O 1
ATOM 2277 N N . LYS A 1 297 ? 19.787 -13.875 -19.355 1.00 89.50 297 LYS A N 1
ATOM 2278 C CA . LYS A 1 297 ? 20.959 -13.520 -20.177 1.00 89.50 297 LYS A CA 1
ATOM 2279 C C . LYS A 1 297 ? 21.832 -12.465 -19.502 1.00 89.50 297 LYS A C 1
ATOM 2281 O O . LYS A 1 297 ? 23.053 -12.589 -19.497 1.00 89.50 297 LYS A O 1
ATOM 2286 N N . ARG A 1 298 ? 21.211 -11.456 -18.892 1.00 84.38 298 ARG A N 1
ATOM 2287 C CA . ARG A 1 298 ? 21.916 -10.390 -18.176 1.00 84.38 298 ARG A CA 1
ATOM 2288 C C . ARG A 1 298 ? 22.649 -10.924 -16.946 1.00 84.38 298 ARG A C 1
ATOM 2290 O O . ARG A 1 298 ? 23.828 -10.634 -16.774 1.00 84.38 298 ARG A O 1
ATOM 2297 N N . SER A 1 299 ? 21.988 -11.771 -16.156 1.00 83.62 299 SER A N 1
ATOM 2298 C CA . SER A 1 299 ? 22.594 -12.411 -14.979 1.00 83.62 299 SER A CA 1
ATOM 2299 C C . SER A 1 299 ? 23.749 -13.360 -15.329 1.00 83.62 299 SER A C 1
ATOM 2301 O O . SER A 1 299 ? 24.680 -13.529 -14.544 1.00 83.62 299 SER A O 1
ATOM 2303 N N . ALA A 1 300 ? 23.723 -13.971 -16.520 1.00 87.69 300 ALA A N 1
ATOM 2304 C CA . ALA A 1 300 ? 24.835 -14.776 -17.016 1.00 87.69 300 ALA A CA 1
ATOM 2305 C C . ALA A 1 300 ? 26.047 -13.896 -17.361 1.00 87.69 300 ALA A C 1
ATOM 2307 O O . ALA A 1 300 ? 27.174 -14.247 -17.017 1.00 87.69 300 ALA A O 1
ATOM 2308 N N . ASN A 1 301 ? 25.813 -12.729 -17.969 1.00 82.56 301 ASN A N 1
ATOM 2309 C CA . ASN A 1 301 ? 26.877 -11.793 -18.330 1.00 82.56 301 ASN A CA 1
ATOM 2310 C C . ASN A 1 301 ? 27.530 -11.145 -17.098 1.00 82.56 301 ASN A C 1
ATOM 2312 O O . ASN A 1 301 ? 28.756 -11.049 -17.055 1.00 82.56 301 ASN A O 1
ATOM 2316 N N . SER A 1 302 ? 26.763 -10.765 -16.068 1.00 76.75 302 SER A N 1
ATOM 2317 C CA . SER A 1 302 ? 27.332 -10.144 -14.856 1.00 76.75 302 SER A CA 1
ATOM 2318 C C . SER A 1 302 ? 28.314 -11.066 -14.124 1.00 76.75 302 SER A C 1
ATOM 2320 O O . SER A 1 302 ? 29.367 -10.620 -13.671 1.00 76.75 302 SER A O 1
ATOM 2322 N N . ARG A 1 303 ? 28.057 -12.381 -14.108 1.00 68.94 303 ARG A N 1
ATOM 2323 C CA . ARG A 1 303 ? 28.975 -13.372 -13.516 1.00 68.94 303 ARG A CA 1
ATOM 2324 C C . ARG A 1 303 ? 30.318 -13.481 -14.237 1.00 68.94 303 ARG A C 1
ATOM 2326 O O . ARG A 1 303 ? 31.296 -13.872 -13.609 1.00 68.94 303 ARG A O 1
ATOM 2333 N N . THR A 1 304 ? 30.379 -13.151 -15.527 1.00 65.56 304 THR A N 1
ATOM 2334 C CA . THR A 1 304 ? 31.632 -13.240 -16.297 1.00 65.56 304 THR A CA 1
ATOM 2335 C C . THR A 1 304 ? 32.583 -12.074 -16.035 1.00 65.56 304 THR A C 1
ATOM 2337 O O . THR A 1 304 ? 33.792 -12.267 -16.117 1.00 65.56 304 THR A O 1
ATOM 2340 N N . LEU A 1 305 ? 32.074 -10.895 -15.653 1.00 60.31 305 LEU A N 1
ATOM 2341 C CA . LEU A 1 305 ? 32.915 -9.731 -15.339 1.00 60.31 305 LEU A CA 1
ATOM 2342 C C . LEU A 1 305 ? 33.404 -9.697 -13.886 1.00 60.31 305 LEU A C 1
ATOM 2344 O O . LEU A 1 305 ? 34.436 -9.095 -13.606 1.00 60.31 305 LEU A O 1
ATOM 2348 N N . SER A 1 306 ? 32.708 -10.360 -12.961 1.00 55.66 306 SER A N 1
ATOM 2349 C CA . SER A 1 306 ? 33.088 -10.395 -11.542 1.00 55.66 306 SER A CA 1
ATOM 2350 C C . SER A 1 306 ? 33.971 -11.587 -11.154 1.00 55.66 306 SER A C 1
ATOM 2352 O O . SER A 1 306 ? 34.119 -11.852 -9.963 1.00 55.66 306 SER A O 1
ATOM 2354 N N . GLN A 1 307 ? 34.578 -12.304 -12.110 1.00 50.75 307 GLN A N 1
ATOM 2355 C CA . GLN A 1 307 ? 35.750 -13.135 -11.814 1.00 50.75 307 GLN A CA 1
ATOM 2356 C C . GLN A 1 307 ? 37.007 -12.262 -11.941 1.00 50.75 307 GLN A C 1
ATOM 2358 O O . GLN A 1 307 ? 37.551 -12.142 -13.041 1.00 50.75 307 GLN A O 1
ATOM 2363 N N . PRO A 1 308 ? 37.500 -11.639 -10.849 1.00 50.81 308 PRO A N 1
ATOM 2364 C CA . PRO A 1 308 ? 38.839 -11.081 -10.864 1.00 50.81 308 PRO A CA 1
ATOM 2365 C C . PRO A 1 308 ? 39.789 -12.222 -11.206 1.00 50.81 308 PRO A C 1
ATOM 2367 O O . PRO A 1 308 ? 39.683 -13.316 -10.643 1.00 50.81 308 PRO A O 1
ATOM 2370 N N . GLY A 1 309 ? 40.666 -11.970 -12.177 1.00 51.91 309 GLY A N 1
ATOM 2371 C CA . GLY A 1 309 ? 41.636 -12.932 -12.659 1.00 51.91 309 GLY A CA 1
ATOM 2372 C C . GLY A 1 309 ? 42.254 -13.694 -11.497 1.00 51.91 309 GLY A C 1
ATOM 2373 O O . GLY A 1 309 ? 42.978 -13.135 -10.676 1.00 51.91 309 GLY A O 1
ATOM 2374 N N . ASN A 1 310 ? 41.986 -14.997 -11.454 1.00 50.59 310 ASN A N 1
ATOM 2375 C CA . ASN A 1 310 ? 42.797 -15.952 -10.721 1.00 50.59 310 ASN A CA 1
ATOM 2376 C C . ASN A 1 310 ? 44.145 -16.079 -11.453 1.00 50.59 310 ASN A C 1
ATOM 2378 O O . ASN A 1 310 ? 44.492 -17.119 -12.010 1.00 50.59 310 ASN A O 1
ATOM 2382 N N . THR A 1 311 ? 44.885 -14.975 -11.530 1.00 54.34 311 THR A N 1
ATOM 2383 C CA . THR A 1 311 ? 46.275 -14.943 -11.950 1.00 54.34 311 THR A CA 1
ATOM 2384 C C . THR A 1 311 ? 47.098 -15.396 -10.755 1.00 54.34 311 THR A C 1
ATOM 2386 O O . THR A 1 311 ? 47.472 -14.599 -9.901 1.00 54.34 311 THR A O 1
ATOM 2389 N N . GLY A 1 312 ? 47.376 -16.696 -10.691 1.00 51.03 312 GLY A N 1
ATOM 2390 C CA . GLY A 1 312 ? 48.515 -17.198 -9.928 1.00 51.03 312 GLY A CA 1
ATOM 2391 C C . GLY A 1 312 ? 48.202 -17.814 -8.569 1.00 51.03 312 GLY A C 1
ATOM 2392 O O . GLY A 1 312 ? 48.660 -17.339 -7.536 1.00 51.03 312 GLY A O 1
ATOM 2393 N N . ARG A 1 313 ? 47.600 -19.004 -8.572 1.00 43.31 313 ARG A N 1
ATOM 2394 C CA . ARG A 1 313 ? 48.045 -20.055 -7.647 1.00 43.31 313 ARG A CA 1
ATOM 2395 C C . ARG A 1 313 ? 48.353 -21.322 -8.429 1.00 43.31 313 ARG A C 1
ATOM 2397 O O . ARG A 1 313 ? 47.528 -22.220 -8.559 1.00 43.31 313 ARG A O 1
ATOM 2404 N N . GLN A 1 314 ? 49.588 -21.392 -8.925 1.00 46.78 314 GLN A N 1
ATOM 2405 C CA . GLN A 1 314 ? 50.253 -22.670 -9.152 1.00 46.78 314 GLN A CA 1
ATOM 2406 C C . GLN A 1 314 ? 50.427 -23.361 -7.795 1.00 46.78 314 GLN A C 1
ATOM 2408 O O . GLN A 1 314 ? 51.472 -23.251 -7.156 1.00 46.78 314 GLN A O 1
ATOM 2413 N N . TYR A 1 315 ? 49.394 -24.056 -7.322 1.00 41.94 315 TYR A N 1
ATOM 2414 C CA . TYR A 1 315 ? 49.587 -25.043 -6.271 1.00 41.94 315 TYR A CA 1
ATOM 2415 C C . TYR A 1 315 ? 50.163 -26.299 -6.918 1.00 41.94 315 TYR A C 1
ATOM 2417 O O . TYR A 1 315 ? 49.461 -27.126 -7.498 1.00 41.94 315 TYR A O 1
ATOM 2425 N N . ARG A 1 316 ? 51.495 -26.376 -6.849 1.00 44.53 316 ARG A N 1
ATOM 2426 C CA . ARG A 1 316 ? 52.266 -27.612 -6.945 1.00 44.53 316 ARG A CA 1
ATOM 2427 C C . ARG A 1 316 ? 51.607 -28.693 -6.088 1.00 44.53 316 ARG A C 1
ATOM 2429 O O . ARG A 1 316 ? 51.425 -28.498 -4.893 1.00 44.53 316 ARG A O 1
ATOM 2436 N N . GLY A 1 317 ? 51.370 -29.833 -6.728 1.00 47.19 317 GLY A N 1
ATOM 2437 C CA . GLY A 1 317 ? 51.501 -31.162 -6.144 1.00 47.19 317 GLY A CA 1
ATOM 2438 C C . GLY A 1 317 ? 50.587 -31.487 -4.972 1.00 47.19 317 GLY A C 1
ATOM 2439 O O . GLY A 1 317 ? 50.979 -31.310 -3.829 1.00 47.19 317 GLY A O 1
ATOM 2440 N N . PHE A 1 318 ? 49.473 -32.156 -5.258 1.00 38.44 318 PHE A N 1
ATOM 2441 C CA . PHE A 1 318 ? 49.129 -33.332 -4.469 1.00 38.44 318 PHE A CA 1
ATOM 2442 C C . PHE A 1 318 ? 48.859 -34.502 -5.398 1.00 38.44 318 PHE A C 1
ATOM 2444 O O . PHE A 1 318 ? 48.056 -34.444 -6.327 1.00 38.44 318 PHE A O 1
ATOM 2451 N N . GLN A 1 319 ? 49.665 -35.526 -5.161 1.00 39.28 319 GLN A N 1
ATOM 2452 C CA . GLN A 1 319 ? 49.677 -36.793 -5.847 1.00 39.28 319 GLN A CA 1
ATOM 2453 C C . GLN A 1 319 ? 48.335 -37.491 -5.672 1.00 39.28 319 GLN A C 1
ATOM 2455 O O . GLN A 1 319 ? 47.762 -37.549 -4.589 1.00 39.28 319 GLN A O 1
ATOM 2460 N N . ASN A 1 320 ? 47.902 -38.053 -6.785 1.00 47.94 320 ASN A N 1
ATOM 2461 C CA . ASN A 1 320 ? 46.905 -39.090 -6.907 1.00 47.94 320 ASN A CA 1
ATOM 2462 C C . ASN A 1 320 ? 47.371 -40.336 -6.117 1.00 47.94 320 ASN A C 1
ATOM 2464 O O . ASN A 1 320 ? 48.419 -40.879 -6.475 1.00 47.94 320 ASN A O 1
ATOM 2468 N N . PRO A 1 321 ? 46.652 -40.841 -5.095 1.00 46.12 321 PRO A N 1
ATOM 2469 C CA . PRO A 1 321 ? 46.831 -42.206 -4.642 1.00 46.12 321 PRO A CA 1
ATOM 2470 C C . PRO A 1 321 ? 45.808 -43.088 -5.353 1.00 46.12 321 PRO A C 1
ATOM 2472 O O . PRO A 1 321 ? 44.603 -43.059 -5.109 1.00 46.12 321 PRO A O 1
ATOM 2475 N N . SER A 1 322 ? 46.354 -43.891 -6.250 1.00 45.06 322 SER A N 1
ATOM 2476 C CA . SER A 1 322 ? 45.802 -45.138 -6.744 1.00 45.06 322 SER A CA 1
ATOM 2477 C C . SER A 1 322 ? 45.327 -46.063 -5.610 1.00 45.06 322 SER A C 1
ATOM 2479 O O . SER A 1 322 ? 46.030 -46.244 -4.619 1.00 45.06 322 SER A O 1
ATOM 2481 N N . THR A 1 323 ? 44.170 -46.694 -5.821 1.00 47.59 323 THR A N 1
ATOM 2482 C CA . THR A 1 323 ? 43.840 -48.097 -5.486 1.00 47.59 323 THR A CA 1
ATOM 2483 C C . THR A 1 323 ? 44.500 -48.747 -4.254 1.00 47.59 323 THR A C 1
ATOM 2485 O O . THR A 1 323 ? 45.632 -49.219 -4.319 1.00 47.59 323 THR A O 1
ATOM 2488 N N . GLY A 1 324 ? 43.704 -48.952 -3.200 1.00 37.56 324 GLY A N 1
ATOM 2489 C CA . GLY A 1 324 ? 43.908 -49.979 -2.166 1.00 37.56 324 GLY A CA 1
ATOM 2490 C C . GLY A 1 324 ? 42.551 -50.307 -1.533 1.00 37.56 324 GLY A C 1
ATOM 2491 O O . GLY A 1 324 ? 41.937 -49.451 -0.914 1.00 37.56 324 GLY A O 1
ATOM 2492 N N . SER A 1 325 ? 41.903 -51.411 -1.906 1.00 46.41 325 SER A N 1
ATOM 2493 C CA . SER A 1 325 ? 42.016 -52.726 -1.257 1.00 46.41 325 SER A CA 1
ATOM 2494 C C . SER A 1 325 ? 41.724 -52.708 0.249 1.00 46.41 325 SER A C 1
ATOM 2496 O O . SER A 1 325 ? 42.593 -52.401 1.058 1.00 46.41 325 SER A O 1
ATOM 2498 N N . GLY A 1 326 ? 40.524 -53.187 0.594 1.00 40.06 326 GLY A N 1
ATOM 2499 C CA . GLY A 1 326 ? 40.286 -53.963 1.809 1.00 40.06 326 GLY A CA 1
ATOM 2500 C C . GLY A 1 326 ? 39.796 -53.188 3.029 1.00 40.06 326 GLY A C 1
ATOM 2501 O O . GLY A 1 326 ? 40.579 -52.554 3.725 1.00 40.06 326 GLY A O 1
ATOM 2502 N N . ARG A 1 327 ? 38.517 -53.384 3.377 1.00 41.38 327 ARG A N 1
ATOM 2503 C CA . ARG A 1 327 ? 38.122 -53.868 4.712 1.00 41.38 327 ARG A CA 1
ATOM 2504 C C . ARG A 1 327 ? 36.655 -54.284 4.729 1.00 41.38 327 ARG A C 1
ATOM 2506 O O . ARG A 1 327 ? 35.742 -53.498 4.510 1.00 41.38 327 ARG A O 1
ATOM 2513 N N . SER A 1 328 ? 36.493 -55.575 4.978 1.00 40.41 328 SER A N 1
ATOM 2514 C CA . SER A 1 328 ? 35.264 -56.273 5.307 1.00 40.41 328 SER A CA 1
ATOM 2515 C C . SER A 1 328 ? 34.629 -55.716 6.580 1.00 40.41 328 SER A C 1
ATOM 2517 O O . SER A 1 328 ? 35.301 -55.641 7.609 1.00 40.41 328 SER A O 1
ATOM 2519 N N . PHE A 1 329 ? 33.320 -55.478 6.549 1.00 38.94 329 PHE A N 1
ATOM 2520 C CA . PHE A 1 329 ? 32.489 -55.598 7.742 1.00 38.94 329 PHE A CA 1
ATOM 2521 C C . PHE A 1 329 ? 31.495 -56.732 7.526 1.00 38.94 329 PHE A C 1
ATOM 2523 O O . PHE A 1 329 ? 30.800 -56.806 6.511 1.00 38.94 329 PHE A O 1
ATOM 2530 N N . GLY A 1 330 ? 31.555 -57.680 8.457 1.00 35.16 330 GLY A N 1
ATOM 2531 C CA . GLY A 1 330 ? 30.856 -58.948 8.419 1.00 35.16 330 GLY A CA 1
ATOM 2532 C C . GLY A 1 330 ? 29.345 -58.815 8.568 1.00 35.16 330 GLY A C 1
ATOM 2533 O O . GLY A 1 330 ? 28.819 -57.954 9.268 1.00 35.16 330 GLY A O 1
ATOM 2534 N N . ARG A 1 331 ? 28.678 -59.758 7.905 1.00 35.59 331 ARG A N 1
ATOM 2535 C CA . ARG A 1 331 ? 27.293 -60.177 8.107 1.00 35.59 331 ARG A CA 1
ATOM 2536 C C . ARG A 1 331 ? 27.053 -60.702 9.529 1.00 35.59 331 ARG A C 1
ATOM 2538 O O . ARG A 1 331 ? 27.814 -61.535 10.007 1.00 35.59 331 ARG A O 1
ATOM 2545 N N . SER A 1 332 ? 25.883 -60.383 10.073 1.00 35.62 332 SER A N 1
ATOM 2546 C CA . SER A 1 332 ? 24.957 -61.343 10.707 1.00 35.62 332 SER A CA 1
ATOM 2547 C C . SER A 1 332 ? 23.527 -60.810 10.465 1.00 35.62 332 SER A C 1
ATOM 2549 O O . SER A 1 332 ? 23.265 -59.639 10.709 1.00 35.62 332 SER A O 1
ATOM 2551 N N . SER A 1 333 ? 22.747 -61.438 9.567 1.00 38.97 333 SER A N 1
ATOM 2552 C CA . SER A 1 333 ? 21.567 -62.298 9.857 1.00 38.97 333 SER A CA 1
ATOM 2553 C C . SER A 1 333 ? 20.583 -61.654 10.848 1.00 38.97 333 SER A C 1
ATOM 2555 O O . SER A 1 333 ? 20.985 -61.353 11.959 1.00 38.97 333 SER A O 1
ATOM 2557 N N . SER A 1 334 ? 19.283 -61.449 10.612 1.00 36.72 334 SER A N 1
ATOM 2558 C CA . SER A 1 334 ? 18.264 -62.110 9.770 1.00 36.72 334 SER A CA 1
ATOM 2559 C C . SER A 1 334 ? 16.927 -61.384 10.063 1.00 36.72 334 SER A C 1
ATOM 2561 O O . SER A 1 334 ? 16.685 -61.090 11.228 1.00 36.72 334 SER A O 1
ATOM 2563 N N . ARG A 1 335 ? 16.064 -61.007 9.100 1.00 35.81 335 ARG A N 1
ATOM 2564 C CA . ARG A 1 33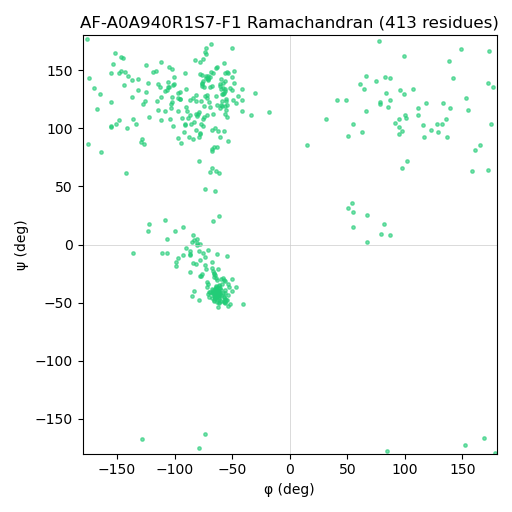5 ? 14.816 -61.687 8.630 1.00 35.81 335 ARG A CA 1
ATOM 2565 C C . ARG A 1 335 ? 13.797 -60.598 8.140 1.00 35.81 335 ARG A C 1
ATOM 2567 O O . ARG A 1 335 ? 14.097 -59.426 8.338 1.00 35.81 335 ARG A O 1
ATOM 2574 N N . PRO A 1 336 ? 12.673 -60.918 7.448 1.00 47.53 336 PRO A N 1
ATOM 2575 C CA . PRO A 1 336 ? 12.372 -60.372 6.112 1.00 47.53 336 PRO A CA 1
ATOM 2576 C C . PRO A 1 336 ? 10.958 -59.741 5.962 1.00 47.53 336 PRO A C 1
ATOM 2578 O O . PRO A 1 336 ? 10.232 -59.622 6.942 1.00 47.53 336 PRO A O 1
ATOM 2581 N N . SER A 1 337 ? 10.555 -59.483 4.699 1.00 34.00 337 SER A N 1
ATOM 2582 C CA . SER A 1 337 ? 9.194 -59.151 4.199 1.00 34.00 337 SER A CA 1
ATOM 2583 C C . SER A 1 337 ? 8.831 -57.663 4.324 1.00 34.00 337 SER A C 1
ATOM 2585 O O . SER A 1 337 ? 8.987 -57.094 5.388 1.00 34.00 337 SER A O 1
ATOM 2587 N N . SER A 1 338 ? 8.333 -56.913 3.338 1.00 34.06 338 SER A N 1
ATOM 2588 C CA . SER A 1 338 ? 7.724 -57.156 2.019 1.00 34.06 338 SER A CA 1
ATOM 2589 C C . SER A 1 338 ? 7.516 -55.777 1.370 1.00 34.06 338 SER A C 1
ATOM 2591 O O . SER A 1 338 ? 7.128 -54.852 2.078 1.00 34.06 338 SER A O 1
ATOM 2593 N N . GLY A 1 339 ? 7.692 -55.625 0.053 1.00 33.81 339 GLY A N 1
ATOM 2594 C CA . GLY A 1 339 ? 7.278 -54.389 -0.632 1.00 33.81 339 GLY A CA 1
ATOM 2595 C C . GLY A 1 339 ? 7.978 -54.135 -1.961 1.00 33.81 339 GLY A C 1
ATOM 2596 O O . GLY A 1 339 ? 8.721 -53.169 -2.095 1.00 33.81 339 GLY A O 1
ATOM 2597 N N . SER A 1 340 ? 7.771 -55.019 -2.937 1.00 33.28 340 SER A N 1
ATOM 2598 C CA . SER A 1 340 ? 8.250 -54.817 -4.305 1.00 33.28 340 SER A CA 1
ATOM 2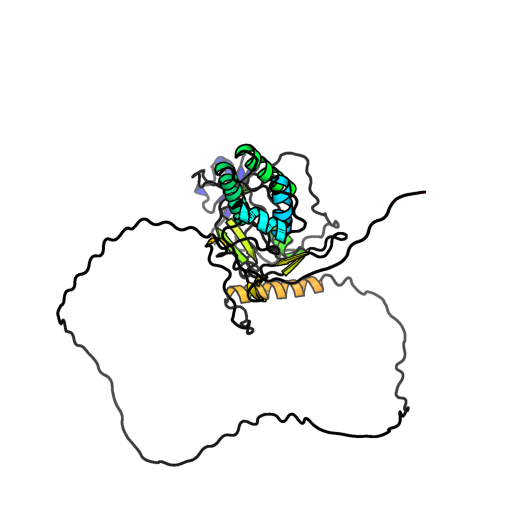599 C C . SER A 1 340 ? 7.277 -53.898 -5.053 1.00 33.28 340 SER A C 1
ATOM 2601 O O . SER A 1 340 ? 6.130 -54.269 -5.292 1.00 33.28 340 SER A O 1
ATOM 2603 N N . PHE A 1 341 ? 7.726 -52.689 -5.395 1.00 34.06 341 PHE A N 1
ATOM 2604 C CA . PHE A 1 341 ? 7.043 -51.795 -6.327 1.00 34.06 341 PHE A CA 1
ATOM 2605 C C . PHE A 1 341 ? 7.350 -52.250 -7.758 1.00 34.06 341 PHE A C 1
ATOM 2607 O O . PHE A 1 341 ? 8.486 -52.145 -8.216 1.00 34.06 341 PHE A O 1
ATOM 2614 N N . SER A 1 342 ? 6.333 -52.751 -8.458 1.00 33.94 342 SER A N 1
ATOM 2615 C CA . SER A 1 342 ? 6.366 -52.964 -9.908 1.00 33.94 342 SER A CA 1
ATOM 2616 C C . SER A 1 342 ? 5.542 -51.885 -10.608 1.00 33.94 342 SER A C 1
ATOM 2618 O O . SER A 1 342 ? 4.444 -51.540 -10.173 1.00 33.94 342 SER A O 1
ATOM 2620 N N . ALA A 1 343 ? 6.114 -51.347 -11.683 1.00 38.97 343 ALA A N 1
ATOM 2621 C CA . ALA A 1 343 ? 5.544 -50.333 -12.560 1.00 38.97 343 ALA A CA 1
ATOM 2622 C C . ALA A 1 343 ? 4.274 -50.816 -13.292 1.00 38.97 343 ALA A C 1
ATOM 2624 O O . ALA A 1 343 ? 4.167 -52.006 -13.595 1.00 38.97 343 ALA A O 1
ATOM 2625 N N . PRO A 1 344 ? 3.343 -49.920 -13.671 1.00 37.50 344 PRO A N 1
ATOM 2626 C CA . PRO A 1 344 ? 2.279 -50.271 -14.597 1.00 37.50 344 PRO A CA 1
ATOM 2627 C C . PRO A 1 344 ? 2.785 -50.220 -16.046 1.00 37.50 344 PRO A C 1
ATOM 2629 O O . PRO A 1 344 ? 3.055 -49.157 -16.604 1.00 37.50 344 PRO A O 1
ATOM 2632 N N . SER A 1 345 ? 2.880 -51.400 -16.656 1.00 37.12 345 SER A N 1
ATOM 2633 C CA . SER A 1 345 ? 2.957 -51.601 -18.100 1.00 37.12 345 SER A CA 1
ATOM 2634 C C . SER A 1 345 ? 1.602 -51.309 -18.750 1.00 37.12 345 SER A C 1
ATOM 2636 O O . SER A 1 345 ? 0.584 -51.903 -18.393 1.00 37.12 345 SER A O 1
ATOM 2638 N N . THR A 1 346 ? 1.606 -50.429 -19.742 1.00 38.16 346 THR A N 1
ATOM 2639 C CA . THR A 1 346 ? 0.512 -50.148 -20.673 1.00 38.16 346 THR A CA 1
ATOM 2640 C C . THR A 1 346 ? 0.225 -51.379 -21.537 1.00 38.16 346 THR A C 1
ATOM 2642 O O . THR A 1 346 ? 0.930 -51.669 -22.500 1.00 38.16 346 THR A O 1
ATOM 2645 N N . GLY A 1 347 ? -0.816 -52.127 -21.172 1.00 34.12 347 GLY A N 1
ATOM 2646 C CA . GLY A 1 347 ? -1.334 -53.253 -21.942 1.00 34.12 347 GLY A CA 1
ATOM 2647 C C . GLY A 1 347 ? -2.383 -52.797 -22.950 1.00 34.12 347 GLY A C 1
ATOM 2648 O O . GLY A 1 347 ? -3.498 -52.439 -22.575 1.00 34.12 347 GLY A O 1
ATOM 2649 N N . GLY A 1 348 ? -2.027 -52.837 -24.232 1.00 36.53 348 GLY A N 1
ATOM 2650 C CA . GLY A 1 348 ? -2.981 -52.791 -25.331 1.00 36.53 348 GLY A CA 1
ATOM 2651 C C . GLY A 1 348 ? -3.782 -54.092 -25.436 1.00 36.53 348 GLY A C 1
ATOM 2652 O O . GLY A 1 348 ? -3.261 -55.187 -25.227 1.00 36.53 348 GLY A O 1
ATOM 2653 N N . ARG A 1 349 ? -5.052 -53.967 -25.819 1.00 34.88 349 ARG A N 1
ATOM 2654 C CA . ARG A 1 349 ? -5.842 -55.050 -26.408 1.00 34.88 349 ARG A CA 1
ATOM 2655 C C . ARG A 1 349 ? -6.568 -54.505 -27.627 1.00 34.88 349 ARG A C 1
ATOM 2657 O O . ARG A 1 349 ? -7.559 -53.795 -27.506 1.00 34.88 349 ARG A O 1
ATOM 2664 N N . GLY A 1 350 ? -6.043 -54.857 -28.795 1.00 33.62 350 GLY A N 1
ATOM 2665 C CA . GLY A 1 350 ? -6.832 -54.938 -30.012 1.00 33.62 350 GLY A CA 1
ATOM 2666 C C . GLY A 1 350 ? -7.645 -56.232 -30.009 1.00 33.62 350 GLY A C 1
ATOM 2667 O O . GLY A 1 350 ? -7.197 -57.260 -29.498 1.00 33.62 350 GLY A O 1
ATOM 2668 N N . SER A 1 351 ? -8.833 -56.182 -30.599 1.00 40.41 351 SER A N 1
ATOM 2669 C CA . SER A 1 351 ? -9.467 -57.355 -31.185 1.00 40.41 351 SER A CA 1
ATOM 2670 C C . SER A 1 351 ? -10.225 -56.934 -32.439 1.00 40.41 351 SER A C 1
ATOM 2672 O O . SER A 1 351 ? -10.816 -55.859 -32.499 1.00 40.41 351 SER A O 1
ATOM 2674 N N . PHE A 1 352 ? -10.070 -57.769 -33.456 1.00 35.47 352 PHE A N 1
ATOM 2675 C CA . PHE A 1 352 ? -10.358 -57.551 -34.864 1.00 35.47 352 PHE A CA 1
ATOM 2676 C C . PHE A 1 352 ? -11.835 -57.755 -35.216 1.00 35.47 352 PHE A C 1
ATOM 2678 O O . PHE A 1 352 ? -12.515 -58.569 -34.599 1.00 35.47 352 PHE A O 1
ATOM 2685 N N . GLY A 1 353 ? -12.242 -57.161 -36.344 1.00 30.91 353 GLY A N 1
ATOM 2686 C CA . GLY A 1 353 ? -13.087 -57.863 -37.315 1.00 30.91 353 GLY A CA 1
ATOM 2687 C C . GLY A 1 353 ? -14.259 -57.059 -37.870 1.00 30.91 353 GLY A C 1
ATOM 2688 O O . GLY A 1 353 ? -15.264 -56.890 -37.192 1.00 30.91 353 GLY A O 1
ATOM 2689 N N . GLY A 1 354 ? -14.171 -56.653 -39.141 1.00 29.73 354 GLY A N 1
ATOM 2690 C CA . GLY A 1 354 ? -15.339 -56.198 -39.900 1.00 29.73 354 GLY A CA 1
ATOM 2691 C C . GLY A 1 354 ? -15.001 -55.449 -41.186 1.00 29.73 354 GLY A C 1
ATOM 2692 O O . GLY A 1 354 ? -14.919 -54.229 -41.187 1.00 29.73 354 GLY A O 1
ATOM 2693 N N . TYR A 1 355 ? -14.798 -56.191 -42.274 1.00 36.81 355 TYR A N 1
ATOM 2694 C CA . TYR A 1 355 ? -14.643 -55.688 -43.644 1.00 36.81 355 TYR A CA 1
ATOM 2695 C C . TYR A 1 355 ? -15.971 -55.194 -44.254 1.00 36.81 355 TYR A C 1
ATOM 2697 O O . TYR A 1 355 ? -17.038 -55.627 -43.824 1.00 36.81 355 TYR A O 1
ATOM 2705 N N . ARG A 1 356 ? -15.839 -54.453 -45.375 1.00 33.22 356 ARG A N 1
ATOM 2706 C CA . ARG A 1 356 ? -16.837 -53.893 -46.331 1.00 33.22 356 ARG A CA 1
ATOM 2707 C C . ARG A 1 356 ? -17.135 -52.413 -46.051 1.00 33.22 356 ARG A C 1
ATOM 2709 O O . ARG A 1 356 ? -17.448 -52.063 -44.931 1.00 33.22 356 ARG A O 1
ATOM 2716 N N . GLY A 1 357 ? -17.089 -51.477 -46.993 1.00 30.25 357 GLY A N 1
ATOM 2717 C CA . GLY A 1 357 ? -16.828 -51.493 -48.429 1.00 30.25 357 GLY A CA 1
ATOM 2718 C C . GLY A 1 357 ? -17.124 -50.089 -48.979 1.00 30.25 357 GLY A C 1
ATOM 2719 O O . GLY A 1 357 ? -18.103 -49.488 -48.569 1.00 30.25 357 GLY A O 1
ATOM 2720 N N . SER A 1 358 ? -16.267 -49.611 -49.883 1.00 34.75 358 SER A N 1
ATOM 2721 C CA . SER A 1 358 ? -16.624 -49.003 -51.178 1.00 34.75 358 SER A CA 1
ATOM 2722 C C . SER A 1 358 ? -17.484 -47.725 -51.243 1.00 34.75 358 SER A C 1
ATOM 2724 O O . SER A 1 358 ? -18.575 -47.668 -50.689 1.00 34.75 358 SER A O 1
ATOM 2726 N N . SER A 1 359 ? -17.068 -46.817 -52.152 1.00 32.53 359 SER A N 1
ATOM 2727 C CA . SER A 1 359 ? -17.817 -45.674 -52.750 1.00 32.53 359 SER A CA 1
ATOM 2728 C C . SER A 1 359 ? -18.195 -44.542 -51.771 1.00 32.53 359 SER A C 1
ATOM 2730 O O . SER A 1 359 ? -18.461 -44.794 -50.612 1.00 32.53 359 SER A O 1
ATOM 2732 N N . SER A 1 360 ? -18.229 -43.244 -52.082 1.00 38.53 360 SER A N 1
ATOM 2733 C CA . SER A 1 360 ? -18.326 -42.460 -53.322 1.00 38.53 360 SER A CA 1
ATOM 2734 C C . SER A 1 360 ? -17.916 -41.012 -52.958 1.00 38.53 360 SER A C 1
ATOM 2736 O O . SER A 1 360 ? -18.263 -40.539 -51.884 1.00 38.53 360 SER A O 1
ATOM 2738 N N . SER A 1 361 ? -16.999 -40.353 -53.669 1.00 38.78 361 SER A N 1
ATOM 2739 C CA . SER A 1 361 ? -17.255 -39.272 -54.646 1.00 38.78 361 SER A CA 1
ATOM 2740 C C . SER A 1 361 ? -18.323 -38.209 -54.300 1.00 38.78 361 SER A C 1
ATOM 2742 O O . SER A 1 361 ? -19.505 -38.531 -54.243 1.00 38.78 361 SER A O 1
ATOM 2744 N N . GLY A 1 362 ? -17.904 -36.933 -54.319 1.00 33.81 362 GLY A N 1
ATOM 2745 C CA . GLY A 1 362 ? -18.742 -35.749 -54.601 1.00 33.81 362 GLY A CA 1
ATOM 2746 C C . GLY A 1 362 ? -19.540 -35.219 -53.402 1.00 33.81 362 GLY A C 1
ATOM 2747 O O . GLY A 1 362 ? -20.003 -35.980 -52.576 1.00 33.81 362 GLY A O 1
ATOM 2748 N N . GLY A 1 363 ? -19.755 -33.924 -53.210 1.00 32.03 363 GLY A N 1
ATOM 2749 C CA . GLY A 1 363 ? -19.550 -32.756 -54.050 1.00 32.03 363 GLY A CA 1
ATOM 2750 C C . GLY A 1 363 ? -20.159 -31.536 -53.345 1.00 32.03 363 GLY A C 1
ATOM 2751 O O . GLY A 1 363 ? -20.883 -31.653 -52.362 1.00 32.03 363 GLY A O 1
ATOM 2752 N N . TYR A 1 364 ? -19.798 -30.365 -53.851 1.00 41.66 364 TYR A N 1
ATOM 2753 C CA . TYR A 1 364 ? -20.158 -29.027 -53.388 1.00 41.66 364 TYR A CA 1
ATOM 2754 C C . TYR A 1 364 ? -21.647 -28.662 -53.572 1.00 41.66 364 TYR A C 1
ATOM 2756 O O . TYR A 1 364 ? -22.351 -29.303 -54.349 1.00 41.66 364 TYR A O 1
ATOM 2764 N N . ARG A 1 365 ? -22.000 -27.489 -53.005 1.00 36.81 365 ARG A N 1
ATOM 2765 C CA . ARG A 1 365 ? -23.249 -26.682 -53.076 1.00 36.81 365 ARG A CA 1
ATOM 2766 C C . ARG A 1 365 ? -24.201 -26.954 -51.905 1.00 36.81 365 ARG A C 1
ATOM 2768 O O . ARG A 1 365 ? -24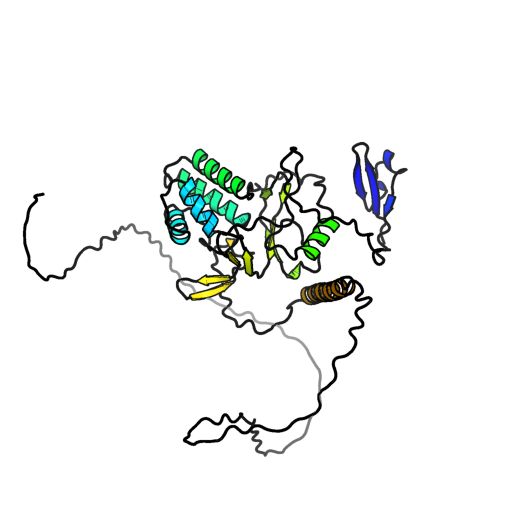.457 -28.097 -51.582 1.00 36.81 365 ARG A O 1
ATOM 2775 N N . GLY A 1 366 ? -24.774 -25.973 -51.218 1.00 34.47 366 GLY A N 1
ATOM 2776 C CA . GLY A 1 366 ? -24.876 -24.534 -51.443 1.00 34.47 366 GLY A CA 1
ATOM 2777 C C . GLY A 1 366 ? -26.269 -24.075 -50.997 1.00 34.47 366 GLY A C 1
ATOM 2778 O O . GLY A 1 366 ? -27.232 -24.787 -51.242 1.00 34.47 366 GLY A O 1
ATOM 2779 N N . GLY A 1 367 ? -26.357 -22.880 -50.407 1.00 34.09 367 GLY A N 1
ATOM 2780 C CA . GLY A 1 367 ? -27.541 -22.017 -50.492 1.00 34.09 367 GLY A CA 1
ATOM 2781 C C . GLY A 1 367 ? -28.693 -22.224 -49.498 1.00 34.09 367 GLY A C 1
ATOM 2782 O O . GLY A 1 367 ? -29.421 -23.200 -49.581 1.00 34.09 367 GLY A O 1
ATOM 2783 N N . GLY A 1 368 ? -28.938 -21.171 -48.707 1.00 33.00 368 GLY A N 1
ATOM 2784 C CA . GLY A 1 368 ? -30.230 -20.466 -48.695 1.00 33.00 368 GLY A CA 1
ATOM 2785 C C . GLY A 1 368 ? -31.347 -20.970 -47.770 1.00 33.00 368 GLY A C 1
ATOM 2786 O O . GLY A 1 368 ? -31.576 -22.163 -47.634 1.00 33.00 368 GLY A O 1
ATOM 2787 N N . GLY A 1 369 ? -32.106 -20.014 -47.216 1.00 33.19 369 GLY A N 1
ATOM 2788 C CA . GLY A 1 369 ? -33.402 -20.238 -46.557 1.00 33.19 369 GLY A CA 1
ATOM 2789 C C . GLY A 1 369 ? -33.377 -19.874 -45.069 1.00 33.19 369 GLY A C 1
ATOM 2790 O O . GLY A 1 369 ? -32.872 -20.650 -44.275 1.00 33.19 369 GLY A O 1
ATOM 2791 N N . SER A 1 370 ? -33.721 -18.660 -44.629 1.00 37.91 370 SER A N 1
ATOM 2792 C CA . SER A 1 370 ? -35.071 -18.060 -44.578 1.00 37.91 370 SER A CA 1
ATOM 2793 C C . SER A 1 370 ? -36.029 -18.745 -43.590 1.00 37.91 370 SER A C 1
ATOM 2795 O O . SER A 1 370 ? -36.516 -19.831 -43.872 1.00 37.91 370 SER A O 1
ATOM 2797 N N . GLY A 1 371 ? -36.428 -18.012 -42.541 1.00 35.00 371 GLY A N 1
ATOM 2798 C CA . GLY A 1 371 ? -37.840 -17.932 -42.131 1.00 35.00 371 GLY A CA 1
ATOM 2799 C C . GLY A 1 371 ? -38.299 -18.669 -40.861 1.00 35.00 371 GLY A C 1
ATOM 2800 O O . GLY A 1 371 ? -38.058 -19.856 -40.691 1.00 35.00 371 GLY A O 1
ATOM 2801 N N . GLY A 1 372 ? -39.072 -17.938 -40.042 1.00 35.69 372 GLY A N 1
ATOM 2802 C CA . GLY A 1 372 ? -39.928 -18.414 -38.936 1.00 35.69 372 GLY A CA 1
ATOM 2803 C C . GLY A 1 372 ? -39.440 -17.895 -37.577 1.00 35.69 372 GLY A C 1
ATOM 2804 O O . GLY A 1 372 ? -38.421 -18.358 -37.095 1.00 35.69 372 GLY A O 1
ATOM 2805 N N . SER A 1 373 ? -40.005 -16.885 -36.901 1.00 45.81 373 SER A N 1
ATOM 2806 C CA . SER A 1 373 ? -41.391 -16.413 -36.730 1.00 45.81 373 SER A CA 1
ATOM 2807 C C . SER A 1 373 ? -42.361 -17.512 -36.313 1.00 45.81 373 SER A C 1
ATOM 2809 O O . SER A 1 373 ? -42.852 -18.196 -37.195 1.00 45.81 373 SER A O 1
ATOM 2811 N N . HIS A 1 374 ? -42.562 -17.660 -34.995 1.00 39.44 374 HIS A N 1
ATOM 2812 C CA . HIS A 1 374 ? -43.714 -18.112 -34.177 1.00 39.44 374 HIS A CA 1
ATOM 2813 C C . HIS A 1 374 ? -43.277 -17.776 -32.721 1.00 39.44 374 HIS A C 1
ATOM 2815 O O . HIS A 1 374 ? -42.121 -18.009 -32.390 1.00 39.44 374 HIS A O 1
ATOM 2821 N N . GLY A 1 375 ? -44.021 -17.183 -31.786 1.00 36.41 375 GLY A N 1
ATOM 2822 C CA . GLY A 1 375 ? -45.450 -16.922 -31.641 1.00 36.41 375 GLY A CA 1
ATOM 2823 C C . GLY A 1 375 ? -45.879 -17.336 -30.218 1.00 36.41 375 GLY A C 1
ATOM 2824 O O . GLY A 1 375 ? -45.716 -18.500 -29.882 1.00 36.41 375 GLY A O 1
ATOM 2825 N N . GLY A 1 376 ? -46.441 -16.398 -29.433 1.00 35.66 376 GLY A N 1
ATOM 2826 C CA . GLY A 1 376 ? -47.209 -16.623 -28.183 1.00 35.66 376 GLY A CA 1
ATOM 2827 C C . GLY A 1 376 ? -46.381 -16.998 -26.941 1.00 35.66 376 GLY A C 1
ATOM 2828 O O . GLY A 1 376 ? -45.419 -17.738 -27.044 1.00 35.66 376 GLY A O 1
ATOM 2829 N N . GLY A 1 377 ? -46.640 -16.541 -25.716 1.00 40.69 377 GLY A N 1
ATOM 2830 C CA . GLY A 1 377 ? -47.841 -16.002 -25.069 1.00 40.69 377 GLY A CA 1
ATOM 2831 C C . GLY A 1 377 ? -47.916 -16.592 -23.641 1.00 40.69 377 GLY A C 1
ATOM 2832 O O . GLY A 1 377 ? -47.348 -17.655 -23.418 1.00 40.69 377 GLY A O 1
ATOM 2833 N N . HIS A 1 378 ? -48.633 -15.927 -22.722 1.00 37.06 378 HIS A N 1
ATOM 2834 C CA . HIS A 1 378 ? -48.872 -16.233 -21.283 1.00 37.06 378 HIS A CA 1
ATOM 2835 C C . HIS A 1 378 ? -47.860 -15.583 -20.307 1.00 37.06 378 HIS A C 1
ATOM 2837 O O . HIS A 1 378 ? -46.682 -15.905 -20.328 1.00 37.06 378 HIS A O 1
ATOM 2843 N N . ALA A 1 379 ? -48.177 -14.518 -19.554 1.00 40.75 379 ALA A N 1
ATOM 2844 C CA . ALA A 1 379 ? -49.236 -14.256 -18.556 1.00 40.75 379 ALA A CA 1
ATOM 2845 C C . ALA A 1 379 ? -48.960 -14.871 -17.164 1.00 40.75 379 ALA A C 1
ATOM 2847 O O . ALA A 1 379 ? -48.831 -16.082 -17.031 1.00 40.75 379 ALA A O 1
ATOM 2848 N N . GLY A 1 380 ? -48.946 -14.000 -16.143 1.00 36.72 380 GLY A N 1
ATOM 2849 C CA . GLY A 1 380 ? -48.827 -14.293 -14.704 1.00 36.72 380 GLY A CA 1
ATOM 2850 C C . GLY A 1 380 ? -47.691 -13.464 -14.084 1.00 36.72 380 GLY A C 1
ATOM 2851 O O . GLY A 1 380 ? -46.534 -13.731 -14.362 1.00 36.72 380 GLY A O 1
ATOM 2852 N N . GLY A 1 381 ? -47.890 -12.382 -13.326 1.00 38.59 381 GLY A N 1
ATOM 2853 C CA . GLY A 1 381 ? -48.960 -12.082 -12.377 1.00 38.59 381 GLY A CA 1
ATOM 2854 C C . GLY A 1 381 ? -48.494 -12.484 -10.975 1.00 38.59 381 GLY A C 1
ATOM 2855 O O . GLY A 1 381 ? -48.506 -13.665 -10.658 1.00 38.59 381 GLY A O 1
ATOM 2856 N N . GLY A 1 382 ? -48.069 -11.520 -10.151 1.00 34.22 382 GLY A N 1
ATOM 2857 C CA . GLY A 1 382 ? -47.713 -11.783 -8.752 1.00 34.22 382 GLY A CA 1
ATOM 2858 C C . GLY A 1 382 ? -46.834 -10.706 -8.127 1.00 34.22 382 GLY A C 1
ATOM 2859 O O . GLY A 1 382 ? -45.620 -10.861 -8.049 1.00 34.22 382 GLY A O 1
ATOM 2860 N N . GLY A 1 383 ? -47.452 -9.610 -7.684 1.00 41.19 383 GLY A N 1
ATOM 2861 C CA . GLY A 1 383 ? -46.829 -8.687 -6.742 1.00 41.19 383 GLY A CA 1
ATOM 2862 C C . GLY A 1 383 ? -46.842 -9.269 -5.329 1.00 41.19 383 GLY A C 1
ATOM 2863 O O . GLY A 1 383 ? -47.804 -9.926 -4.949 1.00 41.19 383 GLY A O 1
ATOM 2864 N N . PHE A 1 384 ? -45.801 -8.984 -4.550 1.00 36.06 384 PHE A N 1
ATOM 2865 C CA . PHE A 1 384 ? -45.846 -9.062 -3.092 1.00 36.06 384 PHE A CA 1
ATOM 2866 C C . PHE A 1 384 ? -45.054 -7.894 -2.502 1.00 36.06 384 PHE A C 1
ATOM 2868 O O . PHE A 1 384 ? -43.829 -7.891 -2.437 1.00 36.06 384 PHE A O 1
ATOM 2875 N N . SER A 1 385 ? -45.807 -6.879 -2.091 1.00 45.34 385 SER A N 1
ATOM 2876 C CA . SER A 1 385 ? -45.458 -5.951 -1.024 1.00 45.34 385 SER A CA 1
ATOM 2877 C C . SER A 1 385 ? -45.492 -6.688 0.316 1.00 45.34 385 SER A C 1
ATOM 2879 O O . SER A 1 385 ? -46.464 -7.391 0.595 1.00 45.34 385 SER A O 1
ATOM 2881 N N . GLY A 1 386 ? -44.489 -6.486 1.166 1.00 34.88 386 GLY A N 1
ATOM 2882 C CA . GLY A 1 386 ? -44.496 -7.030 2.521 1.00 34.88 386 GLY A CA 1
ATOM 2883 C C . GLY A 1 386 ? -43.304 -6.565 3.344 1.00 34.88 386 GLY A C 1
ATOM 2884 O O . GLY A 1 386 ? -42.290 -7.245 3.410 1.00 34.88 386 GLY A O 1
ATOM 2885 N N . ASN A 1 387 ? -43.454 -5.405 3.979 1.00 45.12 387 ASN A N 1
ATOM 2886 C CA . ASN A 1 387 ? -42.705 -5.035 5.177 1.00 45.12 387 ASN A CA 1
ATOM 2887 C C . ASN A 1 387 ? -43.229 -5.891 6.348 1.00 45.12 387 ASN A C 1
ATOM 2889 O O . ASN A 1 387 ? -44.448 -6.074 6.438 1.00 45.12 387 ASN A O 1
ATOM 2893 N N . PRO A 1 388 ? -42.370 -6.362 7.267 1.00 48.66 388 PRO A N 1
ATOM 2894 C CA . PRO A 1 388 ? -42.745 -6.192 8.667 1.00 48.66 388 PRO A CA 1
ATOM 2895 C C . PRO A 1 388 ? -41.581 -5.825 9.598 1.00 48.66 388 PRO A C 1
ATOM 2897 O O . PRO A 1 388 ? -40.449 -6.288 9.482 1.00 48.66 388 PRO A O 1
ATOM 2900 N N . GLN A 1 389 ? -41.948 -5.007 10.580 1.00 45.41 389 GLN A N 1
ATOM 2901 C CA . GLN A 1 389 ? -41.323 -4.853 11.889 1.00 45.41 389 GLN A CA 1
ATOM 2902 C C . GLN A 1 389 ? -41.054 -6.185 12.612 1.00 45.41 389 GLN A C 1
ATOM 2904 O O . GLN A 1 389 ? -41.855 -7.113 12.540 1.00 45.41 389 GLN A O 1
ATOM 2909 N N . GLY A 1 390 ? -39.994 -6.189 13.427 1.00 34.94 390 GLY A N 1
ATOM 2910 C CA . GLY A 1 390 ? -39.687 -7.178 14.473 1.00 34.94 390 GLY A CA 1
ATOM 2911 C C . GLY A 1 390 ? -38.184 -7.487 14.467 1.00 34.94 390 GLY A C 1
ATOM 2912 O O . GLY A 1 390 ? -37.662 -7.896 13.445 1.00 34.94 390 GLY A O 1
ATOM 2913 N N . GLY A 1 391 ? -37.372 -7.240 15.496 1.00 42.25 391 GLY A N 1
ATOM 2914 C CA . GLY A 1 391 ? -37.628 -7.349 16.930 1.00 42.25 391 GLY A CA 1
ATOM 2915 C C . GLY A 1 391 ? -37.091 -8.697 17.432 1.00 42.25 391 GLY A C 1
ATOM 2916 O O . GLY A 1 391 ? -37.772 -9.703 17.290 1.00 42.25 391 GLY A O 1
ATOM 2917 N N . GLY A 1 392 ? -35.881 -8.713 18.003 1.00 36.72 392 GLY A N 1
ATOM 2918 C CA . GLY A 1 392 ? -35.265 -9.876 18.668 1.00 36.72 392 GLY A CA 1
ATOM 2919 C C . GLY A 1 392 ? -33.732 -9.764 18.637 1.00 36.72 392 GLY A C 1
ATOM 2920 O O . GLY A 1 392 ? -33.157 -9.691 17.562 1.00 36.72 392 GLY A O 1
ATOM 2921 N N . GLY A 1 393 ? -32.976 -9.648 19.729 1.00 36.59 393 GLY A N 1
ATOM 2922 C CA . GLY A 1 393 ? -33.217 -10.113 21.093 1.00 36.59 393 GLY A CA 1
ATOM 2923 C C . GLY A 1 393 ? -32.502 -11.447 21.322 1.00 36.59 393 GLY A C 1
ATOM 2924 O O . GLY A 1 393 ? -33.163 -12.460 21.495 1.00 36.59 393 GLY A O 1
ATOM 2925 N N . PHE A 1 394 ? -31.164 -11.465 21.296 1.00 38.91 394 PHE A N 1
ATOM 2926 C CA . PHE A 1 394 ? -30.373 -12.642 21.675 1.00 38.91 394 PHE A CA 1
ATOM 2927 C C . PHE A 1 394 ? -29.965 -12.539 23.147 1.00 38.91 394 PHE A C 1
ATOM 2929 O O . PHE A 1 394 ? -28.906 -12.018 23.486 1.00 38.91 394 PHE A O 1
ATOM 2936 N N . GLY A 1 395 ? -30.850 -13.026 24.017 1.00 39.53 395 GLY A N 1
ATOM 2937 C CA . GLY A 1 395 ? -30.532 -13.437 25.379 1.00 39.53 395 GLY A CA 1
ATOM 2938 C C . GLY A 1 395 ? -30.472 -14.961 25.422 1.00 39.53 395 GLY A C 1
ATOM 2939 O O . GLY A 1 395 ? -31.466 -15.621 25.136 1.00 39.53 395 GLY A O 1
ATOM 2940 N N . GLY A 1 396 ? -29.305 -15.514 25.744 1.00 39.59 396 GLY A N 1
ATOM 2941 C CA . GLY A 1 396 ? -29.095 -16.947 25.929 1.00 39.59 396 GLY A CA 1
ATOM 2942 C C . GLY A 1 396 ? -28.394 -17.192 27.255 1.00 39.59 396 GLY A C 1
ATOM 2943 O O . GLY A 1 396 ? -27.170 -17.216 27.319 1.00 39.59 396 GLY A O 1
ATOM 2944 N N . SER A 1 397 ? -29.185 -17.337 28.312 1.00 42.94 397 SER A N 1
ATOM 2945 C CA . SER A 1 397 ? -28.771 -17.775 29.639 1.00 42.94 397 SER A CA 1
ATOM 2946 C C . SER A 1 397 ? -29.418 -19.125 29.956 1.00 42.94 397 SER A C 1
ATOM 2948 O O . SER A 1 397 ? -30.612 -19.309 29.739 1.00 42.94 397 SER A O 1
ATOM 2950 N N . GLY A 1 398 ? -28.638 -20.033 30.551 1.00 39.03 398 GLY A N 1
ATOM 2951 C CA . GLY A 1 398 ? -29.156 -20.968 31.554 1.00 39.03 398 GLY A CA 1
ATOM 2952 C C . GLY A 1 398 ? -29.085 -22.466 31.245 1.00 39.03 398 GLY A C 1
ATOM 2953 O O . GLY A 1 398 ? -29.726 -22.961 30.327 1.00 39.03 398 GLY A O 1
ATOM 2954 N N . GLY A 1 399 ? -28.392 -23.183 32.137 1.00 42.09 399 GLY A N 1
ATOM 2955 C CA . GLY A 1 399 ? -28.455 -24.636 32.339 1.00 42.09 399 GLY A CA 1
ATOM 2956 C C . GLY A 1 399 ? -27.046 -25.227 32.407 1.00 42.09 399 GLY A C 1
ATOM 2957 O O . GLY A 1 399 ? -26.375 -25.302 31.391 1.00 42.09 399 GLY A O 1
ATOM 2958 N N . GLY A 1 400 ? -26.466 -25.609 33.543 1.00 40.78 400 GLY A N 1
ATOM 2959 C CA . GLY A 1 400 ? -27.044 -26.122 34.782 1.00 40.78 400 GLY A CA 1
ATOM 2960 C C . GLY A 1 400 ? -26.395 -27.485 35.038 1.00 40.78 400 GLY A C 1
ATOM 2961 O O . GLY A 1 400 ? -26.783 -28.468 34.422 1.00 40.78 400 GLY A O 1
ATOM 2962 N N . GLY A 1 401 ? -25.377 -27.534 35.899 1.00 41.88 401 GLY A N 1
ATOM 2963 C CA . GLY A 1 401 ? -24.660 -28.762 36.246 1.00 41.88 401 GLY A CA 1
ATOM 2964 C C . GLY A 1 401 ? -24.108 -28.673 37.664 1.00 41.88 401 GLY A C 1
ATOM 2965 O O . GLY A 1 401 ? -23.157 -27.943 37.919 1.00 41.88 401 GLY A O 1
ATOM 2966 N N . GLN A 1 402 ? -24.779 -29.369 38.578 1.00 48.50 402 GLN A N 1
ATOM 2967 C CA . GLN A 1 402 ? -24.480 -29.497 40.004 1.00 48.50 402 GLN A CA 1
ATOM 2968 C C . GLN A 1 402 ? -23.334 -30.488 40.281 1.00 48.50 402 GLN A C 1
ATOM 2970 O O . GLN A 1 402 ? -23.121 -31.429 39.521 1.00 48.50 402 GLN A O 1
ATOM 2975 N N . GLY A 1 403 ? -22.695 -30.309 41.443 1.00 42.53 403 GLY A N 1
ATOM 2976 C CA . GLY A 1 403 ? -21.761 -31.231 42.111 1.00 42.53 403 GLY A CA 1
ATOM 2977 C C . GLY A 1 403 ? -20.563 -30.438 42.644 1.00 42.53 403 GLY A C 1
ATOM 2978 O O . GLY A 1 403 ? -19.703 -30.062 41.863 1.00 42.53 403 GLY A O 1
ATOM 2979 N N . GLY A 1 404 ? -20.532 -29.949 43.892 1.00 42.12 404 GLY A N 1
ATOM 2980 C CA . GLY A 1 404 ? -20.466 -30.715 45.149 1.00 42.12 404 GLY A CA 1
ATOM 2981 C C . GLY A 1 404 ? -19.014 -31.173 45.362 1.00 42.12 404 GLY A C 1
ATOM 2982 O O . GLY A 1 404 ? -18.483 -31.843 44.495 1.00 42.12 404 GLY A O 1
ATOM 2983 N N . GLY A 1 405 ? -18.258 -30.871 46.414 1.00 41.34 405 GLY A N 1
ATOM 2984 C CA . GLY A 1 405 ? -18.408 -30.124 47.656 1.00 41.34 405 GLY A CA 1
ATOM 2985 C C . GLY A 1 405 ? -17.077 -30.244 48.439 1.00 41.34 405 GLY A C 1
ATOM 2986 O O . GLY A 1 405 ? -16.172 -30.951 48.003 1.00 41.34 405 GLY A O 1
ATOM 2987 N N . TYR A 1 406 ? -17.036 -29.624 49.625 1.00 40.38 406 TYR A N 1
ATOM 2988 C CA . TYR A 1 406 ? -16.159 -29.899 50.785 1.00 40.38 406 TYR A CA 1
ATOM 2989 C C . TYR A 1 406 ? -14.755 -29.255 50.900 1.00 40.38 406 TYR A C 1
ATOM 2991 O O . TYR A 1 406 ? -13.860 -29.494 50.100 1.00 40.38 406 TYR A O 1
ATOM 2999 N N . GLY A 1 407 ? -14.575 -28.564 52.043 1.00 42.31 407 GLY A N 1
ATOM 3000 C CA . GLY A 1 407 ? -13.313 -28.338 52.777 1.00 42.31 407 GLY A CA 1
ATOM 3001 C C . GLY A 1 407 ? -12.663 -26.965 52.542 1.00 42.31 407 GLY A C 1
ATOM 3002 O O . GLY A 1 407 ? -12.191 -26.710 51.449 1.00 42.31 407 GLY A O 1
ATOM 3003 N N . GLY A 1 408 ? -12.578 -26.000 53.464 1.00 48.66 408 GLY A N 1
ATOM 3004 C CA . GLY A 1 408 ? -12.676 -26.021 54.927 1.00 48.66 408 GLY A CA 1
ATOM 3005 C C . GLY A 1 408 ? -11.283 -25.973 55.579 1.00 48.66 408 GLY A C 1
ATOM 3006 O O . GLY A 1 408 ? -10.578 -26.972 55.541 1.00 48.66 408 GLY A O 1
ATOM 3007 N N . GLY A 1 409 ? -10.927 -24.844 56.213 1.00 44.22 409 GLY A N 1
ATOM 3008 C CA . GLY A 1 409 ? -9.791 -24.703 57.152 1.00 44.22 409 GLY A CA 1
ATOM 3009 C C . GLY A 1 409 ? -8.860 -23.525 56.812 1.00 44.22 409 GLY A C 1
ATOM 3010 O O . GLY A 1 409 ? -8.151 -23.585 55.820 1.00 44.22 409 GLY A O 1
ATOM 3011 N N . HIS A 1 410 ? -8.992 -22.341 57.424 1.00 43.53 410 HIS A N 1
ATOM 3012 C CA . HIS A 1 410 ? -8.493 -21.892 58.744 1.00 43.53 410 HIS A CA 1
ATOM 3013 C C . HIS A 1 410 ? -6.965 -21.818 58.924 1.00 43.53 410 HIS A C 1
ATOM 3015 O O . HIS A 1 410 ? -6.253 -22.790 58.714 1.00 43.53 410 HIS A O 1
ATOM 3021 N N . GLY A 1 411 ? -6.538 -20.683 59.498 1.00 43.00 411 GLY A N 1
ATOM 3022 C CA . GLY A 1 411 ? -5.265 -20.480 60.204 1.00 43.00 411 GLY A CA 1
ATOM 3023 C C . GLY A 1 411 ? -4.331 -19.553 59.427 1.00 43.00 411 GLY A C 1
ATOM 3024 O O . GLY A 1 411 ? -3.907 -19.895 58.338 1.00 43.00 411 GLY A O 1
ATOM 3025 N N . GLY A 1 412 ? -4.017 -18.335 59.863 1.00 45.53 412 GLY A N 1
ATOM 3026 C CA . GLY A 1 412 ? -3.712 -17.927 61.234 1.00 45.53 412 GLY A CA 1
ATOM 3027 C C . GLY A 1 412 ? -2.227 -17.567 61.270 1.00 45.53 412 GLY A C 1
ATOM 3028 O O . GLY A 1 412 ? -1.390 -18.397 60.936 1.00 45.53 412 GLY A O 1
ATOM 3029 N N . GLY A 1 413 ? -1.927 -16.305 61.576 1.00 51.06 413 GLY A N 1
ATOM 3030 C CA . GLY A 1 413 ? -0.577 -15.750 61.536 1.00 51.06 413 GLY A CA 1
ATOM 3031 C C . GLY A 1 413 ? 0.352 -16.190 62.674 1.00 51.06 413 GLY A C 1
ATOM 3032 O O . GLY A 1 413 ? 0.066 -17.124 63.418 1.00 51.06 413 GLY A O 1
ATOM 3033 N N . HIS A 1 414 ? 1.426 -15.400 62.795 1.00 46.06 414 HIS A N 1
ATOM 3034 C CA . HIS A 1 414 ? 2.593 -15.467 63.689 1.00 46.06 414 HIS A CA 1
ATOM 3035 C C . HIS A 1 414 ? 3.826 -16.171 63.100 1.00 46.06 414 HIS A C 1
ATOM 3037 O O . HIS A 1 414 ? 4.015 -17.372 63.265 1.00 46.06 414 HIS A O 1
ATOM 3043 N N . ARG A 1 415 ? 4.750 -15.391 62.532 1.00 51.28 415 ARG A N 1
ATOM 3044 C CA . ARG A 1 415 ? 5.876 -14.777 63.258 1.00 51.28 415 ARG A CA 1
ATOM 3045 C C . ARG A 1 415 ? 6.511 -13.674 62.427 1.00 51.28 415 ARG A C 1
ATOM 3047 O O . ARG A 1 415 ? 6.517 -13.825 61.188 1.00 51.28 415 ARG A O 1
#

Radius of gyration: 35.32 Å; Cα contacts (8 Å, |Δi|>4): 428; chains: 1; bounding box: 102×94×118 Å

Foldseek 3Di:
DQKKKWWADPVRDIDIDSDLVPPPPVTNVPIDTDDPPDPDPDDDDDDDPDDPPPDDDPDDLDLPDDDQADQFDFLLNLLQVLLVLLPLDHDPGSVRSQVSCVVLQQAALQGHFGQAGPDLVRLVRNLVSQLVSQVVVSTVDHNVSSNVSSQVSCVVSLNNKAFDDPPVPPAPPDPVPDPVVVLVVCCLPVNDHQKGLDQHDLLCNLQWDWAQTWIDHSNHIGRTIIGGQWDWDFDDDPPDDTRIRTQWGQDPVPRDTFGAGPRCSNVSPHTDPCVDDPPVPDDPDPSNVVSVVVSVVVVVVVVVVPPDDPPDDPPDDDDDDDDDDDDDDDDDDDDDDDDDDDDDDDDDDDDDDDDDDDDDDYDDDDDDDDDDDDDDDDDDDDDDDDDDDDDDDDDDDDDDDDDDDDDDDDDDDDD

Sequence (415 aa):
SAAIYKWVDKEGVVNFTDDESRVPSAYRSKIEIVNGAQMGPSIPSQTPPGKVAVNTQQGETGKQAPSIAQTLIREGDFAFKLAEVLKIGQAKGEAEAESMLATVGVAPKNGWIADYPMTPIIIGQVRNAVVAAAASKKLSMGEDEALRAFEGLTAEFGLAIAPGQYAESQPPTSSEFVPSTVIDEYFYDEGPPVVTYYPPPWDYNYLYGWVPYPFWCSGFFFPGFFILNDFHHHHGHHHHGHHLISNHFIDPTTRASLRVDPTTRTRGTAATRTSGRTGSRGFASPAARVGATSIVKRSANSRTLSQPGNTGRQYRGFQNPSTGSGRSFGRSSSRPSSGSFSAPSTGGRGSFGGYRGSSSSGGYRGGGGSGGSHGGGHAGGGGFSGNPQGGGGFGGSGGGGQGGGYGGGHGGGHR

pLDDT: mean 72.3, std 25.45, range [29.73, 98.5]

Solvent-accessible surface area (backbone atoms only — not comparable to full-atom values): 27485 Å² total; per-residue (Å²): 134,74,55,32,40,32,36,62,52,98,87,67,50,78,46,77,40,74,49,76,85,75,48,56,77,92,42,60,91,59,54,46,77,49,67,84,83,67,89,62,86,77,76,81,76,80,79,78,91,67,90,74,76,90,67,85,81,88,84,71,95,65,78,61,77,70,63,68,52,58,76,84,43,36,35,22,64,50,32,35,52,47,27,51,69,56,64,78,50,87,59,94,44,38,73,51,13,44,51,54,30,45,74,43,52,35,40,35,82,62,51,83,50,46,39,27,63,64,42,76,68,48,53,50,39,33,52,52,20,45,38,51,18,19,72,66,62,59,36,92,46,50,42,70,57,46,46,50,46,52,50,51,52,29,46,76,65,71,57,53,63,48,76,42,69,87,61,84,68,70,75,71,93,70,68,83,63,78,56,66,64,62,57,48,50,45,44,70,75,77,36,83,55,63,36,24,73,58,86,61,55,78,52,52,41,74,53,42,38,73,36,84,47,46,28,30,42,64,90,40,81,35,71,29,37,35,31,48,64,71,55,78,43,76,49,71,49,98,86,79,55,80,44,62,38,25,43,59,47,63,41,87,88,77,65,44,72,32,47,46,49,78,71,50,45,81,74,47,56,69,58,56,75,63,79,62,78,83,63,87,73,61,67,92,41,72,67,39,45,52,15,51,49,50,53,52,54,48,58,56,52,55,60,65,72,70,57,72,79,86,78,77,78,85,74,78,81,82,82,84,80,79,91,79,86,88,81,88,79,84,87,79,87,87,86,86,88,85,84,85,87,77,81,90,77,90,78,84,81,88,83,86,88,84,87,86,78,83,89,77,86,87,81,88,88,81,83,89,84,84,90,81,93,85,81,90,82,85,90,83,89,83,88,81,89,80,87,78,90,82,88,84,83,92,80,90,82,90,86,88,83,90,81,87,82,87,85,88,82,87,84,82,89,87,134